Protein AF-A0A2G9SAF8-F1 (afdb_monomer_lite)

Structure (mmCIF, N/CA/C/O backbone):
data_AF-A0A2G9SAF8-F1
#
_entry.id   AF-A0A2G9SAF8-F1
#
loop_
_atom_site.group_PDB
_atom_site.id
_atom_site.type_symbol
_atom_site.label_atom_id
_atom_site.label_alt_id
_atom_site.label_comp_id
_atom_site.label_asym_id
_atom_site.label_entity_id
_atom_site.label_seq_id
_atom_site.pdbx_PDB_ins_code
_atom_site.Cartn_x
_atom_site.Cartn_y
_atom_site.Cartn_z
_atom_site.occupancy
_atom_site.B_iso_or_equiv
_atom_site.auth_seq_id
_atom_site.auth_comp_id
_atom_site.auth_asym_id
_atom_site.auth_atom_id
_atom_site.pdbx_PDB_model_num
ATOM 1 N N . MET A 1 1 ? -116.095 24.180 180.280 1.00 42.31 1 MET A N 1
ATOM 2 C CA . MET A 1 1 ? -117.222 24.719 181.083 1.00 42.31 1 MET A CA 1
ATOM 3 C C . MET A 1 1 ? -118.511 24.058 180.611 1.00 42.31 1 MET A C 1
ATOM 5 O O . MET A 1 1 ? -118.489 23.504 179.523 1.00 42.31 1 MET A O 1
ATOM 9 N N . PHE A 1 2 ? -119.586 24.133 181.405 1.00 39.44 2 PHE A N 1
ATOM 10 C CA . PHE A 1 2 ? -120.868 23.430 181.208 1.00 39.44 2 PHE A CA 1
ATOM 11 C C . PHE A 1 2 ? -120.804 21.903 181.369 1.00 39.44 2 PHE A C 1
ATOM 13 O O . PHE A 1 2 ? -120.799 21.150 180.402 1.00 39.44 2 PHE A O 1
ATOM 20 N N . ASN A 1 3 ? -120.842 21.456 182.629 1.00 44.88 3 ASN A N 1
ATOM 21 C CA . ASN A 1 3 ? -121.274 20.098 182.951 1.00 44.88 3 ASN A CA 1
ATOM 22 C C . ASN A 1 3 ? -122.800 20.025 182.800 1.00 44.88 3 ASN A C 1
ATOM 24 O O . ASN A 1 3 ? -123.527 20.600 183.611 1.00 44.88 3 ASN A O 1
ATOM 28 N N . LEU A 1 4 ? -123.280 19.300 181.791 1.00 44.03 4 LEU A N 1
ATOM 29 C CA . LEU A 1 4 ? -124.613 18.694 181.830 1.00 44.03 4 LEU A CA 1
ATOM 30 C C . LEU A 1 4 ? -124.527 17.387 182.648 1.00 44.03 4 LEU A C 1
ATOM 32 O O . LEU A 1 4 ? -123.475 16.744 182.640 1.00 44.03 4 LEU A O 1
ATOM 36 N N . PRO A 1 5 ? -125.577 17.000 183.394 1.00 38.56 5 PRO A N 1
ATOM 37 C CA . PRO A 1 5 ? -125.509 15.854 184.296 1.00 38.56 5 PRO A CA 1
ATOM 38 C C . PRO A 1 5 ? -125.453 14.542 183.506 1.00 38.56 5 PRO A C 1
ATOM 40 O O . PRO A 1 5 ? -126.404 14.178 182.817 1.00 38.56 5 PRO A O 1
ATOM 43 N N . ILE A 1 6 ? -124.335 13.823 183.616 1.00 44.94 6 ILE A N 1
ATOM 44 C CA . ILE A 1 6 ? -124.135 12.551 182.918 1.00 44.94 6 ILE A CA 1
ATOM 45 C C . ILE A 1 6 ? -124.890 11.444 183.667 1.00 44.94 6 ILE A C 1
ATOM 47 O O . ILE A 1 6 ? -124.571 11.123 184.813 1.00 44.94 6 ILE A O 1
ATOM 51 N N . ALA A 1 7 ? -125.886 10.846 183.016 1.00 42.88 7 ALA A N 1
ATOM 52 C CA . ALA A 1 7 ? -126.608 9.691 183.538 1.00 42.88 7 ALA A CA 1
ATOM 53 C C . ALA A 1 7 ? -125.824 8.399 183.244 1.00 42.88 7 ALA A C 1
ATOM 55 O O . ALA A 1 7 ? -125.937 7.820 182.165 1.00 42.88 7 ALA A O 1
ATOM 56 N N . TYR A 1 8 ? -125.019 7.949 184.207 1.00 48.41 8 TYR A N 1
ATOM 57 C CA . TYR A 1 8 ? -124.280 6.691 184.102 1.00 48.41 8 TYR A CA 1
ATOM 58 C C . TYR A 1 8 ? -125.176 5.485 184.424 1.00 48.41 8 TYR A C 1
ATOM 60 O O . TYR A 1 8 ? -125.739 5.394 185.513 1.00 48.41 8 TYR A O 1
ATOM 68 N N . TYR A 1 9 ? -125.262 4.533 183.489 1.00 58.41 9 TYR A N 1
ATOM 69 C CA . TYR A 1 9 ? -125.967 3.253 183.670 1.00 58.41 9 TYR A CA 1
ATOM 70 C C . TYR A 1 9 ? -125.164 2.202 184.458 1.00 58.41 9 TYR A C 1
ATOM 72 O O . TYR A 1 9 ? -125.717 1.179 184.857 1.00 58.41 9 TYR A O 1
ATOM 80 N N . LEU A 1 10 ? -123.870 2.448 184.685 1.00 57.53 10 LEU A N 1
ATOM 81 C CA . LEU A 1 10 ? -122.967 1.607 185.471 1.00 57.53 10 LEU A CA 1
ATOM 82 C C . LEU A 1 10 ? -122.283 2.457 186.558 1.00 57.53 10 LEU A C 1
ATOM 84 O O . LEU A 1 10 ? -121.993 3.626 186.299 1.00 57.53 10 LEU A O 1
ATOM 88 N N . PRO A 1 11 ? -122.035 1.920 187.768 1.00 58.22 11 PRO A N 1
ATOM 89 C CA . PRO A 1 11 ? -121.413 2.685 188.850 1.00 58.22 11 PRO A CA 1
ATOM 90 C C . PRO A 1 11 ? -119.976 3.118 188.519 1.00 58.22 11 PRO A C 1
ATOM 92 O O . PRO A 1 11 ? -119.257 2.402 187.825 1.00 58.22 11 PRO A O 1
ATOM 95 N N . HIS A 1 12 ? -119.547 4.274 189.035 1.00 59.84 12 HIS A N 1
ATOM 96 C CA . HIS A 1 12 ? -118.190 4.779 188.804 1.00 59.84 12 HIS A CA 1
ATOM 97 C C . HIS A 1 12 ? -117.145 3.991 189.613 1.00 59.84 12 HIS A C 1
ATOM 99 O O . HIS A 1 12 ? -117.429 3.600 190.750 1.00 59.84 12 HIS A O 1
ATOM 105 N N . PRO A 1 13 ? -115.910 3.846 189.106 1.00 61.28 13 PRO A N 1
ATOM 106 C CA . PRO A 1 13 ? -114.768 3.464 189.927 1.00 61.28 13 PRO A CA 1
ATOM 107 C C . PRO A 1 13 ? -114.382 4.605 190.880 1.00 61.28 13 PRO A C 1
ATOM 109 O O . PRO A 1 13 ? -114.222 5.748 190.454 1.00 61.28 13 PRO A O 1
ATOM 112 N N . GLY A 1 14 ? -114.212 4.305 192.170 1.00 62.09 14 GLY A N 1
ATOM 113 C CA . GLY A 1 14 ? -113.801 5.282 193.186 1.00 62.09 14 GLY A CA 1
ATOM 114 C C . GLY A 1 14 ? -114.386 5.003 194.572 1.00 62.09 14 GLY A C 1
ATOM 115 O O . GLY A 1 14 ? -115.128 4.048 194.765 1.00 62.09 14 GLY A O 1
ATOM 116 N N . GLU A 1 15 ? -114.087 5.862 195.549 1.00 61.72 15 GLU A N 1
ATOM 117 C CA . GLU A 1 15 ? -114.528 5.706 196.953 1.00 61.72 15 GLU A CA 1
ATOM 118 C C . GLU A 1 15 ? -116.053 5.861 197.162 1.00 61.72 15 GLU A C 1
ATOM 120 O O . GLU A 1 15 ? -116.565 5.689 198.270 1.00 61.72 15 GLU A O 1
ATOM 125 N N . GLN A 1 16 ? -116.797 6.171 196.096 1.00 60.03 16 GLN A N 1
ATOM 126 C CA . GLN A 1 16 ? -118.252 6.253 196.084 1.00 60.03 16 GLN A CA 1
ATOM 127 C C . GLN A 1 16 ? -118.853 4.861 196.356 1.00 60.03 16 GLN A C 1
ATOM 129 O O . GLN A 1 16 ? -118.887 3.997 195.487 1.00 60.03 16 GLN A O 1
ATOM 134 N N . GLN A 1 17 ? -119.330 4.636 197.579 1.00 70.19 17 GLN A N 1
ATOM 135 C CA . GLN A 1 17 ? -119.909 3.354 197.981 1.00 70.19 17 GLN A CA 1
ATOM 136 C C . GLN A 1 17 ? -121.287 3.110 197.350 1.00 70.19 17 GLN A C 1
ATOM 138 O O . GLN A 1 17 ? -122.216 3.899 197.537 1.00 70.19 17 GLN A O 1
ATOM 143 N N . TYR A 1 18 ? -121.441 1.972 196.671 1.00 73.69 18 TYR A N 1
ATOM 144 C CA . TYR A 1 18 ? -122.699 1.546 196.057 1.00 73.69 18 TYR A CA 1
ATOM 145 C C . TYR A 1 18 ? -123.358 0.420 196.862 1.00 73.69 18 TYR A C 1
ATOM 147 O O . TYR A 1 18 ? -122.687 -0.484 197.351 1.00 73.69 18 TYR A O 1
ATOM 155 N N . GLN A 1 19 ? -124.685 0.477 197.003 1.00 75.69 19 GLN A N 1
ATOM 156 C CA . GLN A 1 19 ? -125.510 -0.514 197.707 1.00 75.69 19 GLN A CA 1
ATOM 157 C C . GLN A 1 19 ? -126.690 -0.911 196.820 1.00 75.69 19 GLN A C 1
ATOM 159 O O . GLN A 1 19 ? -127.361 -0.040 196.259 1.00 75.69 19 GLN A O 1
ATOM 164 N N . PHE A 1 20 ? -127.004 -2.203 196.741 1.00 70.31 20 PHE A N 1
ATOM 165 C CA . PHE A 1 20 ? -128.222 -2.660 196.079 1.00 70.31 20 PHE A CA 1
ATOM 166 C C . PHE A 1 20 ? -129.413 -2.566 197.036 1.00 70.31 20 PHE A C 1
ATOM 168 O O . PHE A 1 20 ? -129.374 -3.087 198.150 1.00 70.31 20 PHE A O 1
ATOM 175 N N . ARG A 1 21 ? -130.493 -1.913 196.589 1.00 70.56 21 ARG A N 1
ATOM 176 C CA . ARG A 1 21 ? -131.796 -1.907 197.268 1.00 70.56 21 ARG A CA 1
ATOM 177 C C . ARG A 1 21 ? -132.764 -2.795 196.505 1.00 70.56 21 ARG A C 1
ATOM 179 O O . ARG A 1 21 ? -132.984 -2.585 195.316 1.00 70.56 21 ARG A O 1
ATOM 186 N N . TYR A 1 22 ? -133.371 -3.743 197.203 1.00 70.88 22 TYR A N 1
ATOM 187 C CA . TYR A 1 22 ? -134.360 -4.652 196.636 1.00 70.88 22 TYR A CA 1
ATOM 188 C C . TYR A 1 22 ? -135.761 -4.109 196.917 1.00 70.88 22 TYR A C 1
ATOM 190 O O . TYR A 1 22 ? -136.133 -3.919 198.077 1.00 70.88 22 TYR A O 1
ATOM 198 N N . VAL A 1 23 ? -136.522 -3.843 195.856 1.00 71.62 23 VAL A N 1
ATOM 199 C CA . VAL A 1 23 ? -137.901 -3.331 195.891 1.00 71.62 23 VAL A CA 1
ATOM 200 C C . VAL A 1 23 ? -138.882 -4.373 195.362 1.00 71.62 23 VAL A C 1
ATOM 202 O O . VAL A 1 23 ? -138.539 -5.163 194.485 1.00 71.62 23 VAL A O 1
ATOM 205 N N . ASP A 1 24 ? -140.104 -4.379 195.897 1.00 69.06 24 ASP A N 1
ATOM 206 C CA . ASP A 1 24 ? -141.200 -5.174 195.339 1.00 69.06 24 ASP A CA 1
ATOM 207 C C . ASP A 1 24 ? -141.817 -4.530 194.080 1.00 69.06 24 ASP A C 1
ATOM 209 O O . ASP A 1 24 ? -141.515 -3.392 193.717 1.00 69.06 24 ASP A O 1
ATOM 213 N N . GLN A 1 25 ? -142.715 -5.265 193.417 1.00 68.31 25 GLN A N 1
ATOM 214 C CA . GLN A 1 25 ? -143.439 -4.843 192.206 1.00 68.31 25 GLN A CA 1
ATOM 215 C C . GLN A 1 25 ? -144.330 -3.590 192.380 1.00 68.31 25 GLN A C 1
ATOM 217 O O . GLN A 1 25 ? -144.958 -3.142 191.421 1.00 68.31 25 GLN A O 1
ATOM 222 N N . HIS A 1 26 ? -144.420 -3.037 193.593 1.00 61.56 26 HIS A N 1
ATOM 223 C CA . HIS A 1 26 ? -145.137 -1.802 193.912 1.00 61.56 26 HIS A CA 1
ATOM 224 C C . HIS A 1 26 ? -144.192 -0.702 194.442 1.00 61.56 26 HIS A C 1
ATOM 226 O O . HIS A 1 26 ? -144.651 0.354 194.870 1.00 61.56 26 HIS A O 1
ATOM 232 N N . GLY A 1 27 ? -142.872 -0.920 194.368 1.00 61.97 27 GLY A N 1
ATOM 233 C CA . GLY A 1 27 ? -141.826 0.047 194.710 1.00 61.97 27 GLY A CA 1
ATOM 234 C C . GLY A 1 27 ? -141.358 0.015 196.169 1.00 61.97 27 GLY A C 1
ATOM 235 O O . GLY A 1 27 ? -140.504 0.816 196.550 1.00 61.97 27 GLY A O 1
ATOM 236 N N . THR A 1 28 ? -141.875 -0.892 197.002 1.00 66.44 28 THR A N 1
ATOM 237 C CA . THR A 1 28 ? -141.568 -0.910 198.442 1.00 66.44 28 THR A CA 1
ATOM 238 C C . THR A 1 28 ? -140.251 -1.635 198.716 1.00 66.44 28 THR A C 1
ATOM 240 O O . THR A 1 28 ? -140.106 -2.807 198.367 1.00 66.44 28 THR A O 1
ATOM 243 N N . VAL A 1 29 ? -139.293 -0.977 199.379 1.00 70.88 29 VAL A N 1
ATOM 244 C CA . VAL A 1 29 ? -137.985 -1.576 199.716 1.00 70.88 29 VAL A CA 1
ATOM 245 C C . VAL A 1 29 ? -138.156 -2.693 200.755 1.00 70.88 29 VAL A C 1
ATOM 247 O O . VAL A 1 29 ? -138.769 -2.481 201.800 1.00 70.88 29 VAL A O 1
ATOM 250 N N . LYS A 1 30 ? -137.594 -3.878 200.481 1.00 67.75 30 LYS A N 1
ATOM 251 C CA . LYS A 1 30 ? -137.611 -5.063 201.365 1.00 67.75 30 LYS A CA 1
ATOM 252 C C . LYS A 1 30 ? -136.241 -5.435 201.937 1.00 67.75 30 LYS A C 1
ATOM 254 O O . LYS A 1 30 ? -136.185 -6.186 202.903 1.00 67.75 30 LYS A O 1
ATOM 259 N N . GLY A 1 31 ? -135.149 -4.930 201.362 1.00 69.12 31 GLY A N 1
ATOM 260 C CA . GLY A 1 31 ? -133.786 -5.207 201.822 1.00 69.12 31 GLY A CA 1
ATOM 261 C C . GLY A 1 31 ? -132.744 -4.319 201.143 1.00 69.12 31 GLY A C 1
ATOM 262 O O . GLY A 1 31 ? -133.002 -3.756 200.077 1.00 69.12 31 GLY A O 1
ATOM 263 N N . ILE A 1 32 ? -131.577 -4.180 201.774 1.00 72.00 32 ILE A N 1
ATOM 264 C CA . ILE A 1 32 ? -130.446 -3.362 201.310 1.00 72.00 32 ILE A CA 1
ATOM 265 C C . ILE A 1 32 ? -129.149 -4.147 201.557 1.00 72.00 32 ILE A C 1
ATOM 267 O O . ILE A 1 32 ? -129.024 -4.773 202.609 1.00 72.00 32 ILE A O 1
ATOM 271 N N . SER A 1 33 ? -128.211 -4.141 200.606 1.00 75.06 33 SER A N 1
ATOM 272 C CA . SER A 1 33 ? -126.894 -4.776 200.760 1.00 75.06 33 SER A CA 1
ATOM 273 C C . SER A 1 33 ? -125.914 -3.923 201.573 1.00 75.06 33 SER A C 1
ATOM 275 O O . SER A 1 33 ? -126.065 -2.705 201.680 1.00 75.06 33 SER A O 1
ATOM 277 N N . GLU A 1 34 ? -124.837 -4.547 202.052 1.00 65.19 34 GLU A N 1
ATOM 278 C CA . GLU A 1 34 ? -123.632 -3.808 202.438 1.00 65.19 34 GLU A CA 1
ATOM 279 C C . GLU A 1 34 ? -123.027 -3.054 201.229 1.00 65.19 34 GLU A C 1
ATOM 281 O O . GLU A 1 34 ? -123.283 -3.429 200.074 1.00 65.19 34 GLU A O 1
ATOM 286 N N . PRO A 1 35 ? -122.278 -1.960 201.470 1.00 67.56 35 PRO A N 1
ATOM 287 C CA . PRO A 1 35 ? -121.653 -1.167 200.417 1.00 67.56 35 PRO A CA 1
ATOM 288 C C . PRO A 1 35 ? -120.424 -1.835 199.783 1.00 67.56 35 PRO A C 1
ATOM 290 O O . PRO A 1 35 ? -119.595 -2.419 200.477 1.00 67.56 35 PRO A O 1
ATOM 293 N N . PHE A 1 36 ? -120.256 -1.656 198.471 1.00 70.69 36 PHE A N 1
ATOM 294 C CA . PHE A 1 36 ? -119.091 -2.109 197.702 1.00 70.69 36 PHE A CA 1
ATOM 295 C C . PHE A 1 36 ? -118.609 -1.041 196.698 1.00 70.69 36 PHE A C 1
ATOM 297 O O . PHE A 1 36 ? -119.226 0.016 196.545 1.00 70.69 36 PHE A O 1
ATOM 304 N N . VAL A 1 37 ? -117.482 -1.320 196.032 1.00 73.56 37 VAL A N 1
ATOM 305 C CA . VAL A 1 37 ? -116.773 -0.438 195.084 1.00 73.56 37 VAL A CA 1
ATOM 306 C C . VAL A 1 37 ? -116.437 -1.215 193.799 1.00 73.56 37 VAL A C 1
ATOM 308 O O . VAL A 1 37 ? -116.280 -2.435 193.842 1.00 73.56 37 VAL A O 1
ATOM 311 N N . ILE A 1 38 ? -116.335 -0.519 192.660 1.00 66.81 38 ILE A N 1
ATOM 312 C CA . ILE A 1 38 ? -115.964 -1.073 191.343 1.00 66.81 38 ILE A CA 1
ATOM 313 C C . ILE A 1 38 ? -114.563 -0.578 190.928 1.00 66.81 38 ILE A C 1
ATOM 315 O O . ILE A 1 38 ? -114.151 0.513 191.317 1.00 66.81 38 ILE A O 1
ATOM 319 N N . SER A 1 39 ? -113.843 -1.377 190.130 1.00 58.53 39 SER A N 1
ATOM 320 C CA . SER A 1 39 ? -112.492 -1.092 189.616 1.00 58.53 39 SER A CA 1
ATOM 321 C C . SER A 1 39 ? -112.416 -1.307 188.098 1.00 58.53 39 SER A C 1
ATOM 323 O O . SER A 1 39 ? -113.118 -2.166 187.566 1.00 58.53 39 SER A O 1
ATOM 325 N N . GLU A 1 40 ? -111.550 -0.563 187.404 1.00 62.75 40 GLU A N 1
ATOM 326 C CA . GLU A 1 40 ? -111.419 -0.603 185.934 1.00 62.75 40 GLU A CA 1
ATOM 327 C C . GLU A 1 40 ? -110.468 -1.701 185.389 1.00 62.75 40 GLU A C 1
ATOM 329 O O . GLU A 1 40 ? -109.602 -2.199 186.119 1.00 62.75 40 GLU A O 1
ATOM 334 N N . PRO A 1 41 ? -110.643 -2.123 184.115 1.00 55.47 41 PRO A N 1
ATOM 335 C CA . PRO A 1 41 ? -109.963 -3.279 183.524 1.00 55.47 41 PRO A CA 1
ATOM 336 C C . PRO A 1 41 ? -108.561 -2.970 182.961 1.00 55.47 41 PRO A C 1
ATOM 338 O O . PRO A 1 41 ? -108.153 -1.821 182.820 1.00 55.47 41 PRO A O 1
ATOM 341 N N . ARG A 1 42 ? -107.817 -4.029 182.604 1.00 51.88 42 ARG A N 1
ATOM 342 C CA . ARG A 1 42 ? -106.472 -3.957 181.996 1.00 51.88 42 ARG A CA 1
ATOM 343 C C . ARG A 1 42 ? -106.512 -4.216 180.477 1.00 51.88 42 ARG A C 1
ATOM 345 O O . ARG A 1 42 ? -107.369 -4.984 180.042 1.00 51.88 42 ARG A O 1
ATOM 352 N N . PRO A 1 43 ? -105.586 -3.642 179.683 1.00 54.62 43 PRO A N 1
ATOM 353 C CA . PRO A 1 43 ? -105.476 -3.905 178.244 1.00 54.62 43 PRO A CA 1
ATOM 354 C C . PRO A 1 43 ? -104.892 -5.297 177.924 1.00 54.62 43 PRO A C 1
ATOM 356 O O . PRO A 1 43 ? -104.259 -5.924 178.774 1.00 54.62 43 PRO A O 1
ATOM 359 N N . MET A 1 44 ? -105.075 -5.752 176.677 1.00 53.09 44 MET A N 1
ATOM 360 C CA . MET A 1 44 ? -104.428 -6.938 176.085 1.00 53.09 44 MET A CA 1
ATOM 361 C C . MET A 1 44 ? -103.602 -6.529 174.854 1.00 53.09 44 MET A C 1
ATOM 363 O O . MET A 1 44 ? -104.013 -5.636 174.119 1.00 53.09 44 MET A O 1
ATOM 367 N N . GLU A 1 45 ? -102.455 -7.177 174.625 1.00 59.50 45 GLU A N 1
ATOM 368 C CA . GLU A 1 45 ? -101.395 -6.665 173.728 1.00 59.50 45 GLU A CA 1
ATOM 369 C C . GLU A 1 45 ? -101.295 -7.362 172.347 1.00 59.50 45 GLU A C 1
ATOM 371 O O . GLU A 1 45 ? -100.577 -6.883 171.467 1.00 59.50 45 GLU A O 1
ATOM 376 N N . ASP A 1 46 ? -102.014 -8.472 172.128 1.00 60.88 46 ASP A N 1
ATOM 377 C CA . ASP A 1 46 ? -101.859 -9.352 170.946 1.00 60.88 46 ASP A CA 1
ATOM 378 C C . ASP A 1 46 ? -102.732 -8.996 169.721 1.00 60.88 46 ASP A C 1
ATOM 380 O O . ASP A 1 46 ? -102.620 -9.614 168.653 1.00 60.88 46 ASP A O 1
ATOM 384 N N . LEU A 1 47 ? -103.617 -8.007 169.859 1.00 63.12 47 LEU A N 1
ATOM 385 C CA . LEU A 1 47 ? -104.631 -7.659 168.863 1.00 63.12 47 LEU A CA 1
ATOM 386 C C . LEU A 1 47 ? -104.237 -6.405 168.074 1.00 63.12 47 LEU A C 1
ATOM 388 O O . LEU A 1 47 ? -103.836 -5.401 168.660 1.00 63.12 47 LEU A O 1
ATOM 392 N N . VAL A 1 48 ? -104.385 -6.451 166.747 1.00 67.00 48 VAL A N 1
ATOM 393 C CA . VAL A 1 48 ? -104.207 -5.294 165.860 1.00 67.00 48 VAL A CA 1
ATOM 394 C C . VAL A 1 48 ? -105.535 -4.970 165.192 1.00 67.00 48 VAL A C 1
ATOM 396 O O . VAL A 1 48 ? -106.160 -5.819 164.558 1.00 67.00 48 VAL A O 1
ATOM 399 N N . THR A 1 49 ? -105.958 -3.722 165.346 1.00 61.50 49 THR A N 1
ATOM 400 C CA . THR A 1 49 ? -107.081 -3.121 164.632 1.00 61.50 49 THR A CA 1
ATOM 401 C C . THR A 1 49 ? -106.641 -2.759 163.218 1.00 61.50 49 THR A C 1
ATOM 403 O O . THR A 1 49 ? -105.747 -1.926 163.059 1.00 61.50 49 THR A O 1
ATOM 406 N N . LEU A 1 50 ? -107.253 -3.370 162.206 1.00 66.25 50 LEU A N 1
ATOM 407 C CA . LEU A 1 50 ? -107.130 -2.930 160.820 1.00 66.25 50 LEU A CA 1
ATOM 408 C C . LEU A 1 50 ? -108.343 -2.060 160.474 1.00 66.25 50 LEU A C 1
ATOM 410 O O . LEU A 1 50 ? -109.487 -2.441 160.736 1.00 66.25 50 LEU A O 1
ATOM 414 N N . GLU A 1 51 ? -108.073 -0.888 159.906 1.00 61.12 51 GLU A N 1
ATOM 415 C CA . GLU A 1 51 ? -109.079 -0.041 159.269 1.00 61.12 51 GLU A CA 1
ATOM 416 C C . GLU A 1 51 ? -109.227 -0.532 157.822 1.00 61.12 51 GLU A C 1
ATOM 418 O O . GLU A 1 51 ? -108.259 -0.549 157.062 1.00 61.12 51 GLU A O 1
ATOM 423 N N . ASP A 1 52 ? -110.415 -1.029 157.476 1.00 59.47 52 ASP A N 1
ATOM 424 C CA . ASP A 1 52 ? -110.718 -1.596 156.160 1.00 59.47 52 ASP A CA 1
ATOM 425 C C . ASP A 1 52 ? -111.278 -0.492 155.253 1.00 59.47 52 ASP A C 1
ATOM 427 O O . ASP A 1 52 ? -112.468 -0.178 155.297 1.00 59.47 52 ASP A O 1
ATOM 431 N N . GLU A 1 53 ? -110.406 0.138 154.458 1.00 60.22 53 GLU A N 1
ATOM 432 C CA . GLU A 1 53 ? -110.772 1.267 153.587 1.00 60.22 53 GLU A CA 1
ATOM 433 C C . GLU A 1 53 ? -111.789 0.901 152.480 1.00 60.22 53 GLU A C 1
ATOM 435 O O . GLU A 1 53 ? -112.351 1.806 151.857 1.00 60.22 53 GLU A O 1
ATOM 440 N N . GLU A 1 54 ? -112.071 -0.388 152.236 1.00 58.59 54 GLU A N 1
ATOM 441 C CA . GLU A 1 54 ? -113.047 -0.837 151.228 1.00 58.59 54 GLU A CA 1
ATOM 442 C C . GLU A 1 54 ? -114.410 -1.268 151.823 1.00 58.59 54 GLU A C 1
ATOM 444 O O . GLU A 1 54 ? -115.399 -1.355 151.084 1.00 58.59 54 GLU A O 1
ATOM 449 N N . ALA A 1 55 ? -114.519 -1.489 153.142 1.00 54.81 55 ALA A N 1
ATOM 450 C CA . ALA A 1 55 ? -115.734 -1.996 153.794 1.00 54.81 55 ALA A CA 1
ATOM 451 C C . ALA A 1 55 ? -116.523 -0.909 154.556 1.00 54.81 55 ALA A C 1
ATOM 453 O O . ALA A 1 55 ? -116.203 -0.532 155.679 1.00 54.81 55 ALA A O 1
ATOM 454 N N . SER A 1 56 ? -117.638 -0.444 153.982 1.00 53.00 56 SER A N 1
ATOM 455 C CA . SER A 1 56 ? -118.423 0.712 154.461 1.00 53.00 56 SER A CA 1
ATOM 456 C C . SER A 1 56 ? -119.341 0.479 155.684 1.00 53.00 56 SER A C 1
ATOM 458 O O . SER A 1 56 ? -120.452 1.013 155.745 1.00 53.00 56 SER A O 1
ATOM 460 N N . LEU A 1 57 ? -118.883 -0.284 156.682 1.00 52.94 57 LEU A N 1
ATOM 461 C CA . LEU A 1 57 ? -119.489 -0.386 158.019 1.00 52.94 57 LEU A CA 1
ATOM 462 C C . LEU A 1 57 ? -118.475 0.055 159.087 1.00 52.94 57 LEU A C 1
ATOM 464 O O . LEU A 1 57 ? -117.313 -0.325 159.010 1.00 52.94 57 LEU A O 1
ATOM 468 N N . ASP A 1 58 ? -118.935 0.743 160.142 1.00 57.56 58 ASP A N 1
ATOM 469 C CA . ASP A 1 58 ? -118.144 1.046 161.354 1.00 57.56 58 ASP A CA 1
ATOM 470 C C . ASP A 1 58 ? -117.882 -0.231 162.191 1.00 57.56 58 ASP A C 1
ATOM 472 O O . ASP A 1 58 ? -118.366 -0.404 163.312 1.00 57.56 58 ASP A O 1
ATOM 476 N N . MET A 1 59 ? -117.131 -1.173 161.619 1.00 58.44 59 MET A N 1
ATOM 477 C CA . MET A 1 59 ? -116.724 -2.442 162.217 1.00 58.44 59 MET A CA 1
ATOM 478 C C . MET A 1 59 ? -115.218 -2.628 162.037 1.00 58.44 59 MET A C 1
ATOM 480 O O . MET A 1 59 ? -114.756 -3.132 161.019 1.00 58.44 59 MET A O 1
ATOM 484 N N . ILE A 1 60 ? -114.450 -2.255 163.061 1.00 63.41 60 ILE A N 1
ATOM 485 C CA . ILE A 1 60 ? -112.993 -2.416 163.070 1.00 63.41 60 ILE A CA 1
ATOM 486 C C . ILE A 1 60 ? -112.640 -3.909 162.996 1.00 63.41 60 ILE A C 1
ATOM 488 O O . ILE A 1 60 ? -113.007 -4.686 163.884 1.00 63.41 60 ILE A O 1
ATOM 492 N N . LEU A 1 61 ? -111.896 -4.311 161.962 1.00 66.06 61 LEU A N 1
ATOM 493 C CA . LEU A 1 61 ? -111.474 -5.696 161.785 1.00 66.06 61 LEU A CA 1
ATOM 494 C C . LEU A 1 61 ? -110.268 -5.983 162.688 1.00 66.06 61 LEU A C 1
ATOM 496 O O . LEU A 1 61 ? -109.134 -5.600 162.402 1.00 66.06 61 LEU A O 1
ATOM 500 N N . VAL A 1 62 ? -110.517 -6.660 163.808 1.00 67.25 62 VAL A N 1
ATOM 501 C CA . VAL A 1 62 ? -109.472 -7.019 164.771 1.00 67.25 62 VAL A CA 1
ATOM 502 C C . VAL A 1 62 ? -108.855 -8.364 164.391 1.00 67.25 62 VAL A C 1
ATOM 504 O O . VAL A 1 62 ? -109.499 -9.407 164.504 1.00 67.25 62 VAL A O 1
ATOM 507 N N . VAL A 1 63 ? -107.591 -8.345 163.968 1.00 70.56 63 VAL A N 1
ATOM 508 C CA . VAL A 1 63 ? -106.827 -9.534 163.556 1.00 70.56 63 VAL A CA 1
ATOM 509 C C . VAL A 1 63 ? -105.639 -9.726 164.505 1.00 70.56 63 VAL A C 1
ATOM 511 O O . VAL A 1 63 ? -105.098 -8.767 165.058 1.00 70.56 63 VAL A O 1
ATOM 514 N N . SER A 1 64 ? -105.204 -10.969 164.718 1.00 73.75 64 SER A N 1
ATOM 515 C CA . SER A 1 64 ? -103.974 -11.242 165.466 1.00 73.75 64 SER A CA 1
ATOM 516 C C . SER A 1 64 ? -102.756 -10.657 164.753 1.00 73.75 64 SER A C 1
ATOM 518 O O . SER A 1 64 ? -102.558 -10.878 163.555 1.00 73.75 64 SER A O 1
ATOM 520 N N . LYS A 1 65 ? -101.890 -9.977 165.513 1.00 77.06 65 LYS A N 1
ATOM 521 C CA . LYS A 1 65 ? -100.676 -9.290 165.028 1.00 77.06 65 LYS A CA 1
ATOM 522 C C . LYS A 1 65 ? -99.758 -10.163 164.159 1.00 77.06 65 LYS A C 1
ATOM 524 O O . LYS A 1 65 ? -99.114 -9.673 163.234 1.00 77.06 65 LYS A O 1
ATOM 529 N N . SER A 1 66 ? -99.726 -11.462 164.450 1.00 79.06 66 SER A N 1
ATOM 530 C CA . SER A 1 66 ? -99.026 -12.500 163.689 1.00 79.06 66 SER A CA 1
ATOM 531 C C . SER A 1 66 ? -99.474 -12.585 162.226 1.00 79.06 66 SER A C 1
ATOM 533 O O . SER A 1 66 ? -98.629 -12.662 161.338 1.00 79.06 66 SER A O 1
ATOM 535 N N . SER A 1 67 ? -100.780 -12.532 161.958 1.00 76.12 67 SER A N 1
ATOM 536 C CA . SER A 1 67 ? -101.356 -12.742 160.623 1.00 76.12 67 SER A CA 1
ATOM 537 C C . SER A 1 67 ? -101.088 -11.570 159.676 1.00 76.12 67 SER A C 1
ATOM 539 O O . SER A 1 67 ? -100.823 -11.782 158.497 1.00 76.12 67 SER A O 1
ATOM 541 N N . PHE A 1 68 ? -101.090 -10.338 160.191 1.00 80.94 68 PHE A N 1
ATOM 542 C CA . PHE A 1 68 ? -100.744 -9.154 159.399 1.00 80.94 68 PHE A CA 1
ATOM 543 C C . PHE A 1 68 ? -99.259 -9.149 158.997 1.00 80.94 68 PHE A C 1
ATOM 545 O O . PHE A 1 68 ? -98.921 -8.935 157.834 1.00 80.94 68 PHE A O 1
ATOM 552 N N . LEU A 1 69 ? -98.361 -9.455 159.943 1.00 83.44 69 LEU A N 1
ATOM 553 C CA . LEU A 1 69 ? -96.920 -9.530 159.671 1.00 83.44 69 LEU A CA 1
ATOM 554 C C . LEU A 1 69 ? -96.564 -10.687 158.724 1.00 83.44 69 LEU A C 1
ATOM 556 O O . LEU A 1 69 ? -95.678 -10.529 157.887 1.00 83.44 69 LEU A O 1
ATOM 560 N N . GLN A 1 70 ? -97.281 -11.813 158.809 1.00 83.75 70 GLN A N 1
ATOM 561 C CA . GLN A 1 70 ? -97.205 -12.918 157.846 1.00 83.75 70 GLN A CA 1
ATOM 562 C C . GLN A 1 70 ? -97.508 -12.423 156.419 1.00 83.75 70 GLN A C 1
ATOM 564 O O . GLN A 1 70 ? -96.694 -12.613 155.518 1.00 83.75 70 GLN A O 1
ATOM 569 N N . GLN A 1 71 ? -98.626 -11.716 156.224 1.00 83.38 71 GLN A N 1
ATOM 570 C CA . GLN A 1 71 ? -99.045 -11.211 154.913 1.00 83.38 71 GLN A CA 1
ATOM 571 C C . GLN A 1 71 ? -98.087 -10.144 154.350 1.00 83.38 71 GLN A C 1
ATOM 573 O O . GLN A 1 71 ? -97.743 -10.180 153.168 1.00 83.38 71 GLN A O 1
ATOM 578 N N . GLN A 1 72 ? -97.600 -9.215 155.182 1.00 83.12 72 GLN A N 1
ATOM 579 C CA . GLN A 1 72 ? -96.618 -8.209 154.754 1.00 83.12 72 GLN A CA 1
ATOM 580 C C . GLN A 1 72 ? -95.274 -8.849 154.356 1.00 83.12 72 GLN A C 1
ATOM 582 O O . GLN A 1 72 ? -94.649 -8.438 153.374 1.00 83.12 72 GLN A O 1
ATOM 587 N N . LEU A 1 73 ? -94.845 -9.883 155.087 1.00 86.44 73 LEU A N 1
ATOM 588 C CA . LEU A 1 73 ? -93.661 -10.671 154.755 1.00 86.44 73 LEU A CA 1
ATOM 589 C C . LEU A 1 73 ? -93.843 -11.428 153.430 1.00 86.44 73 LEU A C 1
ATOM 591 O O . LEU A 1 73 ? -92.921 -11.443 152.616 1.00 86.44 73 LEU A O 1
ATOM 595 N N . GLU A 1 74 ? -95.017 -12.010 153.184 1.00 85.31 74 GLU A N 1
ATOM 596 C CA . GLU A 1 74 ? -95.347 -12.690 151.925 1.00 85.31 74 GLU A CA 1
ATOM 597 C C . GLU A 1 74 ? -95.344 -11.723 150.729 1.00 85.31 74 GLU A C 1
ATOM 599 O O . GLU A 1 74 ? -94.701 -12.021 149.722 1.00 85.31 74 GLU A O 1
ATOM 604 N N . PHE A 1 75 ? -95.933 -10.526 150.851 1.00 85.31 75 PHE A N 1
ATOM 605 C CA . PHE A 1 75 ? -95.850 -9.490 149.809 1.00 85.31 75 PHE A CA 1
ATOM 606 C C . PHE A 1 75 ? -94.406 -9.050 149.522 1.00 85.31 75 PHE A C 1
ATOM 608 O O . PHE A 1 75 ? -94.007 -8.977 148.360 1.00 85.31 75 PHE A O 1
ATOM 615 N N . SER A 1 76 ? -93.590 -8.813 150.555 1.00 85.50 76 SER A N 1
ATOM 616 C CA . SER A 1 76 ? -92.181 -8.437 150.363 1.00 85.50 76 SER A CA 1
ATOM 617 C C . SER A 1 76 ? -91.355 -9.575 149.742 1.00 85.50 76 SER A C 1
ATOM 619 O O . SER A 1 76 ? -90.487 -9.337 148.900 1.00 85.50 76 SER A O 1
ATOM 621 N N . GLN A 1 77 ? -91.650 -10.834 150.086 1.00 85.25 77 GLN A N 1
ATOM 622 C CA . GLN A 1 77 ? -91.044 -11.994 149.428 1.00 85.25 77 GLN A CA 1
ATOM 623 C C . GLN A 1 77 ? -91.470 -12.108 147.959 1.00 85.25 77 GLN A C 1
ATOM 625 O O . GLN A 1 77 ? -90.610 -12.378 147.120 1.00 85.25 77 GLN A O 1
ATOM 630 N N . GLN A 1 78 ? -92.746 -11.866 147.639 1.00 87.56 78 GLN A N 1
ATOM 631 C CA . GLN A 1 78 ? -93.281 -11.835 146.274 1.00 87.56 78 GLN A CA 1
ATOM 632 C C . GLN A 1 78 ? -92.562 -10.769 145.429 1.00 87.56 78 GLN A C 1
ATOM 634 O O . GLN A 1 78 ? -91.966 -11.104 144.407 1.00 87.56 78 GLN A O 1
ATOM 639 N N . GLU A 1 79 ? -92.515 -9.515 145.891 1.00 87.75 79 GLU A N 1
ATOM 640 C CA . GLU A 1 79 ? -91.822 -8.415 145.203 1.00 87.75 79 GLU A CA 1
ATOM 641 C C . GLU A 1 79 ? -90.333 -8.727 144.990 1.00 87.75 79 GLU A C 1
ATOM 643 O O . GLU A 1 79 ? -89.806 -8.592 143.886 1.00 87.75 79 GLU A O 1
ATOM 648 N N . ARG A 1 80 ? -89.647 -9.228 146.024 1.00 90.06 80 ARG A N 1
ATOM 649 C CA . ARG A 1 80 ? -88.240 -9.639 145.936 1.00 90.06 80 ARG A CA 1
ATOM 650 C C . ARG A 1 80 ? -88.033 -10.770 144.921 1.00 90.06 80 ARG A C 1
ATOM 652 O O . ARG A 1 80 ? -87.019 -10.783 144.222 1.00 90.06 80 ARG A O 1
ATOM 659 N N . ASN A 1 81 ? -88.965 -11.720 144.827 1.00 90.69 81 ASN A N 1
ATOM 660 C CA . ASN A 1 81 ? -88.926 -12.787 143.826 1.00 90.69 81 ASN A CA 1
ATOM 661 C C . ASN A 1 81 ? -89.152 -12.228 142.410 1.00 90.69 81 ASN A C 1
ATOM 663 O O . ASN A 1 81 ? -88.501 -12.677 141.469 1.00 90.69 81 ASN A O 1
ATOM 667 N N . ASP A 1 82 ? -90.000 -11.216 142.252 1.00 90.94 82 ASP A N 1
ATOM 668 C CA . ASP A 1 82 ? -90.305 -10.594 140.961 1.00 90.94 82 ASP A CA 1
ATOM 669 C C . ASP A 1 82 ? -89.160 -9.709 140.467 1.00 90.94 82 ASP A C 1
ATOM 671 O O . ASP A 1 82 ? -88.726 -9.841 139.320 1.00 90.94 82 ASP A O 1
ATOM 675 N N . LEU A 1 83 ? -88.562 -8.917 141.358 1.00 91.81 83 LEU A N 1
ATOM 676 C CA . LEU A 1 83 ? -87.313 -8.205 141.098 1.00 91.81 83 LEU A CA 1
ATOM 677 C C . LEU A 1 83 ? -86.169 -9.175 140.771 1.00 91.81 83 LEU A C 1
ATOM 679 O O . LEU A 1 83 ? -85.386 -8.899 139.866 1.00 91.81 83 LEU A O 1
ATOM 683 N N . MET A 1 84 ? -86.090 -10.340 141.427 1.00 92.06 84 MET A N 1
ATOM 684 C CA . MET A 1 84 ? -85.125 -11.392 141.075 1.00 92.06 84 MET A CA 1
ATOM 685 C C . MET A 1 84 ? -85.382 -11.954 139.665 1.00 92.06 84 MET A C 1
ATOM 687 O O . MET A 1 84 ? -84.427 -12.123 138.905 1.00 92.06 84 MET A O 1
ATOM 691 N N . ARG A 1 85 ? -86.647 -12.191 139.278 1.00 91.50 85 ARG A N 1
ATOM 692 C CA . ARG A 1 85 ? -87.016 -12.613 137.912 1.00 91.50 85 ARG A CA 1
ATOM 693 C C . ARG A 1 85 ? -86.598 -11.569 136.870 1.00 91.50 85 ARG A C 1
ATOM 695 O O . ARG A 1 85 ? -85.974 -11.932 135.876 1.00 91.50 85 ARG A O 1
ATOM 702 N N . VAL A 1 86 ? -86.870 -10.285 137.114 1.00 92.88 86 VAL A N 1
ATOM 703 C CA . VAL A 1 86 ? -86.460 -9.178 136.227 1.00 92.88 86 VAL A CA 1
ATOM 704 C C . VAL A 1 86 ? -84.935 -9.028 136.171 1.00 92.88 86 VAL A C 1
ATOM 706 O O . VAL A 1 86 ? -84.377 -8.806 135.099 1.00 92.88 86 VAL A O 1
ATOM 709 N N . ARG A 1 87 ? -84.227 -9.194 137.295 1.00 92.12 87 ARG A N 1
ATOM 710 C CA . ARG A 1 87 ? -82.759 -9.122 137.324 1.00 92.12 87 ARG A CA 1
ATOM 711 C C . ARG A 1 87 ? -82.125 -10.227 136.478 1.00 92.12 87 ARG A C 1
ATOM 713 O O . ARG A 1 87 ? -81.206 -9.942 135.718 1.00 92.12 87 ARG A O 1
ATOM 720 N N . LEU A 1 88 ? -82.646 -11.454 136.563 1.00 93.88 88 LEU A N 1
ATOM 721 C CA . LEU A 1 88 ? -82.181 -12.590 135.762 1.00 93.88 88 LEU A CA 1
ATOM 722 C C . LEU A 1 88 ? -82.422 -12.373 134.259 1.00 93.88 88 LEU A C 1
ATOM 724 O O . LEU A 1 88 ? -81.498 -12.561 133.471 1.00 93.88 88 LEU A O 1
ATOM 728 N N . THR A 1 89 ? -83.604 -11.904 133.843 1.00 92.44 89 THR A N 1
ATOM 729 C CA . THR A 1 89 ? -83.858 -11.634 132.412 1.00 92.44 89 THR A CA 1
ATOM 730 C C . THR A 1 89 ? -83.022 -10.466 131.881 1.00 92.44 89 THR A C 1
ATOM 732 O O . THR A 1 89 ? -82.571 -10.505 130.736 1.00 92.44 89 THR A O 1
ATOM 735 N N . LEU A 1 90 ? -82.723 -9.453 132.703 1.00 92.75 90 LEU A N 1
ATOM 736 C CA . LEU A 1 90 ? -81.775 -8.392 132.345 1.00 92.75 90 LEU A CA 1
ATOM 737 C C . LEU A 1 90 ? -80.325 -8.900 132.269 1.00 92.75 90 LEU A C 1
ATOM 739 O O . LEU A 1 90 ? -79.603 -8.513 131.351 1.00 92.75 90 LEU A O 1
ATOM 743 N N . GLU A 1 91 ? -79.897 -9.794 133.164 1.00 92.94 91 GLU A N 1
ATOM 744 C CA . GLU A 1 91 ? -78.590 -10.468 133.092 1.00 92.94 91 GLU A CA 1
ATOM 745 C C . GLU A 1 91 ? -78.461 -11.301 131.802 1.00 92.94 91 GLU A C 1
ATOM 747 O O . GLU A 1 91 ? -77.447 -11.209 131.101 1.00 92.94 91 GLU A O 1
ATOM 752 N N . GLU A 1 92 ? -79.511 -12.031 131.414 1.00 93.94 92 GLU A N 1
ATOM 753 C CA . GLU A 1 92 ? -79.589 -12.761 130.144 1.00 93.94 92 GLU A CA 1
ATOM 754 C C . GLU A 1 92 ? -79.524 -11.824 128.926 1.00 93.94 92 GLU A C 1
ATOM 756 O O . GLU A 1 92 ? -78.705 -12.044 128.024 1.00 93.94 92 GLU A O 1
ATOM 761 N N . VAL A 1 93 ? -80.317 -10.745 128.905 1.00 94.94 93 VAL A N 1
ATOM 762 C CA . VAL A 1 93 ? -80.311 -9.738 127.826 1.00 94.94 93 VAL A CA 1
ATOM 763 C C . VAL A 1 93 ? -78.944 -9.057 127.712 1.00 94.94 93 VAL A C 1
ATOM 765 O O . VAL A 1 93 ? -78.401 -8.964 126.612 1.00 94.94 93 VAL A O 1
ATOM 768 N N . VAL A 1 94 ? -78.314 -8.666 128.822 1.00 93.94 94 VAL A N 1
ATOM 769 C CA . VAL A 1 94 ? -76.952 -8.106 128.812 1.00 93.94 94 VAL A CA 1
ATOM 770 C C . VAL A 1 94 ? -75.931 -9.140 128.325 1.00 93.94 94 VAL A C 1
ATOM 772 O O . VAL A 1 94 ? -75.031 -8.789 127.561 1.00 93.94 94 VAL A O 1
ATOM 775 N N . SER A 1 95 ? -76.067 -10.420 128.692 1.00 93.69 95 SER A N 1
ATOM 776 C CA . SER A 1 95 ? -75.169 -11.478 128.205 1.00 93.69 95 SER A CA 1
ATOM 777 C C . SER A 1 95 ? -75.303 -11.719 126.694 1.00 93.69 95 SER A C 1
ATOM 779 O O . SER A 1 95 ? -74.300 -11.925 126.007 1.00 93.69 95 SER A O 1
ATOM 781 N N . THR A 1 96 ? -76.524 -11.660 126.152 1.00 95.00 96 THR A N 1
ATOM 782 C CA . THR A 1 96 ? -76.785 -11.863 124.719 1.00 95.00 96 THR A CA 1
ATOM 783 C C . THR A 1 96 ? -76.418 -10.634 123.892 1.00 95.00 96 THR A C 1
ATOM 785 O O . THR A 1 96 ? -75.878 -10.791 122.798 1.00 95.00 96 THR A O 1
ATOM 788 N N . LEU A 1 97 ? -76.604 -9.419 124.421 1.00 94.94 97 LEU A N 1
ATOM 789 C CA . LEU A 1 97 ? -76.103 -8.188 123.807 1.00 94.94 97 LEU A CA 1
ATOM 790 C C . LEU A 1 97 ? -74.571 -8.153 123.773 1.00 94.94 97 LEU A C 1
ATOM 792 O O . LEU A 1 97 ? -74.016 -7.886 122.712 1.00 94.94 97 LEU A O 1
ATOM 796 N N . LYS A 1 98 ? -73.874 -8.517 124.861 1.00 95.19 98 LYS A N 1
ATOM 797 C CA . LYS A 1 98 ? -72.400 -8.628 124.865 1.00 95.19 98 LYS A CA 1
ATOM 798 C C . LYS A 1 98 ? -71.893 -9.614 123.806 1.00 95.19 98 LYS A C 1
ATOM 800 O O . LYS A 1 98 ? -70.999 -9.269 123.042 1.00 95.19 98 LYS A O 1
ATOM 805 N N . LYS A 1 99 ? -72.517 -10.794 123.691 1.00 94.75 99 LYS A N 1
ATOM 806 C CA . LYS A 1 99 ? -72.202 -11.779 122.635 1.00 94.75 99 LYS A CA 1
ATOM 807 C C . LYS A 1 99 ? -72.458 -11.234 121.221 1.00 94.75 99 LYS A C 1
ATOM 809 O O . LYS A 1 99 ? -71.670 -11.504 120.321 1.00 94.75 99 LYS A O 1
ATOM 814 N N . LYS A 1 100 ? -73.531 -10.458 121.015 1.00 95.94 100 LYS A N 1
ATOM 815 C CA . LYS A 1 100 ? -73.818 -9.795 119.727 1.00 95.94 100 LYS A CA 1
ATOM 816 C C . LYS A 1 100 ? -72.782 -8.724 119.384 1.00 95.94 100 LYS A C 1
ATOM 818 O O . LYS A 1 100 ? -72.339 -8.692 118.244 1.00 95.94 100 LYS A O 1
ATOM 823 N N . VAL A 1 101 ? -72.382 -7.892 120.348 1.00 94.75 101 VAL A N 1
ATOM 824 C CA . VAL A 1 101 ? -71.339 -6.867 120.164 1.00 94.75 101 VAL A CA 1
ATOM 825 C C . VAL A 1 101 ? -70.016 -7.527 119.772 1.00 94.75 101 VAL A C 1
ATOM 827 O O . VAL A 1 101 ? -69.522 -7.245 118.688 1.00 94.75 101 VAL A O 1
ATOM 830 N N . GLN A 1 102 ? -69.547 -8.519 120.535 1.00 94.56 102 GLN A N 1
ATOM 831 C CA . GLN A 1 102 ? -68.326 -9.279 120.219 1.00 94.56 102 GLN A CA 1
ATOM 832 C C . GLN A 1 102 ? -68.368 -9.949 118.836 1.00 94.56 102 GLN A C 1
ATOM 834 O O . GLN A 1 102 ? -67.359 -10.012 118.136 1.00 94.56 102 GLN A O 1
ATOM 839 N N . HIS A 1 103 ? -69.534 -10.449 118.414 1.00 95.56 103 HIS A N 1
ATOM 840 C CA . HIS A 1 103 ? -69.692 -11.028 117.081 1.00 95.56 103 HIS A CA 1
ATOM 841 C C . HIS A 1 103 ? -69.643 -9.971 115.965 1.00 95.56 103 HIS A C 1
ATOM 843 O O . HIS A 1 103 ? -69.054 -10.232 114.918 1.00 95.56 103 HIS A O 1
ATOM 849 N N . LEU A 1 104 ? -70.225 -8.787 116.184 1.00 95.19 104 LEU A N 1
ATOM 850 C CA . LEU A 1 104 ? -70.175 -7.665 115.241 1.00 95.19 104 LEU A CA 1
ATOM 851 C C . LEU A 1 104 ? -68.770 -7.054 115.151 1.00 95.19 104 LEU A C 1
ATOM 853 O O . LEU A 1 104 ? -68.324 -6.756 114.049 1.00 95.19 104 LEU A O 1
ATOM 857 N N . GLU A 1 105 ? -68.058 -6.934 116.273 1.00 94.94 105 GLU A N 1
ATOM 858 C CA . GLU A 1 105 ? -66.656 -6.498 116.337 1.00 94.94 105 GLU A CA 1
ATOM 859 C C . GLU A 1 105 ? -65.758 -7.458 115.542 1.00 94.94 105 GLU A C 1
ATOM 861 O O . GLU A 1 105 ? -65.090 -7.039 114.598 1.00 94.94 105 GLU A O 1
ATOM 866 N N . ALA A 1 106 ? -65.834 -8.766 115.812 1.00 95.38 106 ALA A N 1
ATOM 867 C CA . ALA A 1 106 ? -65.078 -9.773 115.064 1.00 95.38 106 ALA A CA 1
ATOM 868 C C . ALA A 1 106 ? -65.467 -9.839 113.570 1.00 95.38 106 ALA A C 1
ATOM 870 O O . ALA A 1 106 ? -64.626 -10.131 112.717 1.00 95.38 106 ALA A O 1
ATOM 871 N N . ALA A 1 107 ? -66.731 -9.567 113.223 1.00 95.56 107 ALA A N 1
ATOM 872 C CA . ALA A 1 107 ? -67.177 -9.486 111.832 1.00 95.56 107 ALA A CA 1
ATOM 873 C C . ALA A 1 107 ? -66.646 -8.230 111.117 1.00 95.56 107 ALA A C 1
ATOM 875 O O . ALA A 1 107 ? -66.296 -8.317 109.937 1.00 95.56 107 ALA A O 1
ATOM 876 N N . LEU A 1 108 ? -66.552 -7.097 111.822 1.00 96.00 108 LEU A N 1
ATOM 877 C CA . LEU A 1 108 ? -65.964 -5.852 111.330 1.00 96.00 108 LEU A CA 1
ATOM 878 C C . LEU A 1 108 ? -64.455 -6.016 111.111 1.00 96.00 108 LEU A C 1
ATOM 880 O O . LEU A 1 108 ? -63.993 -5.827 109.989 1.00 96.00 108 LEU A O 1
ATOM 884 N N . GLU A 1 109 ? -63.712 -6.508 112.107 1.00 96.12 109 GLU A N 1
ATOM 885 C CA . GLU A 1 109 ? -62.280 -6.815 111.969 1.00 96.12 109 GLU A CA 1
ATOM 886 C C . GLU A 1 109 ? -62.010 -7.780 110.804 1.00 96.12 109 GLU A C 1
ATOM 888 O O . GLU A 1 109 ? -61.080 -7.581 110.018 1.00 96.12 109 GLU A O 1
ATOM 893 N N . ALA A 1 110 ? -62.840 -8.818 110.645 1.00 95.38 110 ALA A N 1
ATOM 894 C CA . ALA A 1 110 ? -62.741 -9.762 109.533 1.00 95.38 110 ALA A CA 1
ATOM 895 C C . ALA A 1 110 ? -63.161 -9.164 108.175 1.00 95.38 110 ALA A C 1
ATOM 897 O O . ALA A 1 110 ? -62.841 -9.750 107.137 1.00 95.38 110 ALA A O 1
ATOM 898 N N . SER A 1 111 ? -63.878 -8.038 108.157 1.00 93.31 111 SER A N 1
ATOM 899 C CA . SER A 1 111 ? -64.175 -7.252 106.955 1.00 93.31 111 SER A CA 1
ATOM 900 C C . SER A 1 111 ? -63.005 -6.331 106.608 1.00 93.31 111 SER A C 1
ATOM 902 O O . SER A 1 111 ? -62.522 -6.355 105.477 1.00 93.31 111 SER A O 1
ATOM 904 N N . ASP A 1 112 ? -62.459 -5.615 107.590 1.00 96.25 112 ASP A N 1
ATOM 905 C CA . ASP A 1 112 ? -61.329 -4.700 107.407 1.00 96.25 112 ASP A CA 1
ATOM 906 C C . ASP A 1 112 ? -60.063 -5.448 106.966 1.00 96.25 112 ASP A C 1
ATOM 908 O O . ASP A 1 112 ? -59.396 -5.040 106.014 1.00 96.25 112 ASP A O 1
ATOM 912 N N . HIS A 1 113 ? -59.792 -6.629 107.534 1.00 95.88 113 HIS A N 1
ATOM 913 C CA . HIS A 1 113 ? -58.717 -7.509 107.060 1.00 95.88 113 HIS A CA 1
ATOM 914 C C . HIS A 1 113 ? -58.917 -8.001 105.614 1.00 95.88 113 HIS A C 1
ATOM 916 O O . HIS A 1 113 ? -57.931 -8.301 104.936 1.00 95.88 113 HIS A O 1
ATOM 922 N N . LYS A 1 114 ? -60.160 -8.107 105.118 1.00 96.12 114 LYS A N 1
ATOM 923 C CA . LYS A 1 114 ? -60.432 -8.421 103.701 1.00 96.12 114 LYS A CA 1
ATOM 924 C C . LYS A 1 114 ? -60.228 -7.189 102.828 1.00 96.12 114 LYS A C 1
ATOM 926 O O . LYS A 1 114 ? -59.572 -7.309 101.799 1.00 96.12 114 LYS A O 1
ATOM 931 N N . HIS A 1 115 ? -60.720 -6.023 103.248 1.00 95.75 115 HIS A N 1
ATOM 932 C CA . HIS A 1 115 ? -60.502 -4.758 102.543 1.00 95.75 115 HIS A CA 1
ATOM 933 C C . HIS A 1 115 ? -59.012 -4.429 102.404 1.00 95.75 115 HIS A C 1
ATOM 935 O O . HIS A 1 115 ? -58.574 -4.097 101.306 1.00 95.75 115 HIS A O 1
ATOM 941 N N . LEU A 1 116 ? -58.217 -4.597 103.466 1.00 97.00 116 LEU A N 1
ATOM 942 C CA . LEU A 1 116 ? -56.776 -4.343 103.436 1.00 97.00 116 LEU A CA 1
ATOM 943 C C . LEU A 1 116 ? -56.049 -5.285 102.460 1.00 97.00 116 LEU A C 1
ATOM 945 O O . LEU A 1 116 ? -55.257 -4.825 101.641 1.00 97.00 116 LEU A O 1
ATOM 949 N N . LYS A 1 117 ? -56.373 -6.587 102.481 1.00 96.94 117 LYS A N 1
ATOM 950 C CA . LYS A 1 117 ? -55.818 -7.576 101.537 1.00 96.94 117 LYS A CA 1
ATOM 951 C C . LYS A 1 117 ? -56.228 -7.297 100.091 1.00 96.94 117 LYS A C 1
ATOM 953 O O . LYS A 1 117 ? -55.395 -7.392 99.195 1.00 96.94 117 LYS A O 1
ATOM 958 N N . LEU A 1 118 ? -57.488 -6.927 99.857 1.00 96.69 118 LEU A N 1
ATOM 959 C CA . LEU A 1 118 ? -57.983 -6.580 98.524 1.00 96.69 118 LEU A CA 1
ATOM 960 C C . LEU A 1 118 ? -57.322 -5.292 98.003 1.00 96.69 118 LEU A C 1
ATOM 962 O O . LEU A 1 118 ? -56.999 -5.204 96.822 1.00 96.69 118 LEU A O 1
ATOM 966 N N . HIS A 1 119 ? -57.064 -4.319 98.882 1.00 95.94 119 HIS A N 1
ATOM 967 C CA . HIS A 1 119 ? -56.346 -3.092 98.542 1.00 95.94 119 HIS A CA 1
ATOM 968 C C . HIS A 1 119 ? -54.877 -3.362 98.186 1.00 95.94 119 HIS A C 1
ATOM 970 O O . HIS A 1 119 ? -54.407 -2.860 97.170 1.00 95.94 119 HIS A O 1
ATOM 976 N N . GLN A 1 120 ? -54.184 -4.214 98.950 1.00 96.81 120 GLN A N 1
ATOM 977 C CA . GLN A 1 120 ? -52.822 -4.669 98.633 1.00 96.81 120 GLN A CA 1
ATOM 978 C C . GLN A 1 120 ? -52.768 -5.390 97.277 1.00 96.81 120 GLN A C 1
ATOM 980 O O . GLN A 1 120 ? -51.942 -5.054 96.432 1.00 96.81 1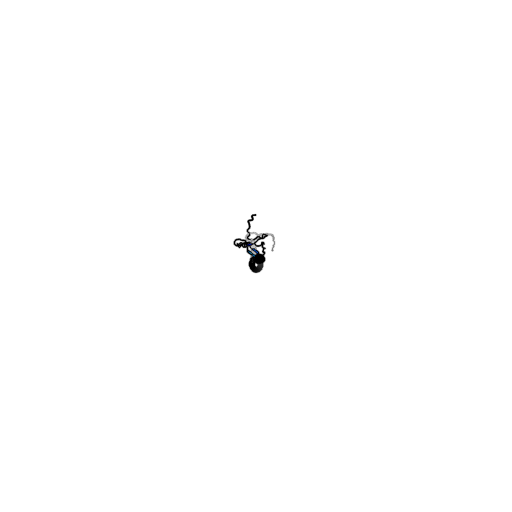20 GLN A O 1
ATOM 985 N N . GLN A 1 121 ? -53.699 -6.315 97.018 1.00 96.81 121 GLN A N 1
ATOM 986 C CA . GLN A 1 121 ? -53.805 -6.997 95.722 1.00 96.81 121 GLN A CA 1
ATOM 987 C C . GLN A 1 121 ? -54.095 -6.024 94.570 1.00 96.81 121 GLN A C 1
ATOM 989 O O . GLN A 1 121 ? -53.523 -6.167 93.492 1.00 96.81 121 GLN A O 1
ATOM 994 N N . TYR A 1 122 ? -54.943 -5.015 94.790 1.00 96.19 122 TYR A N 1
ATOM 995 C CA . TYR A 1 122 ? -55.214 -3.972 93.801 1.00 96.19 122 TYR A CA 1
ATOM 996 C C . TYR A 1 122 ? -53.977 -3.104 93.522 1.00 96.19 122 TYR A C 1
ATOM 998 O O . TYR A 1 122 ? -53.683 -2.833 92.361 1.00 96.19 122 TYR A O 1
ATOM 1006 N N . GLN A 1 123 ? -53.221 -2.713 94.555 1.00 96.81 123 GLN A N 1
ATOM 1007 C CA . GLN A 1 123 ? -51.956 -1.982 94.406 1.00 96.81 123 GLN A CA 1
ATOM 1008 C C . GLN A 1 123 ? -50.925 -2.802 93.619 1.00 96.81 123 GLN A C 1
ATOM 1010 O O . GLN A 1 123 ? -50.402 -2.316 92.620 1.00 96.81 123 GLN A O 1
ATOM 1015 N N . GLU A 1 124 ? -50.707 -4.067 93.991 1.00 96.88 124 GLU A N 1
ATOM 1016 C CA . GLU A 1 124 ? -49.823 -4.980 93.259 1.00 96.88 124 GLU A CA 1
ATOM 1017 C C . GLU A 1 124 ? -50.220 -5.136 91.782 1.00 96.88 124 GLU A C 1
ATOM 1019 O O . GLU A 1 124 ? -49.356 -5.176 90.907 1.00 96.88 124 GLU A O 1
ATOM 1024 N N . LEU A 1 125 ? -51.518 -5.270 91.489 1.00 96.81 125 LEU A N 1
ATOM 1025 C CA . LEU A 1 125 ? -52.015 -5.399 90.117 1.00 96.81 125 LEU A CA 1
ATOM 1026 C C . LEU A 1 125 ? -51.865 -4.091 89.331 1.00 96.81 125 LEU A C 1
ATOM 1028 O O . LEU A 1 125 ? -51.481 -4.138 88.166 1.00 96.81 125 LEU A O 1
ATOM 1032 N N . PHE A 1 126 ? -52.098 -2.940 89.963 1.00 96.81 126 PHE A N 1
ATOM 1033 C CA . PHE A 1 126 ? -51.904 -1.623 89.357 1.00 96.81 126 PHE A CA 1
ATOM 1034 C C . PHE A 1 126 ? -50.426 -1.340 89.045 1.00 96.81 126 PHE A C 1
ATOM 1036 O O . PHE A 1 126 ? -50.107 -0.825 87.974 1.00 96.81 126 PHE A O 1
ATOM 1043 N N . GLU A 1 127 ? -49.501 -1.727 89.928 1.00 97.06 127 GLU A N 1
ATOM 1044 C CA . GLU A 1 127 ? -48.062 -1.638 89.657 1.00 97.06 127 GLU A CA 1
ATOM 1045 C C . GLU A 1 127 ? -47.650 -2.544 88.488 1.00 97.06 127 GLU A C 1
ATOM 1047 O O . GLU A 1 127 ? -46.937 -2.088 87.592 1.00 97.06 127 GLU A O 1
ATOM 1052 N N . LYS A 1 128 ? -48.164 -3.783 88.435 1.00 96.56 128 LYS A N 1
ATOM 1053 C CA . LYS A 1 128 ? -47.923 -4.733 87.331 1.00 96.56 128 LYS A CA 1
ATOM 1054 C C . LYS A 1 128 ? -48.545 -4.267 86.006 1.00 96.56 128 LYS A C 1
ATOM 1056 O O . LYS A 1 128 ? -47.932 -4.444 84.953 1.00 96.56 128 LYS A O 1
ATOM 1061 N N . GLU A 1 129 ? -49.713 -3.619 86.025 1.00 96.25 129 GLU A N 1
ATOM 1062 C CA . GLU A 1 129 ? -50.268 -2.930 84.847 1.00 96.25 129 GLU A CA 1
ATOM 1063 C C . GLU A 1 129 ? -49.338 -1.786 84.417 1.00 96.25 129 GLU A C 1
ATOM 1065 O O . GLU A 1 129 ? -49.030 -1.632 83.237 1.00 96.25 129 GLU A O 1
ATOM 1070 N N . GLN A 1 130 ? -48.824 -0.998 85.366 1.00 96.25 130 GLN A N 1
ATOM 1071 C CA . GLN A 1 130 ? -47.970 0.142 85.048 1.00 96.25 130 GLN A CA 1
ATOM 1072 C C . GLN A 1 130 ? -46.588 -0.272 84.508 1.00 96.25 130 GLN A C 1
ATOM 1074 O O . GLN A 1 130 ? -46.056 0.427 83.641 1.00 96.25 130 GLN A O 1
ATOM 1079 N N . THR A 1 131 ? -45.990 -1.377 84.970 1.00 96.31 131 THR A N 1
ATOM 1080 C CA . THR A 1 131 ? -44.741 -1.907 84.387 1.00 96.31 131 THR A CA 1
ATOM 1081 C C . THR A 1 131 ? -44.982 -2.492 83.000 1.00 96.31 131 THR A C 1
ATOM 1083 O O . THR A 1 131 ? -44.335 -2.054 82.050 1.00 96.31 131 THR A O 1
ATOM 1086 N N . THR A 1 132 ? -45.980 -3.365 82.837 1.00 96.06 132 THR A N 1
ATOM 1087 C CA . THR A 1 132 ? -46.305 -3.959 81.526 1.00 96.06 132 THR A CA 1
ATOM 1088 C C . THR A 1 132 ? -46.739 -2.908 80.497 1.00 96.06 132 THR A C 1
ATOM 1090 O O . THR A 1 132 ? -46.376 -3.013 79.327 1.00 96.06 132 THR A O 1
ATOM 1093 N N . ARG A 1 133 ? -47.410 -1.819 80.906 1.00 96.50 133 ARG A N 1
ATOM 1094 C CA . ARG A 1 133 ? -47.688 -0.655 80.040 1.00 96.50 133 ARG A CA 1
ATOM 1095 C C . ARG A 1 133 ? -46.401 0.051 79.589 1.00 96.50 133 ARG A C 1
ATOM 1097 O O . ARG A 1 133 ? -46.302 0.436 78.4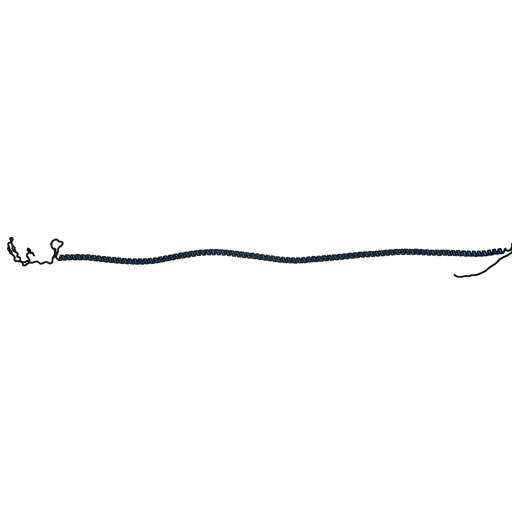24 1.00 96.50 133 ARG A O 1
ATOM 1104 N N . LYS A 1 134 ? -45.412 0.234 80.475 1.00 96.50 134 LYS A N 1
ATOM 1105 C CA . LYS A 1 134 ? -44.103 0.824 80.116 1.00 96.50 134 LYS A CA 1
ATOM 1106 C C . LYS A 1 134 ? -43.340 -0.076 79.142 1.00 96.50 134 LYS A C 1
ATOM 1108 O O . LYS A 1 134 ? -42.807 0.427 78.157 1.00 96.50 134 LYS A O 1
ATOM 1113 N N . GLU A 1 135 ? -43.340 -1.384 79.384 1.00 96.56 135 GLU A N 1
ATOM 1114 C CA . GLU A 1 135 ? -42.723 -2.394 78.515 1.00 96.56 135 GLU A CA 1
ATOM 1115 C C . GLU A 1 135 ? -43.383 -2.427 77.130 1.00 96.56 135 GLU A C 1
ATOM 1117 O O . GLU A 1 135 ? -42.687 -2.338 76.123 1.00 96.56 135 GLU A O 1
ATOM 1122 N N . LEU A 1 136 ? -44.719 -2.448 77.060 1.00 97.06 136 LEU A N 1
ATOM 1123 C CA . LEU A 1 136 ? -45.479 -2.400 75.806 1.00 97.06 136 LEU A CA 1
ATOM 1124 C C . LEU A 1 136 ? -45.183 -1.119 75.013 1.00 97.06 136 LEU A C 1
ATOM 1126 O O . LEU A 1 136 ? -44.951 -1.181 73.807 1.00 97.06 136 LEU A O 1
ATOM 1130 N N . ASN A 1 137 ? -45.125 0.037 75.682 1.00 96.38 137 ASN A N 1
ATOM 1131 C CA . ASN A 1 137 ? -44.760 1.304 75.042 1.00 96.38 137 ASN A CA 1
ATOM 1132 C C . ASN A 1 137 ? -43.310 1.297 74.518 1.00 96.38 137 ASN A C 1
ATOM 1134 O O . ASN A 1 137 ? -43.054 1.812 73.430 1.00 96.38 137 ASN A O 1
ATOM 1138 N N . ALA A 1 138 ? -42.367 0.704 75.258 1.00 97.00 138 ALA A N 1
ATOM 1139 C CA . ALA A 1 138 ? -40.974 0.573 74.830 1.00 97.00 138 ALA A CA 1
ATOM 1140 C C . ALA A 1 138 ? -40.824 -0.388 73.637 1.00 97.00 138 ALA A C 1
ATOM 1142 O O . ALA A 1 138 ? -40.153 -0.054 72.664 1.00 97.00 138 ALA A O 1
ATOM 1143 N N . LEU A 1 139 ? -41.503 -1.539 73.667 1.00 96.94 139 LEU A N 1
ATOM 1144 C CA . LEU A 1 139 ? -41.537 -2.493 72.555 1.00 96.94 139 LEU A CA 1
ATOM 1145 C C . LEU A 1 139 ? -42.171 -1.877 71.301 1.00 96.94 139 LEU A C 1
ATOM 1147 O O . LEU A 1 139 ? -41.608 -2.010 70.222 1.00 96.94 139 LEU A O 1
ATOM 1151 N N . SER A 1 140 ? -43.276 -1.140 71.446 1.00 97.12 140 SER A N 1
ATOM 1152 C CA . SER A 1 140 ? -43.932 -0.412 70.348 1.00 97.12 140 SER A CA 1
ATOM 1153 C C . SER A 1 140 ? -43.008 0.639 69.711 1.00 97.12 140 SER A C 1
ATOM 1155 O O . SER A 1 140 ? -42.922 0.738 68.486 1.00 97.12 140 SER A O 1
ATOM 1157 N N . LYS A 1 141 ? -42.236 1.375 70.527 1.00 97.25 141 LYS A N 1
ATOM 1158 C CA . LYS A 1 141 ? -41.221 2.322 70.038 1.00 97.25 141 LYS A CA 1
ATOM 1159 C C . LYS A 1 141 ? -40.091 1.612 69.285 1.00 97.25 141 LYS A C 1
ATOM 1161 O O . LYS A 1 141 ? -39.764 2.020 68.174 1.00 97.25 141 LYS A O 1
ATOM 1166 N N . ASN A 1 142 ? -39.536 0.539 69.848 1.00 97.00 142 ASN A N 1
ATOM 1167 C CA . ASN A 1 142 ? -38.477 -0.238 69.200 1.00 97.00 142 ASN A CA 1
ATOM 1168 C C . ASN A 1 142 ? -38.971 -0.884 67.892 1.00 97.00 142 ASN A C 1
ATOM 1170 O O . ASN A 1 142 ? -38.240 -0.918 66.906 1.00 97.00 142 ASN A O 1
ATOM 1174 N N . GLU A 1 143 ? -40.220 -1.358 67.847 1.00 96.94 143 GLU A N 1
ATOM 1175 C CA . GLU A 1 143 ? -40.822 -1.902 66.629 1.00 96.94 143 GLU A CA 1
ATOM 1176 C C . GLU A 1 143 ? -40.958 -0.825 65.541 1.00 96.94 143 GLU A C 1
ATOM 1178 O O . GLU A 1 143 ? -40.641 -1.086 64.381 1.00 96.94 143 GLU A O 1
ATOM 1183 N N . ALA A 1 144 ? -41.366 0.398 65.898 1.00 96.38 144 ALA A N 1
ATOM 1184 C CA . ALA A 1 144 ? -41.404 1.522 64.963 1.00 96.38 144 ALA A CA 1
ATOM 1185 C C . ALA A 1 144 ? -40.006 1.865 64.411 1.00 96.38 144 ALA A C 1
ATOM 1187 O O . ALA A 1 144 ? -39.852 1.997 63.198 1.00 96.38 144 ALA A O 1
ATOM 1188 N N . GLU A 1 145 ? -38.981 1.923 65.267 1.00 97.44 145 GLU A N 1
ATOM 1189 C CA . GLU A 1 145 ? -37.587 2.179 64.864 1.00 97.44 145 GLU A CA 1
ATOM 1190 C C . GLU A 1 145 ? -37.023 1.067 63.961 1.00 97.44 145 GLU A C 1
ATOM 1192 O O . GLU A 1 145 ? -36.356 1.344 62.961 1.00 97.44 145 GLU A O 1
ATOM 1197 N N . HIS A 1 146 ? -37.326 -0.202 64.253 1.00 97.44 146 HIS A N 1
ATOM 1198 C CA . HIS A 1 146 ? -36.933 -1.327 63.402 1.00 97.44 146 HIS A CA 1
ATOM 1199 C C . HIS A 1 146 ? -37.666 -1.325 62.053 1.00 97.44 146 HIS A C 1
ATOM 1201 O O . HIS A 1 146 ? -37.027 -1.541 61.023 1.00 97.44 146 HIS A O 1
ATOM 1207 N N . ARG A 1 147 ? -38.975 -1.032 62.028 1.00 97.75 147 ARG A N 1
ATOM 1208 C CA . ARG A 1 147 ? -39.748 -0.866 60.783 1.00 97.75 147 ARG A CA 1
ATOM 1209 C C . ARG A 1 147 ? -39.186 0.271 59.928 1.00 97.75 147 ARG A C 1
ATOM 1211 O O . ARG A 1 147 ? -39.029 0.091 58.724 1.00 97.75 147 ARG A O 1
ATOM 1218 N N . GLU A 1 148 ? -38.831 1.407 60.532 1.00 97.75 148 GLU A N 1
ATOM 1219 C CA . GLU A 1 148 ? -38.198 2.511 59.804 1.00 97.75 148 GLU A CA 1
ATOM 1220 C C . GLU A 1 148 ? -36.846 2.085 59.215 1.00 97.75 148 GLU A C 1
ATOM 1222 O O . GLU A 1 148 ? -36.607 2.294 58.025 1.00 97.75 148 GLU A O 1
ATOM 1227 N N . ARG A 1 149 ? -35.980 1.414 59.993 1.00 98.19 149 ARG A N 1
ATOM 1228 C CA . ARG A 1 149 ? -34.676 0.970 59.475 1.00 98.19 149 ARG A CA 1
ATOM 1229 C C . ARG A 1 149 ? -34.799 -0.081 58.366 1.00 98.19 149 ARG A C 1
ATOM 1231 O O . ARG A 1 149 ? -33.971 -0.073 57.457 1.00 98.19 149 ARG A O 1
ATOM 1238 N N . ILE A 1 150 ? -35.827 -0.934 58.390 1.00 97.88 150 ILE A N 1
ATOM 1239 C CA . ILE A 1 150 ? -36.143 -1.849 57.280 1.00 97.88 150 ILE A CA 1
ATOM 1240 C C . ILE A 1 150 ? -36.505 -1.051 56.019 1.00 97.88 150 ILE A C 1
ATOM 1242 O O . ILE A 1 150 ? -35.872 -1.254 54.988 1.00 97.88 150 ILE A O 1
ATOM 1246 N N . LEU A 1 151 ? -37.427 -0.086 56.104 1.00 97.75 151 LEU A N 1
ATOM 1247 C CA . LEU A 1 151 ? -37.823 0.752 54.958 1.00 97.75 151 LEU A CA 1
ATOM 1248 C C . LEU A 1 151 ? -36.648 1.573 54.388 1.00 97.75 151 LEU A C 1
ATOM 1250 O O . LEU A 1 151 ? -36.529 1.734 53.171 1.00 97.75 151 LEU A O 1
ATOM 1254 N N . GLN A 1 152 ? -35.749 2.061 55.250 1.00 97.75 152 GLN A N 1
ATOM 1255 C CA . GLN A 1 152 ? -34.501 2.707 54.827 1.00 97.75 152 GLN A CA 1
ATOM 1256 C C . GLN A 1 152 ? -33.607 1.729 54.041 1.00 97.75 152 GLN A C 1
ATOM 1258 O O . GLN A 1 152 ? -33.193 2.049 52.927 1.00 97.75 152 GLN A O 1
ATOM 1263 N N . LEU A 1 153 ? -33.359 0.525 54.572 1.00 97.62 153 LEU A N 1
ATOM 1264 C CA . LEU A 1 153 ? -32.549 -0.510 53.914 1.00 97.62 153 LEU A CA 1
ATOM 1265 C C . LEU A 1 153 ? -33.164 -0.991 52.591 1.00 97.62 153 LEU A C 1
ATOM 1267 O O . LEU A 1 153 ? -32.441 -1.191 51.618 1.00 97.62 153 LEU A O 1
ATOM 1271 N N . GLU A 1 154 ? -34.486 -1.134 52.512 1.00 97.56 154 GLU A N 1
ATOM 1272 C CA . GLU A 1 154 ? -35.190 -1.462 51.267 1.00 97.56 154 GLU A CA 1
ATOM 1273 C C . GLU A 1 154 ? -34.997 -0.367 50.207 1.00 97.56 154 GLU A C 1
ATOM 1275 O O . GLU A 1 154 ? -34.756 -0.676 49.039 1.00 97.56 154 GLU A O 1
ATOM 1280 N N . SER A 1 155 ? -35.025 0.909 50.604 1.00 97.81 155 SER A N 1
ATOM 1281 C CA . SER A 1 155 ? -34.722 2.042 49.720 1.00 97.81 155 SER A CA 1
ATOM 1282 C C . SER A 1 155 ? -33.254 2.043 49.262 1.00 97.81 155 SER A C 1
ATOM 1284 O O . SER A 1 155 ? -32.984 2.153 48.062 1.00 97.81 155 SER A O 1
ATOM 1286 N N . GLU A 1 156 ? -32.305 1.829 50.184 1.00 98.12 156 GLU A N 1
ATOM 1287 C CA . GLU A 1 156 ? -30.871 1.670 49.890 1.00 98.12 156 GLU A CA 1
ATOM 1288 C C . GLU A 1 156 ? -30.636 0.534 48.868 1.00 98.12 156 GLU A C 1
ATOM 1290 O O . GLU A 1 156 ? -29.949 0.730 47.862 1.00 98.12 156 GLU A O 1
ATOM 1295 N N . ILE A 1 157 ? -31.279 -0.625 49.059 1.00 97.81 157 ILE A N 1
ATOM 1296 C CA . ILE A 1 157 ? -31.217 -1.785 48.153 1.00 97.81 157 ILE A CA 1
ATOM 1297 C C . ILE A 1 157 ? -31.859 -1.476 46.792 1.00 97.81 157 ILE A C 1
ATOM 1299 O O . ILE A 1 157 ? -31.295 -1.827 45.755 1.00 97.81 157 ILE A O 1
ATOM 1303 N N . GLN A 1 158 ? -33.004 -0.789 46.742 1.00 97.88 158 GLN A N 1
ATOM 1304 C CA . GLN A 1 158 ? -33.627 -0.398 45.471 1.00 97.88 158 GLN A CA 1
ATOM 1305 C C . GLN A 1 158 ? -32.767 0.582 44.661 1.00 97.88 158 GLN A C 1
ATOM 1307 O O . GLN A 1 158 ? -32.794 0.534 43.429 1.00 97.88 158 GLN A O 1
ATOM 1312 N N . ILE A 1 159 ? -32.032 1.480 45.323 1.00 97.94 159 ILE A N 1
ATOM 1313 C CA . ILE A 1 159 ? -31.077 2.389 44.674 1.00 97.94 159 ILE A CA 1
ATOM 1314 C C . ILE A 1 159 ? -29.857 1.595 44.190 1.00 97.94 159 ILE A C 1
ATOM 1316 O O . ILE A 1 159 ? -29.469 1.720 43.030 1.00 97.94 159 ILE A O 1
ATOM 1320 N N . MET A 1 160 ? -29.305 0.709 45.026 1.00 97.50 160 MET A N 1
ATOM 1321 C CA . MET A 1 160 ? -28.189 -0.166 44.653 1.00 97.50 160 MET A CA 1
ATOM 1322 C C . MET A 1 160 ? -28.524 -1.038 43.433 1.00 97.50 160 MET A C 1
ATOM 1324 O O . MET A 1 160 ? -27.731 -1.106 42.496 1.00 97.50 160 MET A O 1
ATOM 1328 N N . ASN A 1 161 ? -29.718 -1.635 43.393 1.00 97.44 161 ASN A N 1
ATOM 1329 C CA . ASN A 1 161 ? -30.187 -2.459 42.277 1.00 97.44 161 ASN A CA 1
ATOM 1330 C C . ASN A 1 161 ? -30.381 -1.656 40.980 1.00 97.44 161 ASN A C 1
ATOM 1332 O O . ASN A 1 161 ? -30.078 -2.164 39.901 1.00 97.44 161 ASN A O 1
ATOM 1336 N N . ARG A 1 162 ? -30.837 -0.396 41.064 1.00 97.56 162 ARG A N 1
ATOM 1337 C CA . ARG A 1 162 ? -30.902 0.514 39.905 1.00 97.56 162 ARG A CA 1
ATOM 1338 C C . ARG A 1 162 ? -29.504 0.816 39.363 1.00 97.56 162 ARG A C 1
ATOM 1340 O O . ARG A 1 162 ? -29.259 0.596 38.179 1.00 97.56 162 ARG A O 1
ATOM 1347 N N . ASN A 1 163 ? -28.577 1.201 40.238 1.00 97.75 163 ASN A N 1
ATOM 1348 C CA . ASN A 1 163 ? -27.192 1.499 39.870 1.00 97.75 163 ASN A CA 1
ATOM 1349 C C . ASN A 1 163 ? -26.479 0.264 39.279 1.00 97.75 163 ASN A C 1
ATOM 1351 O O . ASN A 1 163 ? -25.762 0.378 38.287 1.00 97.75 163 ASN A O 1
ATOM 1355 N N . LEU A 1 164 ? -26.706 -0.929 39.842 1.00 97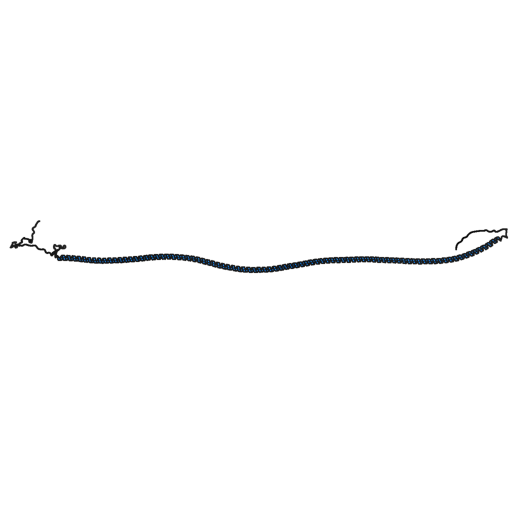.69 164 LEU A N 1
ATOM 1356 C CA . LEU A 1 164 ? -26.205 -2.198 39.300 1.00 97.69 164 LEU A CA 1
ATOM 1357 C C . LEU A 1 164 ? -26.765 -2.479 37.901 1.00 97.69 164 LEU A C 1
ATOM 1359 O O . LEU A 1 164 ? -26.002 -2.817 37.001 1.00 97.69 164 LEU A O 1
ATOM 1363 N N . LEU A 1 165 ? -28.072 -2.298 37.688 1.00 97.50 165 LEU A N 1
ATOM 1364 C CA . LEU A 1 165 ? -28.709 -2.508 36.385 1.00 97.50 165 LEU A CA 1
ATOM 1365 C C . LEU A 1 165 ? -28.200 -1.523 35.318 1.00 97.50 165 LEU A C 1
ATOM 1367 O O . LEU A 1 165 ? -28.058 -1.898 34.154 1.00 97.50 165 LEU A O 1
ATOM 1371 N N . GLU A 1 166 ? -27.912 -0.278 35.693 1.00 96.94 166 GLU A N 1
ATOM 1372 C CA . GLU A 1 166 ? -27.263 0.701 34.812 1.00 96.94 166 GLU A CA 1
ATOM 1373 C C . GLU A 1 166 ? -25.827 0.288 34.473 1.00 96.94 166 GLU A C 1
ATOM 1375 O O . GLU A 1 166 ? -25.461 0.281 33.298 1.00 96.94 166 GLU A O 1
ATOM 1380 N N . LYS A 1 167 ? -25.040 -0.165 35.458 1.00 97.19 167 LYS A N 1
ATOM 1381 C CA . LYS A 1 167 ? -23.671 -0.644 35.213 1.00 97.19 167 LYS A CA 1
ATOM 1382 C C . LYS A 1 167 ? -23.614 -1.923 34.378 1.00 97.19 167 LYS A C 1
ATOM 1384 O O . LYS A 1 167 ? -22.728 -2.028 33.535 1.00 97.19 167 LYS A O 1
ATOM 1389 N N . VAL A 1 168 ? -24.576 -2.838 34.516 1.00 97.81 168 VAL A N 1
ATOM 1390 C CA . VAL A 1 168 ? -24.709 -4.001 33.616 1.00 97.81 168 VAL A CA 1
ATOM 1391 C C . VAL A 1 168 ? -24.938 -3.540 32.171 1.00 97.81 168 VAL A C 1
ATOM 1393 O O . VAL A 1 168 ? -24.180 -3.932 31.283 1.00 97.81 168 VAL A O 1
ATOM 1396 N N . LYS A 1 169 ? -25.887 -2.620 31.937 1.00 96.94 169 LYS A N 1
ATOM 1397 C CA . LYS A 1 169 ? -26.142 -2.048 30.600 1.00 96.94 169 LYS A CA 1
ATOM 1398 C C . LYS A 1 169 ? -24.914 -1.339 30.023 1.00 96.94 169 LYS A C 1
ATOM 1400 O O . LYS A 1 169 ? -24.607 -1.522 28.849 1.00 96.94 169 LYS A O 1
ATOM 1405 N N . GLU A 1 170 ? -24.188 -0.563 30.832 1.00 97.44 170 GLU A N 1
ATOM 1406 C CA . GLU A 1 170 ? -22.909 0.034 30.421 1.00 97.44 170 GLU A CA 1
ATOM 1407 C C . GLU A 1 170 ? -21.894 -1.040 30.008 1.00 97.44 170 GLU A C 1
ATOM 1409 O O . GLU A 1 170 ? -21.259 -0.899 28.963 1.00 97.44 170 GLU A O 1
ATOM 1414 N N . THR A 1 171 ? -21.757 -2.133 30.769 1.00 97.12 171 THR A N 1
ATOM 1415 C CA . THR A 1 171 ? -20.830 -3.216 30.405 1.00 97.12 171 THR A CA 1
ATOM 1416 C C . THR A 1 171 ? -21.233 -3.955 29.130 1.00 97.12 171 THR A C 1
ATOM 1418 O O . THR A 1 171 ? -20.346 -4.293 28.349 1.00 97.12 171 THR A O 1
ATOM 1421 N N . ASP A 1 172 ? -22.527 -4.133 28.848 1.00 96.88 172 ASP A N 1
ATOM 1422 C CA . ASP A 1 172 ? -22.999 -4.726 27.587 1.00 96.88 172 ASP A CA 1
ATOM 1423 C C . ASP A 1 172 ? -22.753 -3.800 26.380 1.00 96.88 172 ASP A C 1
ATOM 1425 O O . ASP A 1 172 ? -22.324 -4.253 25.313 1.00 96.88 172 ASP A O 1
ATOM 1429 N N . ILE A 1 173 ? -22.938 -2.486 26.547 1.00 97.19 173 ILE A N 1
ATOM 1430 C CA . ILE A 1 173 ? -22.610 -1.477 25.524 1.00 97.19 173 ILE A CA 1
ATOM 1431 C C . ILE A 1 173 ? -21.094 -1.437 25.269 1.00 97.19 173 ILE A C 1
ATOM 1433 O O . ILE A 1 173 ? -20.651 -1.407 24.120 1.00 97.19 173 ILE A O 1
ATOM 1437 N N . LEU A 1 174 ? -20.273 -1.487 26.321 1.00 96.88 174 LEU A N 1
ATOM 1438 C CA . LEU A 1 174 ? -18.813 -1.527 26.192 1.00 96.88 174 LEU A CA 1
ATOM 1439 C C . LEU A 1 174 ? -18.325 -2.846 25.574 1.00 96.88 174 LEU A C 1
ATOM 1441 O O . LEU A 1 174 ? -17.397 -2.827 24.766 1.00 96.88 174 LEU A O 1
ATOM 1445 N N . LYS A 1 175 ? -18.964 -3.977 25.894 1.00 98.00 175 LYS A N 1
ATOM 1446 C CA . LYS A 1 175 ? -18.673 -5.290 25.305 1.00 98.00 175 LYS A CA 1
ATOM 1447 C C . LYS A 1 175 ? -18.992 -5.317 23.810 1.00 98.00 175 LYS A C 1
ATOM 1449 O O . LYS A 1 175 ? -18.109 -5.629 23.016 1.00 98.00 175 LYS A O 1
ATOM 1454 N N . THR A 1 176 ? -20.196 -4.913 23.413 1.00 97.19 176 THR A N 1
ATOM 1455 C CA . THR A 1 176 ? -20.585 -4.856 21.991 1.00 97.19 176 THR A CA 1
ATOM 1456 C C . THR A 1 176 ? -19.739 -3.847 21.207 1.00 97.19 176 THR A C 1
ATOM 1458 O O . THR A 1 176 ? -19.334 -4.122 20.074 1.00 97.19 176 THR A O 1
ATOM 1461 N N . ARG A 1 177 ? -19.355 -2.710 21.813 1.00 97.38 177 ARG A N 1
ATOM 1462 C CA . ARG A 1 177 ? -18.401 -1.778 21.188 1.00 97.38 177 ARG A CA 1
ATOM 1463 C C . ARG A 1 177 ? -16.990 -2.364 21.073 1.00 97.38 177 ARG A C 1
ATOM 1465 O O . ARG A 1 177 ? -16.332 -2.117 20.063 1.00 97.38 177 ARG A O 1
ATOM 1472 N N . LYS A 1 178 ? -16.529 -3.154 22.049 1.00 97.44 178 LYS A N 1
ATOM 1473 C CA . LYS A 1 178 ? -15.258 -3.892 21.968 1.00 97.44 178 LYS A CA 1
ATOM 1474 C C . LYS A 1 178 ? -15.288 -4.906 20.822 1.00 97.44 178 LYS A C 1
ATOM 1476 O O . LYS A 1 178 ? -14.369 -4.906 20.014 1.00 97.44 178 LYS A O 1
ATOM 1481 N N . GLU A 1 179 ? -16.341 -5.712 20.721 1.00 97.56 179 GLU A N 1
ATOM 1482 C CA . GLU A 1 179 ? -16.518 -6.716 19.660 1.00 97.56 179 GLU A CA 1
ATOM 1483 C C . GLU A 1 179 ? -16.523 -6.057 18.264 1.00 97.56 179 GLU A C 1
ATOM 1485 O O . GLU A 1 179 ? -15.815 -6.504 17.363 1.00 97.56 179 GLU A O 1
ATOM 1490 N N . SER A 1 180 ? -17.206 -4.914 18.118 1.00 97.06 180 SER A N 1
ATOM 1491 C CA . SER A 1 180 ? -17.157 -4.064 16.915 1.00 97.06 180 SER A CA 1
ATOM 1492 C C . SER A 1 180 ? -15.739 -3.575 16.574 1.00 97.06 180 SER A C 1
ATOM 1494 O O . SER A 1 180 ? -15.336 -3.640 15.413 1.00 97.06 180 SER A O 1
ATOM 1496 N N . LEU A 1 181 ? -14.966 -3.112 17.562 1.00 97.12 181 LEU A N 1
ATOM 1497 C CA . LEU A 1 181 ? -13.584 -2.652 17.360 1.00 97.12 181 LEU A CA 1
ATOM 1498 C C . LEU A 1 181 ? -12.605 -3.807 17.091 1.00 97.12 181 LEU A C 1
ATOM 1500 O O . LEU A 1 181 ? -11.607 -3.619 16.396 1.00 97.12 181 LEU A O 1
ATOM 1504 N N . GLU A 1 182 ? -12.862 -5.002 17.625 1.00 95.94 182 GLU A N 1
ATOM 1505 C CA . GLU A 1 182 ? -12.073 -6.203 17.336 1.00 95.94 182 GLU A CA 1
ATOM 1506 C C . GLU A 1 182 ? -12.323 -6.714 15.906 1.00 95.94 182 GLU A C 1
ATOM 1508 O O . GLU A 1 182 ? -11.363 -7.130 15.254 1.00 95.94 182 GLU A O 1
ATOM 1513 N N . ALA A 1 183 ? -13.549 -6.582 15.383 1.00 97.19 183 ALA A N 1
ATOM 1514 C CA . ALA A 1 183 ? -13.873 -6.834 13.975 1.00 97.19 183 ALA A CA 1
ATOM 1515 C C . ALA A 1 183 ? -13.221 -5.808 13.025 1.00 97.19 183 ALA A C 1
ATOM 1517 O O . ALA A 1 183 ? -12.514 -6.201 12.098 1.00 97.19 183 ALA A O 1
ATOM 1518 N N . GLU A 1 184 ? -13.350 -4.503 13.302 1.00 97.06 184 GLU A N 1
ATOM 1519 C CA . GLU A 1 184 ? -12.714 -3.424 12.520 1.00 97.06 184 GLU A CA 1
ATOM 1520 C C . GLU A 1 184 ? -11.181 -3.592 12.464 1.00 97.06 184 GLU A C 1
ATOM 1522 O O . GLU A 1 184 ? -10.551 -3.489 11.409 1.00 97.06 184 GLU A O 1
ATOM 1527 N N . LYS A 1 185 ? -10.566 -3.961 13.594 1.00 96.88 185 LYS A N 1
ATOM 1528 C CA . LYS A 1 185 ? -9.141 -4.316 13.701 1.00 96.88 185 LYS A CA 1
ATOM 1529 C C . LYS A 1 185 ? -8.771 -5.597 12.939 1.00 96.88 185 LYS A C 1
ATOM 1531 O O . LYS A 1 185 ? -7.597 -5.774 12.606 1.00 96.88 185 LYS A O 1
ATOM 1536 N N . GLY A 1 186 ? -9.727 -6.490 12.690 1.00 97.12 186 GLY A N 1
ATOM 1537 C CA . GLY A 1 186 ? -9.587 -7.639 11.797 1.00 97.12 186 GLY A CA 1
ATOM 1538 C C . GLY A 1 186 ? -9.504 -7.194 10.339 1.00 97.12 186 GLY A C 1
ATOM 1539 O O . GLY A 1 186 ? -8.475 -7.406 9.700 1.00 97.12 186 GLY A O 1
ATOM 1540 N N . GLU A 1 187 ? -10.524 -6.481 9.856 1.00 97.44 187 GLU A N 1
ATOM 1541 C CA . GLU A 1 187 ? -10.573 -5.959 8.481 1.00 97.44 187 GLU A CA 1
ATOM 1542 C C . GLU A 1 187 ? -9.353 -5.091 8.137 1.00 97.44 187 GLU A C 1
ATOM 1544 O O . GLU A 1 187 ? -8.756 -5.234 7.071 1.00 97.44 187 GLU A O 1
ATOM 1549 N N . LEU A 1 188 ? -8.928 -4.208 9.048 1.00 97.06 188 LEU A N 1
ATOM 1550 C CA . LEU A 1 188 ? -7.760 -3.350 8.830 1.00 97.06 188 LEU A CA 1
ATOM 1551 C C . LEU A 1 188 ? -6.443 -4.139 8.728 1.00 97.06 188 LEU A C 1
ATOM 1553 O O . LEU A 1 188 ? -5.533 -3.706 8.021 1.00 97.06 188 LEU A O 1
ATOM 1557 N N . LYS A 1 189 ? -6.327 -5.300 9.390 1.00 96.56 189 LYS A N 1
ATOM 1558 C CA . LYS A 1 189 ? -5.175 -6.204 9.219 1.00 96.56 189 LYS A CA 1
ATOM 1559 C C . LYS A 1 189 ? -5.218 -6.934 7.883 1.00 96.56 189 LYS A C 1
ATOM 1561 O O . LYS A 1 189 ? -4.172 -7.088 7.260 1.00 96.56 189 LYS A O 1
ATOM 1566 N N . GLU A 1 190 ? -6.397 -7.382 7.462 1.00 97.25 190 GLU A N 1
ATOM 1567 C CA . GLU A 1 190 ? -6.589 -8.083 6.192 1.00 97.25 190 GLU A CA 1
ATOM 1568 C C . GLU A 1 190 ? -6.263 -7.159 5.014 1.00 97.25 190 GLU A C 1
ATOM 1570 O O . GLU A 1 190 ? -5.345 -7.454 4.250 1.00 97.25 190 GLU A O 1
ATOM 1575 N N . ARG A 1 191 ? -6.857 -5.959 4.975 1.00 97.12 191 ARG A N 1
ATOM 1576 C CA . ARG A 1 191 ? -6.552 -4.923 3.970 1.00 97.12 191 ARG A CA 1
ATOM 1577 C C . ARG A 1 191 ? -5.069 -4.526 3.954 1.00 97.12 191 ARG A C 1
ATOM 1579 O O . ARG A 1 191 ? -4.511 -4.247 2.894 1.00 97.12 191 ARG A O 1
ATOM 1586 N N . LEU A 1 192 ? -4.399 -4.509 5.114 1.00 97.12 192 LEU A N 1
ATOM 1587 C CA . LEU A 1 192 ? -2.954 -4.258 5.197 1.00 97.12 192 LEU A CA 1
ATOM 1588 C C . LEU A 1 192 ? -2.132 -5.417 4.603 1.00 97.12 192 LEU A C 1
ATOM 1590 O O . LEU A 1 192 ? -1.145 -5.167 3.908 1.00 97.12 192 LEU A O 1
ATOM 1594 N N . ALA A 1 193 ? -2.537 -6.668 4.839 1.00 96.94 193 ALA A N 1
ATOM 1595 C CA . ALA A 1 193 ? -1.907 -7.842 4.242 1.00 96.94 193 ALA A CA 1
ATOM 1596 C C . ALA A 1 193 ? -2.100 -7.862 2.714 1.00 96.94 193 ALA A C 1
ATOM 1598 O O . ALA A 1 193 ? -1.114 -7.989 1.984 1.00 96.94 193 ALA A O 1
ATOM 1599 N N . GLU A 1 194 ? -3.321 -7.629 2.225 1.00 96.81 194 GLU A N 1
ATOM 1600 C CA . GLU A 1 194 ? -3.632 -7.481 0.798 1.00 96.81 194 GLU A CA 1
ATOM 1601 C C . GLU A 1 194 ? -2.762 -6.404 0.138 1.00 96.81 194 GLU A C 1
ATOM 1603 O O . GLU A 1 194 ? -2.030 -6.701 -0.811 1.00 96.81 194 GLU A O 1
ATOM 1608 N N . ALA A 1 195 ? -2.759 -5.182 0.685 1.00 96.00 195 ALA A N 1
ATOM 1609 C CA . ALA A 1 195 ? -1.969 -4.065 0.170 1.00 96.00 195 ALA A CA 1
ATOM 1610 C C . ALA A 1 195 ? -0.456 -4.348 0.191 1.00 96.00 195 ALA A C 1
ATOM 1612 O O . ALA A 1 195 ? 0.267 -3.929 -0.715 1.00 96.00 195 ALA A O 1
ATOM 1613 N N . SER A 1 196 ? 0.037 -5.093 1.187 1.00 95.44 196 SER A N 1
ATOM 1614 C CA . SER A 1 196 ? 1.437 -5.535 1.223 1.00 95.44 196 SER A CA 1
ATOM 1615 C C . SER A 1 196 ? 1.759 -6.545 0.113 1.00 95.44 196 SER A C 1
ATOM 1617 O O . SER A 1 196 ? 2.815 -6.446 -0.514 1.00 95.44 196 SER A O 1
ATOM 1619 N N . SER A 1 197 ? 0.826 -7.454 -0.201 1.00 95.81 197 SER A N 1
ATOM 1620 C CA . SER A 1 197 ? 0.982 -8.416 -1.296 1.00 95.81 197 SER A CA 1
ATOM 1621 C C . SER A 1 197 ? 0.962 -7.728 -2.665 1.00 95.81 197 SER A C 1
ATOM 1623 O O . SER A 1 197 ? 1.798 -8.031 -3.517 1.00 95.81 197 SER A O 1
ATOM 1625 N N . GLU A 1 198 ? 0.082 -6.742 -2.862 1.00 95.69 198 GLU A N 1
ATOM 1626 C CA . GLU A 1 198 ? -0.025 -6.003 -4.123 1.00 95.69 198 GLU A CA 1
ATOM 1627 C C . GLU A 1 198 ? 1.168 -5.062 -4.343 1.00 95.69 198 GLU A C 1
ATOM 1629 O O . GLU A 1 198 ? 1.659 -4.914 -5.464 1.00 95.69 198 GLU A O 1
ATOM 1634 N N . LYS A 1 199 ? 1.722 -4.500 -3.262 1.00 95.94 199 LYS A N 1
ATOM 1635 C CA . LYS A 1 199 ? 2.986 -3.756 -3.297 1.00 95.94 199 LYS A CA 1
ATOM 1636 C C . LYS A 1 199 ? 4.149 -4.630 -3.775 1.00 95.94 199 LYS A C 1
ATOM 1638 O O . LYS A 1 199 ? 4.931 -4.183 -4.613 1.00 95.94 199 LYS A O 1
ATOM 1643 N N . GLU A 1 200 ? 4.275 -5.861 -3.278 1.00 96.19 200 GLU A N 1
ATOM 1644 C CA . GLU A 1 200 ? 5.342 -6.771 -3.717 1.00 96.19 200 GLU A CA 1
ATOM 1645 C C . GLU A 1 200 ? 5.105 -7.298 -5.148 1.00 96.19 200 GLU A C 1
ATOM 1647 O O . GLU A 1 200 ? 6.059 -7.361 -5.923 1.00 96.19 200 GLU A O 1
ATOM 1652 N N . ARG A 1 201 ? 3.852 -7.541 -5.575 1.00 96.50 201 ARG A N 1
ATOM 1653 C CA . ARG A 1 201 ? 3.522 -7.786 -6.999 1.00 96.50 201 ARG A CA 1
ATOM 1654 C C . ARG A 1 201 ? 3.955 -6.617 -7.888 1.00 96.50 201 ARG A C 1
ATOM 1656 O O . ARG A 1 201 ? 4.648 -6.825 -8.883 1.00 96.50 201 ARG A O 1
ATOM 1663 N N . SER A 1 202 ? 3.596 -5.392 -7.508 1.00 96.44 202 SER A N 1
ATOM 1664 C CA . SER A 1 202 ? 3.939 -4.164 -8.240 1.00 96.44 202 SER A CA 1
ATOM 1665 C C . SER A 1 202 ? 5.454 -3.958 -8.343 1.00 96.44 202 SER A C 1
ATOM 1667 O O . SER A 1 202 ? 5.974 -3.610 -9.399 1.00 96.44 202 SER A O 1
ATOM 1669 N N . LYS A 1 203 ? 6.187 -4.231 -7.260 1.00 97.31 203 LYS A N 1
ATOM 1670 C CA . LYS A 1 203 ? 7.654 -4.179 -7.205 1.00 97.31 203 LYS A CA 1
ATOM 1671 C C . LYS A 1 203 ? 8.302 -5.200 -8.147 1.00 97.31 203 LYS A C 1
ATOM 1673 O O . LYS A 1 203 ? 9.156 -4.816 -8.938 1.00 97.31 203 LYS A O 1
ATOM 1678 N N . LEU A 1 204 ? 7.834 -6.453 -8.153 1.00 97.31 204 LEU A N 1
ATOM 1679 C CA . LEU A 1 204 ? 8.301 -7.478 -9.099 1.00 97.31 204 LEU A CA 1
ATOM 1680 C C . LEU A 1 204 ? 8.036 -7.087 -10.565 1.00 97.31 204 LEU A C 1
ATOM 1682 O O . LEU A 1 204 ? 8.882 -7.330 -11.427 1.00 97.31 204 LEU A O 1
ATOM 1686 N N . GLN A 1 205 ? 6.904 -6.437 -10.861 1.00 97.31 205 GLN A N 1
ATOM 1687 C CA . GLN A 1 205 ? 6.636 -5.880 -12.195 1.00 97.31 205 GLN A CA 1
ATOM 1688 C C . GLN A 1 205 ? 7.613 -4.748 -12.551 1.00 97.31 205 GLN A C 1
ATOM 1690 O O . GLN A 1 205 ? 8.169 -4.750 -13.649 1.00 97.31 205 GLN A O 1
ATOM 1695 N N . ILE A 1 206 ? 7.872 -3.814 -11.628 1.00 97.44 206 ILE A N 1
ATOM 1696 C CA . ILE A 1 206 ? 8.838 -2.718 -11.812 1.00 97.44 206 ILE A CA 1
ATOM 1697 C C . ILE A 1 206 ? 10.248 -3.264 -12.072 1.00 97.44 206 ILE A C 1
ATOM 1699 O O . ILE A 1 206 ? 10.909 -2.810 -13.004 1.00 97.44 206 ILE A O 1
ATOM 1703 N N . ASP A 1 207 ? 10.700 -4.259 -11.310 1.00 97.31 207 ASP A N 1
ATOM 1704 C CA . ASP A 1 207 ? 12.024 -4.862 -11.491 1.00 97.31 207 ASP A CA 1
ATOM 1705 C C . ASP A 1 207 ? 12.116 -5.668 -12.802 1.00 97.31 207 ASP A C 1
ATOM 1707 O O . ASP A 1 207 ? 13.114 -5.575 -13.516 1.00 97.31 207 ASP A O 1
ATOM 1711 N N . THR A 1 208 ? 11.029 -6.327 -13.221 1.00 97.69 208 THR A N 1
ATOM 1712 C CA . THR A 1 208 ? 10.923 -6.954 -14.555 1.00 97.69 208 THR A CA 1
ATOM 1713 C C . THR A 1 208 ? 11.003 -5.924 -15.692 1.00 97.69 208 THR A C 1
ATOM 1715 O O . THR A 1 208 ? 11.597 -6.191 -16.739 1.00 97.69 208 THR A O 1
ATOM 1718 N N . LEU A 1 209 ? 10.411 -4.737 -15.520 1.00 97.50 209 LEU A N 1
ATOM 1719 C CA . LEU A 1 209 ? 10.475 -3.651 -16.506 1.00 97.50 209 LEU A CA 1
ATOM 1720 C C . LEU A 1 209 ? 11.855 -2.977 -16.538 1.00 97.50 209 LEU A C 1
ATOM 1722 O O . LEU A 1 209 ? 12.337 -2.652 -17.622 1.00 97.50 209 LEU A O 1
ATOM 1726 N N . ARG A 1 210 ? 12.517 -2.825 -15.383 1.00 97.94 210 ARG A N 1
ATOM 1727 C CA . ARG A 1 210 ? 13.911 -2.355 -15.277 1.00 97.94 210 ARG A CA 1
ATOM 1728 C C . ARG A 1 210 ? 14.876 -3.282 -16.012 1.00 97.94 210 ARG A C 1
ATOM 1730 O O . ARG A 1 210 ? 15.723 -2.794 -16.754 1.00 97.94 210 ARG A O 1
ATOM 1737 N N . GLU A 1 211 ? 14.717 -4.596 -15.856 1.00 97.50 211 GLU A N 1
ATOM 1738 C CA . GLU A 1 211 ? 15.541 -5.580 -16.562 1.00 97.50 211 GLU A CA 1
ATOM 1739 C C . GLU A 1 211 ? 15.348 -5.486 -18.082 1.00 97.50 211 GLU A C 1
ATOM 1741 O O . GLU A 1 211 ? 16.318 -5.359 -18.825 1.00 97.50 211 GLU A O 1
ATOM 1746 N N . LYS A 1 212 ? 14.094 -5.434 -18.553 1.00 97.50 212 LYS A N 1
ATOM 1747 C CA . LYS A 1 212 ? 13.792 -5.237 -19.982 1.00 97.50 212 LYS A CA 1
ATOM 1748 C C . LYS A 1 212 ? 14.406 -3.947 -20.530 1.00 97.50 212 LYS A C 1
ATOM 1750 O O . LYS A 1 212 ? 14.987 -3.977 -21.612 1.00 97.50 212 LYS A O 1
ATOM 1755 N N . LEU A 1 213 ? 14.310 -2.844 -19.780 1.00 97.75 213 LEU A N 1
ATOM 1756 C CA . LEU A 1 213 ? 14.909 -1.562 -20.154 1.00 97.75 213 LEU A CA 1
ATOM 1757 C C . LEU A 1 213 ? 16.435 -1.674 -20.288 1.00 97.75 213 LEU A C 1
ATOM 1759 O O . LEU A 1 213 ? 16.981 -1.210 -21.291 1.00 97.75 213 LEU A O 1
ATOM 1763 N N . ARG A 1 214 ? 17.108 -2.341 -19.337 1.00 98.31 214 ARG A N 1
ATOM 1764 C CA . ARG A 1 214 ? 18.550 -2.628 -19.403 1.00 98.31 214 ARG A CA 1
ATOM 1765 C C . ARG A 1 214 ? 18.899 -3.393 -20.678 1.00 98.31 214 ARG A C 1
ATOM 1767 O O . ARG A 1 214 ? 19.662 -2.874 -21.484 1.00 98.31 214 ARG A O 1
ATOM 1774 N N . CYS A 1 215 ? 18.251 -4.532 -20.936 1.00 97.88 215 CYS A N 1
ATOM 1775 C CA . CYS A 1 215 ? 18.505 -5.314 -22.148 1.00 97.88 215 CYS A CA 1
ATOM 1776 C C . CYS A 1 215 ? 18.303 -4.495 -23.438 1.00 97.88 215 CYS A C 1
ATOM 1778 O O . CYS A 1 215 ? 19.097 -4.612 -24.370 1.00 97.88 215 CYS A O 1
ATOM 1780 N N . THR A 1 216 ? 17.273 -3.641 -23.510 1.00 97.12 216 THR A N 1
ATOM 1781 C CA . THR A 1 216 ? 17.075 -2.768 -24.683 1.00 97.12 216 THR A CA 1
ATOM 1782 C C . THR A 1 216 ? 18.143 -1.682 -24.814 1.00 97.12 216 THR A C 1
ATOM 1784 O O . THR A 1 216 ? 18.526 -1.354 -25.936 1.00 97.12 216 THR A O 1
ATOM 1787 N N . GLN A 1 217 ? 18.659 -1.157 -23.700 1.00 98.00 217 GLN A N 1
ATOM 1788 C CA . GLN A 1 217 ? 19.742 -0.173 -23.691 1.00 98.00 217 GLN A CA 1
ATOM 1789 C C . GLN A 1 217 ? 21.076 -0.802 -24.122 1.00 98.00 217 GLN A C 1
ATOM 1791 O O . GLN A 1 217 ? 21.808 -0.202 -24.910 1.00 98.00 217 GLN A O 1
ATOM 1796 N N . ASP A 1 218 ? 21.360 -2.029 -23.678 1.00 98.00 218 ASP A N 1
ATOM 1797 C CA . ASP A 1 218 ? 22.547 -2.788 -24.079 1.00 98.00 218 ASP A CA 1
ATOM 1798 C C . ASP A 1 218 ? 22.528 -3.055 -25.595 1.00 98.00 218 ASP A C 1
ATOM 1800 O O . ASP A 1 218 ? 23.485 -2.725 -26.302 1.00 98.00 218 ASP A O 1
ATOM 1804 N N . ILE A 1 219 ? 21.396 -3.543 -26.125 1.00 97.75 219 ILE A N 1
ATOM 1805 C CA . ILE A 1 219 ? 21.177 -3.757 -27.568 1.00 97.75 219 ILE A CA 1
ATOM 1806 C C . ILE A 1 219 ? 21.318 -2.446 -28.359 1.00 97.75 219 ILE A C 1
ATOM 1808 O O . ILE A 1 219 ? 21.941 -2.434 -29.424 1.00 97.75 219 ILE A O 1
ATOM 1812 N N . LEU A 1 220 ? 20.778 -1.333 -27.848 1.00 97.81 220 LEU A N 1
ATOM 1813 C CA . LEU A 1 220 ? 20.920 -0.017 -28.475 1.00 97.81 220 LEU A CA 1
ATOM 1814 C C . LEU A 1 220 ? 22.391 0.417 -28.539 1.00 97.81 220 LEU A C 1
ATOM 1816 O O . LEU A 1 220 ? 22.837 0.870 -29.592 1.00 97.81 220 LEU A O 1
ATOM 1820 N N . SER A 1 221 ? 23.157 0.227 -27.461 1.00 97.38 221 SER A N 1
ATOM 1821 C CA . SER A 1 221 ? 24.582 0.585 -27.417 1.00 97.38 221 SER A CA 1
ATOM 1822 C C . SER A 1 221 ? 25.425 -0.232 -28.409 1.00 97.38 221 SER A C 1
ATOM 1824 O O . SER A 1 221 ? 26.232 0.335 -29.147 1.00 97.38 221 SER A O 1
ATOM 1826 N N . ALA A 1 222 ? 25.169 -1.540 -28.523 1.00 98.00 222 ALA A N 1
ATOM 1827 C CA . ALA A 1 222 ? 25.826 -2.409 -29.500 1.00 98.00 222 ALA A CA 1
ATOM 1828 C C . ALA A 1 222 ? 25.450 -2.036 -30.948 1.00 98.00 222 ALA A C 1
ATOM 1830 O O . ALA A 1 222 ? 26.297 -2.047 -31.843 1.00 98.00 222 ALA A O 1
ATOM 1831 N N . SER A 1 223 ? 24.191 -1.646 -31.180 1.00 96.69 223 SER A N 1
ATOM 1832 C CA . SER A 1 223 ? 23.730 -1.129 -32.474 1.00 96.69 223 SER A CA 1
ATOM 1833 C C . SER A 1 223 ? 24.425 0.189 -32.842 1.00 96.69 223 SER A C 1
ATOM 1835 O O . SER A 1 223 ? 24.913 0.340 -33.960 1.00 96.69 223 SER A O 1
ATOM 1837 N N . GLN A 1 224 ? 24.561 1.117 -31.888 1.00 98.00 224 GLN A N 1
ATOM 1838 C CA . GLN A 1 224 ? 25.281 2.382 -32.073 1.00 98.00 224 GLN A CA 1
ATOM 1839 C C . GLN A 1 224 ? 26.766 2.156 -32.397 1.00 98.00 224 GLN A C 1
ATOM 1841 O O . GLN A 1 224 ? 27.271 2.743 -33.352 1.00 98.00 224 GLN A O 1
ATOM 1846 N N . GLN A 1 225 ? 27.449 1.256 -31.680 1.00 97.81 225 GLN A N 1
ATOM 1847 C CA . GLN A 1 225 ? 28.831 0.863 -31.992 1.00 97.81 225 GLN A CA 1
ATOM 1848 C C . GLN A 1 225 ? 28.957 0.283 -33.408 1.00 97.81 225 GLN A C 1
ATOM 1850 O O . GLN A 1 225 ? 29.846 0.684 -34.157 1.00 97.81 225 GLN A O 1
ATOM 1855 N N . LYS A 1 226 ? 28.030 -0.593 -33.819 1.00 98.12 226 LYS A N 1
ATOM 1856 C CA . LYS A 1 226 ? 27.999 -1.138 -35.184 1.00 98.12 226 LYS A CA 1
ATOM 1857 C C . LYS A 1 226 ? 27.799 -0.050 -36.247 1.00 98.12 226 LYS A C 1
ATOM 1859 O O . LYS A 1 226 ? 28.425 -0.121 -37.299 1.00 98.12 226 LYS A O 1
ATOM 1864 N N . VAL A 1 227 ? 26.959 0.955 -35.988 1.00 98.31 227 VAL A N 1
ATOM 1865 C CA . VAL A 1 227 ? 26.760 2.092 -36.905 1.00 98.31 227 VAL A CA 1
ATOM 1866 C C . VAL A 1 227 ? 28.021 2.956 -37.017 1.00 98.31 227 VAL A C 1
ATOM 1868 O O . VAL A 1 227 ? 28.342 3.382 -38.124 1.00 98.31 227 VAL A O 1
ATOM 1871 N N . MET A 1 228 ? 28.766 3.172 -35.926 1.00 97.81 228 MET A N 1
ATOM 1872 C CA . MET A 1 228 ? 30.051 3.886 -35.985 1.00 97.81 228 MET A CA 1
ATOM 1873 C C . MET A 1 228 ? 31.078 3.130 -36.839 1.00 97.81 228 MET A C 1
ATOM 1875 O O . MET A 1 228 ? 31.620 3.714 -37.772 1.00 97.81 228 MET A O 1
ATOM 1879 N N . LEU A 1 229 ? 31.264 1.825 -36.602 1.00 97.81 229 LEU A N 1
ATOM 1880 C CA . LEU A 1 229 ? 32.197 0.991 -37.375 1.00 97.81 229 LEU A CA 1
ATOM 1881 C C . LEU A 1 229 ? 31.846 0.955 -38.873 1.00 97.81 229 LEU A C 1
ATOM 1883 O O . LEU A 1 229 ? 32.717 1.152 -39.713 1.00 97.81 229 LEU A O 1
ATOM 1887 N N . LEU A 1 230 ? 30.563 0.798 -39.223 1.00 97.81 230 LEU A N 1
ATOM 1888 C CA . LEU A 1 230 ? 30.111 0.868 -40.622 1.00 97.81 230 LEU A CA 1
ATOM 1889 C C . LEU A 1 230 ? 30.317 2.265 -41.242 1.00 97.81 230 LEU A C 1
ATOM 1891 O O . LEU A 1 230 ? 30.530 2.379 -42.449 1.00 97.81 230 LEU A O 1
ATOM 1895 N N . GLY A 1 231 ? 30.262 3.330 -40.436 1.00 98.12 231 GLY A N 1
ATOM 1896 C CA . GLY A 1 231 ? 30.590 4.692 -40.859 1.00 98.12 231 GLY A CA 1
ATOM 1897 C C . GLY A 1 231 ? 32.083 4.884 -41.140 1.00 98.12 231 GLY A C 1
ATOM 1898 O O . GLY A 1 231 ? 32.441 5.501 -42.144 1.00 98.12 231 GLY A O 1
ATOM 1899 N N . GLU A 1 232 ? 32.950 4.315 -40.301 1.00 97.81 232 GLU A N 1
ATOM 1900 C CA . GLU A 1 232 ? 34.405 4.292 -40.500 1.00 97.81 232 GLU A CA 1
ATOM 1901 C C . GLU A 1 232 ? 34.782 3.477 -41.747 1.00 97.81 232 GLU A C 1
ATOM 1903 O O . GLU A 1 232 ? 35.504 3.978 -42.613 1.00 97.81 232 GLU A O 1
ATOM 1908 N N . GLU A 1 233 ? 34.225 2.272 -41.909 1.00 98.06 233 GLU A N 1
ATOM 1909 C CA . GLU A 1 233 ? 34.376 1.457 -43.121 1.00 98.06 233 GLU A CA 1
ATOM 1910 C C . GLU A 1 233 ? 33.967 2.249 -44.374 1.00 98.06 233 GLU A C 1
ATOM 1912 O O . GLU A 1 233 ? 34.762 2.383 -45.309 1.00 98.06 233 GLU A O 1
ATOM 1917 N N . LEU A 1 234 ? 32.778 2.864 -44.378 1.00 98.00 234 LEU A N 1
ATOM 1918 C CA . LEU A 1 234 ? 32.292 3.666 -45.505 1.00 98.00 234 LEU A CA 1
ATOM 1919 C C . LEU A 1 234 ? 33.192 4.880 -45.803 1.00 98.00 234 LEU A C 1
ATOM 1921 O O . LEU A 1 234 ? 33.419 5.202 -46.973 1.00 98.00 234 LEU A O 1
ATOM 1925 N N . ALA A 1 235 ? 33.748 5.527 -44.775 1.00 97.94 235 ALA A N 1
ATOM 1926 C CA . ALA A 1 235 ? 34.701 6.623 -44.937 1.00 97.94 235 ALA A CA 1
ATOM 1927 C C . ALA A 1 235 ? 36.024 6.149 -45.568 1.00 97.94 235 ALA A C 1
ATOM 1929 O O . ALA A 1 235 ? 36.531 6.804 -46.486 1.00 97.94 235 ALA A O 1
ATOM 1930 N N . THR A 1 236 ? 36.557 4.990 -45.155 1.00 98.12 236 THR A N 1
ATOM 1931 C CA . THR A 1 236 ? 37.750 4.409 -45.801 1.00 98.12 236 THR A CA 1
ATOM 1932 C C . THR A 1 236 ? 37.478 4.034 -47.259 1.00 98.12 236 THR A C 1
ATOM 1934 O O . THR A 1 236 ? 38.279 4.372 -48.129 1.00 98.12 236 THR A O 1
ATOM 1937 N N . VAL A 1 237 ? 36.318 3.440 -47.563 1.00 98.00 237 VAL A N 1
ATOM 1938 C CA . VAL A 1 237 ? 35.911 3.095 -48.936 1.00 98.00 237 VAL A CA 1
ATOM 1939 C C . VAL A 1 237 ? 35.741 4.345 -49.806 1.00 98.00 237 VAL A C 1
ATOM 1941 O O . VAL A 1 237 ? 36.176 4.335 -50.959 1.00 98.00 237 VAL A O 1
ATOM 1944 N N . SER A 1 238 ? 35.188 5.443 -49.273 1.00 97.94 238 SER A N 1
ATOM 1945 C CA . SER A 1 238 ? 35.146 6.727 -49.992 1.00 97.94 238 SER A CA 1
ATOM 1946 C C . SER A 1 238 ? 36.555 7.240 -50.285 1.00 97.94 238 SER A C 1
ATOM 1948 O O . SER A 1 238 ? 36.861 7.532 -51.434 1.00 97.94 238 SER A O 1
ATOM 1950 N N . SER A 1 239 ? 37.442 7.268 -49.285 1.00 97.94 239 SER A N 1
A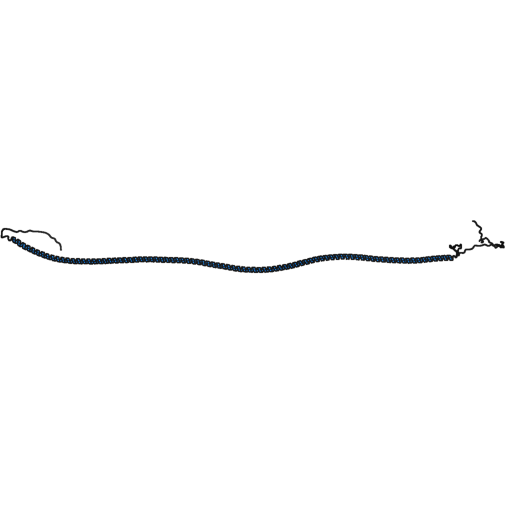TOM 1951 C CA . SER A 1 239 ? 38.834 7.714 -49.449 1.00 97.94 239 SER A CA 1
ATOM 1952 C C . SER A 1 239 ? 39.590 6.901 -50.513 1.00 97.94 239 SER A C 1
ATOM 1954 O O . SER A 1 239 ? 40.267 7.468 -51.374 1.00 97.94 239 SER A O 1
ATOM 1956 N N . ILE A 1 240 ? 39.407 5.574 -50.527 1.00 97.88 240 ILE A N 1
ATOM 1957 C CA . ILE A 1 240 ? 39.967 4.683 -51.554 1.00 97.88 240 ILE A CA 1
ATOM 1958 C C . ILE A 1 240 ? 39.387 5.015 -52.936 1.00 97.88 240 ILE A C 1
ATOM 1960 O O . ILE A 1 240 ? 40.158 5.213 -53.873 1.00 97.88 240 ILE A O 1
ATOM 1964 N N . ARG A 1 241 ? 38.057 5.137 -53.068 1.00 97.62 241 ARG A N 1
ATOM 1965 C CA . ARG A 1 241 ? 37.386 5.510 -54.328 1.00 97.62 241 ARG A CA 1
ATOM 1966 C C . ARG A 1 241 ? 37.911 6.839 -54.868 1.00 97.62 241 ARG A C 1
ATOM 1968 O O . ARG A 1 241 ? 38.249 6.929 -56.046 1.00 97.62 241 ARG A O 1
ATOM 1975 N N . ASP A 1 242 ? 37.979 7.856 -54.020 1.00 98.31 242 ASP A N 1
ATOM 1976 C CA . ASP A 1 242 ? 38.334 9.222 -54.405 1.00 98.31 242 ASP A CA 1
ATOM 1977 C C . ASP A 1 242 ? 39.815 9.303 -54.820 1.00 98.31 242 ASP A C 1
ATOM 1979 O O . ASP A 1 242 ? 40.158 9.959 -55.809 1.00 98.31 242 ASP A O 1
ATOM 1983 N N . ARG A 1 243 ? 40.680 8.513 -54.168 1.00 97.81 243 ARG A N 1
ATOM 1984 C CA . ARG A 1 243 ? 42.053 8.267 -54.621 1.00 97.81 243 ARG A CA 1
ATOM 1985 C C . ARG A 1 243 ? 42.109 7.544 -55.971 1.00 97.81 243 ARG A C 1
ATOM 1987 O O . ARG A 1 243 ? 42.798 8.021 -56.865 1.00 97.81 243 ARG A O 1
ATOM 1994 N N . THR A 1 244 ? 41.374 6.444 -56.157 1.00 98.06 244 THR A N 1
ATOM 1995 C CA . THR A 1 244 ? 41.341 5.697 -57.431 1.00 98.06 244 THR A CA 1
ATOM 1996 C C . THR A 1 244 ? 40.834 6.557 -58.593 1.00 98.06 244 THR A C 1
ATOM 1998 O O . THR A 1 244 ? 41.353 6.454 -59.703 1.00 98.06 244 THR A O 1
ATOM 2001 N N . ILE A 1 245 ? 39.868 7.447 -58.347 1.00 97.94 245 ILE A N 1
ATOM 2002 C CA . ILE A 1 245 ? 39.409 8.444 -59.322 1.00 97.94 245 ILE A CA 1
ATOM 2003 C C . ILE A 1 245 ? 40.557 9.401 -59.684 1.00 97.94 245 ILE A C 1
ATOM 2005 O O . ILE A 1 245 ? 40.811 9.615 -60.869 1.00 97.94 245 ILE A O 1
ATOM 2009 N N . SER A 1 246 ? 41.291 9.924 -58.696 1.00 98.12 246 SER A N 1
ATOM 2010 C CA . SER A 1 246 ? 42.457 10.794 -58.923 1.00 98.12 246 SER A CA 1
ATOM 2011 C C . SER A 1 246 ? 43.568 10.099 -59.728 1.00 98.12 246 SER A C 1
ATOM 2013 O O . SER A 1 246 ? 44.030 10.633 -60.740 1.00 98.12 246 SER A O 1
ATOM 2015 N N . ASP A 1 247 ? 43.933 8.869 -59.354 1.00 98.00 247 ASP A N 1
ATOM 2016 C CA . ASP A 1 247 ? 44.946 8.063 -60.049 1.00 98.00 247 ASP A CA 1
ATOM 2017 C C . ASP A 1 247 ? 44.518 7.745 -61.503 1.00 98.00 247 ASP A C 1
ATOM 2019 O O . ASP A 1 247 ? 45.328 7.837 -62.431 1.00 98.00 247 ASP A O 1
ATOM 2023 N N . LEU A 1 248 ? 43.226 7.479 -61.746 1.00 98.00 248 LEU A N 1
ATOM 2024 C CA . LEU A 1 248 ? 42.657 7.319 -63.092 1.00 98.00 248 LEU A CA 1
ATOM 2025 C C . LEU A 1 248 ? 42.693 8.625 -63.907 1.00 98.00 248 LEU A C 1
ATOM 2027 O O . LEU A 1 248 ? 42.995 8.594 -65.102 1.00 98.00 248 LEU A O 1
ATOM 2031 N N . HIS A 1 249 ? 42.401 9.776 -63.295 1.00 98.19 249 HIS A N 1
ATOM 2032 C CA . HIS A 1 249 ? 42.529 11.078 -63.958 1.00 98.19 249 HIS A CA 1
ATOM 2033 C C . HIS A 1 249 ? 43.985 11.373 -64.343 1.00 98.19 249 HIS A C 1
ATOM 2035 O O . HIS A 1 249 ? 44.234 11.800 -65.472 1.00 98.19 249 HIS A O 1
ATOM 2041 N N . LYS A 1 250 ? 44.949 11.074 -63.463 1.00 98.38 250 LYS A N 1
ATOM 2042 C CA . LYS A 1 250 ? 46.386 11.200 -63.748 1.00 98.38 250 LYS A CA 1
ATOM 2043 C C . LYS A 1 250 ? 46.811 10.304 -64.916 1.00 98.38 250 LYS A C 1
ATOM 2045 O O . LYS A 1 250 ? 47.388 10.803 -65.877 1.00 98.38 250 LYS A O 1
ATOM 2050 N N . SER A 1 251 ? 46.434 9.024 -64.895 1.00 97.50 251 SER A N 1
ATOM 2051 C CA . SER A 1 251 ? 46.734 8.074 -65.977 1.00 97.50 251 SER A CA 1
ATOM 2052 C C . SER A 1 251 ? 46.132 8.496 -67.330 1.00 97.50 251 SER A C 1
ATOM 2054 O O . SER A 1 251 ? 46.775 8.363 -68.374 1.00 97.50 251 SER A O 1
ATOM 2056 N N . ARG A 1 252 ? 44.927 9.087 -67.336 1.00 98.31 252 ARG A N 1
ATOM 2057 C CA . ARG A 1 252 ? 44.313 9.664 -68.548 1.00 98.31 252 ARG A CA 1
ATOM 2058 C C . ARG A 1 252 ? 45.098 10.859 -69.100 1.00 98.31 252 ARG A C 1
ATOM 2060 O O . ARG A 1 252 ? 45.249 10.956 -70.315 1.00 98.31 252 ARG A O 1
ATOM 2067 N N . LEU A 1 253 ? 45.614 11.737 -68.237 1.00 98.12 253 LEU A N 1
ATOM 2068 C CA . LEU A 1 253 ? 46.455 12.870 -68.648 1.00 98.12 253 LEU A CA 1
ATOM 2069 C C . LEU A 1 253 ? 47.809 12.400 -69.203 1.00 98.12 253 LEU A C 1
ATOM 2071 O O . LEU A 1 253 ? 48.229 12.874 -70.255 1.00 98.12 253 LEU A O 1
ATOM 2075 N N . GLU A 1 254 ? 48.445 11.418 -68.561 1.00 97.75 254 GLU A N 1
ATOM 2076 C CA . GLU A 1 254 ? 49.681 10.784 -69.048 1.00 97.75 254 GLU A CA 1
ATOM 2077 C C . GLU A 1 254 ? 49.472 10.108 -70.414 1.00 97.75 254 GLU A C 1
ATOM 2079 O O . GLU A 1 254 ? 50.292 10.252 -71.318 1.00 97.75 254 GLU A O 1
ATOM 2084 N N . THR A 1 255 ? 48.330 9.441 -70.609 1.00 97.94 255 THR A N 1
ATOM 2085 C CA . THR A 1 255 ? 47.956 8.844 -71.902 1.00 97.94 255 THR A CA 1
ATOM 2086 C C . THR A 1 255 ? 47.784 9.909 -72.995 1.00 97.94 255 THR A C 1
ATOM 2088 O O . THR A 1 255 ? 48.204 9.694 -74.132 1.00 97.94 255 THR A O 1
ATOM 2091 N N . ALA A 1 256 ? 47.204 11.069 -72.668 1.00 97.81 256 ALA A N 1
ATOM 2092 C CA . ALA A 1 256 ? 47.033 12.173 -73.614 1.00 97.81 256 ALA A CA 1
ATOM 2093 C C . ALA A 1 256 ? 48.372 12.835 -73.998 1.00 97.81 256 ALA A C 1
ATOM 2095 O O . ALA A 1 256 ? 48.611 13.086 -75.178 1.00 97.81 256 ALA A O 1
ATOM 2096 N N . ASP A 1 257 ? 49.269 13.057 -73.035 1.00 98.06 257 ASP A N 1
ATOM 2097 C CA . ASP A 1 257 ? 50.634 13.551 -73.275 1.00 98.06 257 ASP A CA 1
ATOM 2098 C C . ASP A 1 257 ? 51.453 12.586 -74.157 1.00 98.06 257 ASP A C 1
ATOM 2100 O O . ASP A 1 257 ? 52.107 13.012 -75.113 1.00 98.06 257 ASP A O 1
ATOM 2104 N N . LEU A 1 258 ? 51.350 11.273 -73.924 1.00 97.31 258 LEU A N 1
ATOM 2105 C CA . LEU A 1 258 ? 51.960 10.265 -74.796 1.00 97.31 258 LEU A CA 1
ATOM 2106 C C . LEU A 1 258 ? 51.354 10.271 -76.211 1.00 97.31 258 LEU A C 1
ATOM 2108 O O . LEU A 1 258 ? 52.097 10.156 -77.187 1.00 97.31 258 LEU A O 1
ATOM 2112 N N . ALA A 1 259 ? 50.038 10.457 -76.353 1.00 98.06 259 ALA A N 1
ATOM 2113 C CA . ALA A 1 259 ? 49.385 10.562 -77.660 1.00 98.06 259 ALA A CA 1
ATOM 2114 C C . ALA A 1 259 ? 49.826 11.815 -78.446 1.00 98.06 259 ALA A C 1
ATOM 2116 O O . ALA A 1 259 ? 50.033 11.736 -79.661 1.00 98.06 259 ALA A O 1
ATOM 2117 N N . LEU A 1 260 ? 50.041 12.947 -77.764 1.00 98.12 260 LEU A N 1
ATOM 2118 C CA . LEU A 1 260 ? 50.641 14.147 -78.359 1.00 98.12 260 LEU A CA 1
ATOM 2119 C C . LEU A 1 260 ? 52.081 13.870 -78.817 1.00 98.12 260 LEU A C 1
ATOM 2121 O O . LEU A 1 260 ? 52.398 14.092 -79.982 1.00 98.12 260 LEU A O 1
ATOM 2125 N N . LYS A 1 261 ? 52.924 13.275 -77.965 1.00 97.81 261 LYS A N 1
ATOM 2126 C CA . LYS A 1 261 ? 54.318 12.923 -78.308 1.00 97.81 261 LYS A CA 1
ATOM 2127 C C . LYS A 1 261 ? 54.422 11.966 -79.500 1.00 97.81 261 LYS A C 1
ATOM 2129 O O . LYS A 1 261 ? 55.275 12.154 -80.365 1.00 97.81 261 LYS A O 1
ATOM 2134 N N . VAL A 1 262 ? 53.542 10.966 -79.589 1.00 97.69 262 VAL A N 1
ATOM 2135 C CA . VAL A 1 262 ? 53.456 10.067 -80.756 1.00 97.69 262 VAL A CA 1
ATOM 2136 C C . VAL A 1 262 ? 53.033 10.831 -82.016 1.00 97.69 262 VAL A C 1
ATOM 2138 O O . VAL A 1 262 ? 53.578 10.581 -83.093 1.00 97.69 262 VAL A O 1
ATOM 2141 N N . SER A 1 263 ? 52.112 11.790 -81.889 1.00 96.81 263 SER A N 1
ATOM 2142 C CA . SER A 1 263 ? 51.667 12.638 -83.002 1.00 96.81 263 SER A CA 1
ATOM 2143 C C . SER A 1 263 ? 52.788 13.554 -83.506 1.00 96.81 263 SER A C 1
ATOM 2145 O O . SER A 1 263 ? 53.044 13.575 -84.709 1.00 96.81 263 SER A O 1
ATOM 2147 N N . ASP A 1 264 ? 53.522 14.215 -82.605 1.00 97.75 264 ASP A N 1
ATOM 2148 C CA . ASP A 1 264 ? 54.685 15.057 -82.921 1.00 97.75 264 ASP A CA 1
ATOM 2149 C C . ASP A 1 264 ? 55.793 14.268 -83.632 1.00 97.75 264 ASP A C 1
ATOM 2151 O O . ASP A 1 264 ? 56.346 14.718 -84.637 1.00 97.75 264 ASP A O 1
ATOM 2155 N N . ILE A 1 265 ? 56.116 13.066 -83.142 1.00 97.31 265 ILE A N 1
ATOM 2156 C CA . ILE A 1 265 ? 57.125 12.194 -83.763 1.00 97.31 265 ILE A CA 1
ATOM 2157 C C . ILE A 1 265 ? 56.649 11.717 -85.145 1.00 97.31 265 ILE A C 1
ATOM 2159 O O . ILE A 1 265 ? 57.433 11.711 -86.095 1.00 97.31 265 ILE A O 1
ATOM 2163 N N . SER A 1 266 ? 55.363 11.374 -85.295 1.00 97.69 266 SER A N 1
ATOM 2164 C CA . SER A 1 266 ? 54.776 10.997 -86.590 1.00 97.69 266 SER A CA 1
ATOM 2165 C C . SER A 1 266 ? 54.780 12.158 -87.592 1.00 97.69 266 SER A C 1
ATOM 2167 O O . SER A 1 266 ? 55.027 11.940 -88.780 1.00 97.69 266 SER A O 1
ATOM 2169 N N . LEU A 1 267 ? 54.541 13.387 -87.125 1.00 97.31 267 LEU A N 1
ATOM 2170 C CA . LEU A 1 267 ? 54.617 14.605 -87.928 1.00 97.31 267 LEU A CA 1
ATOM 2171 C C . LEU A 1 267 ? 56.056 14.857 -88.397 1.00 97.31 267 LEU A C 1
ATOM 2173 O O . LEU A 1 267 ? 56.285 14.874 -89.604 1.00 97.31 267 LEU A O 1
ATOM 2177 N N . ARG A 1 268 ? 57.035 14.898 -87.483 1.00 96.88 268 ARG A N 1
ATOM 2178 C CA . ARG A 1 268 ? 58.463 15.071 -87.824 1.00 96.88 268 ARG A CA 1
ATOM 2179 C C . ARG A 1 268 ? 58.983 13.998 -88.781 1.00 96.88 268 ARG A C 1
ATOM 2181 O O . ARG A 1 268 ? 59.772 14.297 -89.674 1.00 96.88 268 ARG A O 1
ATOM 2188 N N . TYR A 1 269 ? 58.528 12.752 -88.637 1.00 96.00 269 TYR A N 1
ATOM 2189 C CA . TYR A 1 269 ? 58.855 11.681 -89.581 1.00 96.00 269 TYR A CA 1
ATOM 2190 C C . TYR A 1 269 ? 58.297 11.961 -90.987 1.00 96.00 269 TYR A C 1
ATOM 2192 O O . TYR A 1 269 ? 59.017 11.814 -91.974 1.00 96.00 269 TYR A O 1
ATOM 2200 N N . LYS A 1 270 ? 57.038 12.409 -91.099 1.00 96.81 270 LYS A N 1
ATOM 2201 C CA . LYS A 1 270 ? 56.429 12.790 -92.387 1.00 96.81 270 LYS A CA 1
ATOM 2202 C C . LYS A 1 270 ? 57.110 14.012 -93.006 1.00 96.81 270 LYS A C 1
ATOM 2204 O O . LYS A 1 270 ? 57.328 14.018 -94.214 1.00 96.81 270 LYS A O 1
ATOM 2209 N N . GLU A 1 271 ? 57.483 15.003 -92.199 1.00 96.31 271 GLU A N 1
ATOM 2210 C CA . GLU A 1 271 ? 58.245 16.179 -92.634 1.00 96.31 271 GLU A CA 1
ATOM 2211 C C . GLU A 1 271 ? 59.620 15.780 -93.182 1.00 96.31 271 GLU A C 1
ATOM 2213 O O . GLU A 1 271 ? 59.947 16.143 -94.310 1.00 96.31 271 GLU A O 1
ATOM 2218 N N . GLY A 1 272 ? 60.386 14.965 -92.448 1.00 95.81 272 GLY A N 1
ATOM 2219 C CA . GLY A 1 272 ? 61.690 14.460 -92.894 1.00 95.81 272 GLY A CA 1
ATOM 2220 C C . GLY A 1 272 ? 61.602 13.590 -94.153 1.00 95.81 272 GLY A C 1
ATOM 2221 O O . GLY A 1 272 ? 62.405 13.745 -95.072 1.00 95.81 272 GLY A O 1
ATOM 2222 N N . MET A 1 273 ? 60.579 12.735 -94.263 1.00 95.94 273 MET A N 1
ATOM 2223 C CA . MET A 1 273 ? 60.295 11.998 -95.502 1.00 95.94 273 MET A CA 1
ATOM 2224 C C . MET A 1 273 ? 59.941 12.942 -96.663 1.00 95.94 273 MET A C 1
ATOM 2226 O O . MET A 1 273 ? 60.366 12.702 -97.792 1.00 95.94 273 MET A O 1
ATOM 2230 N N . GLY A 1 274 ? 59.193 14.018 -96.405 1.00 95.31 274 GLY A N 1
ATOM 2231 C CA . GLY A 1 274 ? 58.874 15.055 -97.390 1.00 95.31 274 GLY A CA 1
ATOM 2232 C C . GLY A 1 274 ? 60.114 15.808 -97.876 1.00 95.31 274 GLY A C 1
ATOM 2233 O O . GLY A 1 274 ? 60.312 15.935 -99.083 1.00 95.31 274 GLY A O 1
ATOM 2234 N N . GLN A 1 275 ? 60.986 16.224 -96.954 1.00 95.19 275 GLN A N 1
ATOM 2235 C CA . GLN A 1 275 ? 62.283 16.843 -97.252 1.00 95.19 275 GLN A CA 1
ATOM 2236 C C . GLN A 1 275 ? 63.166 15.906 -98.086 1.00 95.19 275 GLN A C 1
ATOM 2238 O O . GLN A 1 275 ? 63.695 16.323 -99.113 1.00 95.19 275 GLN A O 1
ATOM 2243 N N . TRP A 1 276 ? 63.253 14.621 -97.726 1.00 95.38 276 TRP A N 1
ATOM 2244 C CA . TRP A 1 276 ? 64.000 13.630 -98.505 1.00 95.38 276 TRP A CA 1
ATOM 2245 C C . TRP A 1 276 ? 63.433 13.430 -99.916 1.00 95.38 276 TRP A C 1
ATOM 2247 O O . TRP A 1 276 ? 64.193 13.321 -100.877 1.00 95.38 276 TRP A O 1
ATOM 2257 N N . TRP A 1 277 ? 62.106 13.416 -100.088 1.00 94.00 277 TRP A N 1
ATOM 2258 C CA . TRP A 1 277 ? 61.498 13.371 -101.423 1.00 94.00 277 TRP A CA 1
ATOM 2259 C C . TRP A 1 277 ? 61.802 14.640 -102.239 1.00 94.00 277 TRP A C 1
ATOM 2261 O O . TRP A 1 277 ? 62.093 14.538 -103.435 1.00 94.00 277 TRP A O 1
ATOM 2271 N N . GLN A 1 278 ? 61.799 15.821 -101.614 1.00 94.31 278 GLN A N 1
ATOM 2272 C CA . GLN A 1 278 ? 62.202 17.080 -102.254 1.00 94.31 278 GLN A CA 1
ATOM 2273 C C . GLN A 1 278 ? 63.680 17.049 -102.672 1.00 94.31 278 GLN A C 1
ATOM 2275 O O . GLN A 1 278 ? 63.985 17.266 -103.841 1.00 94.31 278 GLN A O 1
ATOM 2280 N N . GLU A 1 279 ? 64.596 16.684 -101.775 1.00 94.56 279 GLU A N 1
ATOM 2281 C CA . GLU A 1 279 ? 66.025 16.564 -102.084 1.00 94.56 279 GLU A CA 1
ATOM 2282 C C . GLU A 1 279 ? 66.285 15.523 -103.185 1.00 94.56 279 GLU A C 1
ATOM 2284 O O . GLU A 1 279 ? 66.971 15.807 -104.165 1.00 94.56 279 GLU A O 1
ATOM 2289 N N . LYS A 1 280 ? 65.661 14.343 -103.104 1.00 95.44 280 LYS A N 1
ATOM 2290 C CA . LYS A 1 280 ? 65.745 13.292 -104.129 1.00 95.44 280 LYS A CA 1
ATOM 2291 C C . LYS A 1 280 ? 65.238 13.760 -105.495 1.00 95.44 280 LYS A C 1
ATOM 2293 O O . LYS A 1 280 ? 65.822 13.406 -106.520 1.00 95.44 280 LYS A O 1
ATOM 2298 N N . THR A 1 281 ? 64.160 14.546 -105.537 1.00 94.06 281 THR A N 1
ATOM 2299 C CA . THR A 1 281 ? 63.677 15.134 -106.798 1.00 94.06 281 THR A CA 1
ATOM 2300 C C . THR A 1 281 ? 64.617 16.223 -107.307 1.00 94.06 281 THR A C 1
ATOM 2302 O O . THR A 1 281 ? 64.908 16.225 -108.501 1.00 94.06 281 THR A O 1
ATOM 2305 N N . ALA A 1 282 ? 65.173 17.080 -106.449 1.00 94.25 282 ALA A N 1
ATOM 2306 C CA . ALA A 1 282 ? 66.173 18.079 -106.834 1.00 94.25 282 ALA A CA 1
ATOM 2307 C C . ALA A 1 282 ? 67.467 17.436 -107.376 1.00 94.25 282 ALA A C 1
ATOM 2309 O O . ALA A 1 282 ? 67.959 17.828 -108.436 1.00 94.25 282 ALA A O 1
ATOM 2310 N N . LEU A 1 283 ? 67.973 16.390 -106.714 1.00 94.06 283 LEU A N 1
ATOM 2311 C CA . LEU A 1 283 ? 69.111 15.590 -107.174 1.00 94.06 283 LEU A CA 1
ATOM 2312 C C . LEU A 1 283 ? 68.821 14.912 -108.517 1.00 94.06 283 LEU A C 1
ATOM 2314 O O . LEU A 1 283 ? 69.675 14.946 -109.400 1.00 94.06 283 LEU A O 1
ATOM 2318 N N . ASN A 1 284 ? 67.617 14.367 -108.723 1.00 94.12 284 ASN A N 1
ATOM 2319 C CA . ASN A 1 284 ? 67.219 13.814 -110.021 1.00 94.12 284 ASN A CA 1
ATOM 2320 C C . ASN A 1 284 ? 67.183 14.881 -111.127 1.00 94.12 284 ASN A C 1
ATOM 2322 O O . ASN A 1 284 ? 67.714 14.629 -112.205 1.00 94.12 284 ASN A O 1
ATOM 2326 N N . HIS A 1 285 ? 66.631 16.075 -110.877 1.00 94.06 285 HIS A N 1
ATOM 2327 C CA . HIS A 1 285 ? 66.651 17.172 -111.858 1.00 94.06 285 HIS A CA 1
ATOM 2328 C C . HIS A 1 285 ? 68.082 17.646 -112.162 1.00 94.06 285 HIS A C 1
ATOM 2330 O O . HIS A 1 285 ? 68.410 17.894 -113.319 1.00 94.06 285 HIS A O 1
ATOM 2336 N N . SER A 1 286 ? 68.957 17.716 -111.153 1.00 93.69 286 SER A N 1
ATOM 2337 C CA . SER A 1 286 ? 70.379 18.049 -111.322 1.00 93.69 286 SER A CA 1
ATOM 2338 C C . SER A 1 286 ? 71.123 16.986 -112.145 1.00 93.69 286 SER A C 1
ATOM 2340 O O . SER A 1 286 ? 71.835 17.309 -113.098 1.00 93.69 286 SER A O 1
ATOM 2342 N N . MET A 1 287 ? 70.892 15.702 -111.851 1.00 93.00 287 MET A N 1
ATOM 2343 C CA . MET A 1 287 ? 71.415 14.576 -112.630 1.00 93.00 287 MET A CA 1
ATOM 2344 C C . MET A 1 287 ? 70.907 14.592 -114.075 1.00 93.00 287 MET A C 1
ATOM 2346 O O . MET A 1 287 ? 71.689 14.340 -114.990 1.00 93.00 287 MET A O 1
ATOM 2350 N N . GLU A 1 288 ? 69.637 14.926 -114.309 1.00 91.94 288 GLU A N 1
ATOM 2351 C CA . GLU A 1 288 ? 69.078 15.023 -115.660 1.00 91.94 288 GLU A CA 1
ATOM 2352 C C . GLU A 1 288 ? 69.631 16.233 -116.422 1.00 91.94 288 GLU A C 1
ATOM 2354 O O . GLU A 1 288 ? 70.009 16.112 -117.584 1.00 91.94 288 GLU A O 1
ATOM 2359 N N . ALA A 1 289 ? 69.816 17.379 -115.759 1.00 92.56 289 ALA A N 1
ATOM 2360 C CA . ALA A 1 289 ? 70.535 18.515 -116.332 1.00 92.56 289 ALA A CA 1
ATOM 2361 C C . ALA A 1 289 ? 71.978 18.138 -116.725 1.00 92.56 289 ALA A C 1
ATOM 2363 O O . ALA A 1 289 ? 72.463 18.566 -117.773 1.00 92.56 289 ALA A O 1
ATOM 2364 N N . LYS A 1 290 ? 72.652 17.275 -115.949 1.00 92.00 290 LYS A N 1
ATOM 2365 C CA . LYS A 1 290 ? 73.971 16.726 -116.310 1.00 92.00 290 LYS A CA 1
ATOM 2366 C C . LYS A 1 290 ? 73.921 15.694 -117.438 1.00 92.00 290 LYS A C 1
ATOM 2368 O O . LYS A 1 290 ? 74.816 15.713 -118.280 1.00 92.00 290 LYS A O 1
ATOM 2373 N N . ARG A 1 291 ? 72.880 14.857 -117.536 1.00 93.69 291 ARG A N 1
ATOM 2374 C CA . ARG A 1 291 ? 72.654 13.993 -118.714 1.00 93.69 291 ARG A CA 1
ATOM 2375 C C . ARG A 1 291 ? 72.457 14.829 -119.976 1.00 93.69 291 ARG A C 1
ATOM 2377 O O . ARG A 1 291 ? 73.151 14.590 -120.958 1.00 93.69 291 ARG A O 1
ATOM 2384 N N . ASN A 1 292 ? 71.611 15.855 -119.919 1.00 93.50 292 ASN A N 1
ATOM 2385 C CA . ASN A 1 292 ? 71.383 16.789 -121.022 1.00 93.50 292 ASN A CA 1
ATOM 2386 C C . ASN A 1 292 ? 72.664 17.550 -121.404 1.00 93.50 292 ASN A C 1
ATOM 2388 O O . ASN A 1 292 ? 72.985 17.642 -122.585 1.00 93.50 292 ASN A O 1
ATOM 2392 N N . GLN A 1 293 ? 73.472 17.992 -120.431 1.00 93.62 293 GLN A N 1
ATOM 2393 C CA . GLN A 1 293 ? 74.790 18.581 -120.703 1.00 93.62 293 GLN A CA 1
ATOM 2394 C C . GLN A 1 293 ? 75.724 17.595 -121.438 1.00 93.62 293 GLN A C 1
ATOM 2396 O O . GLN A 1 293 ? 76.411 17.988 -122.377 1.00 93.62 293 GLN A O 1
ATOM 2401 N N . ILE A 1 294 ? 75.726 16.310 -121.064 1.00 91.38 294 ILE A N 1
ATOM 2402 C CA . ILE A 1 294 ? 76.500 15.262 -121.756 1.00 91.38 294 ILE A CA 1
ATOM 2403 C C . ILE A 1 294 ? 75.950 14.982 -123.165 1.00 91.38 294 ILE A C 1
ATOM 2405 O O . ILE A 1 294 ? 76.734 14.716 -124.074 1.00 91.38 294 ILE A O 1
ATOM 2409 N N . VAL A 1 295 ? 74.631 15.036 -123.376 1.00 93.56 295 VAL A N 1
ATOM 2410 C CA . VAL A 1 295 ? 74.014 14.888 -124.707 1.00 93.56 295 VAL A CA 1
ATOM 2411 C C . VAL A 1 295 ? 74.396 16.059 -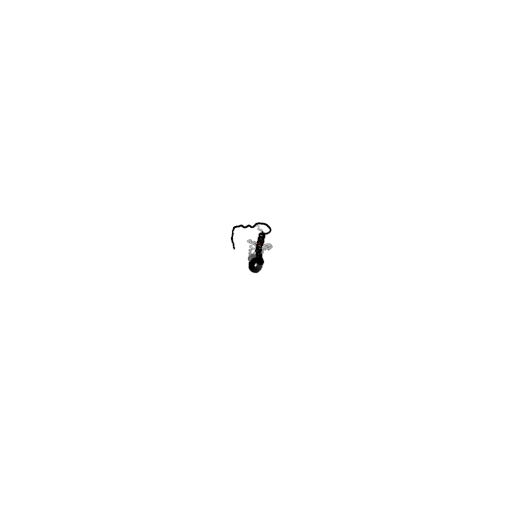125.616 1.00 93.56 295 VAL A C 1
ATOM 2413 O O . VAL A 1 295 ? 74.817 15.816 -126.745 1.00 93.56 295 VAL A O 1
ATOM 2416 N N . ASN A 1 296 ? 74.362 17.296 -125.114 1.00 92.00 296 ASN A N 1
ATOM 2417 C CA . ASN A 1 296 ? 74.800 18.476 -125.864 1.00 92.00 296 ASN A CA 1
ATOM 2418 C C . ASN A 1 296 ? 76.289 18.389 -126.228 1.00 92.00 296 ASN A C 1
ATOM 2420 O O . ASN A 1 296 ? 76.627 18.494 -127.401 1.00 92.00 296 ASN A O 1
ATOM 2424 N N . LEU A 1 297 ? 77.169 18.063 -125.273 1.00 91.62 297 LEU A N 1
ATOM 2425 C CA . LEU A 1 297 ? 78.603 17.872 -125.541 1.00 91.62 297 LEU A CA 1
ATOM 2426 C C . LEU A 1 297 ? 78.880 16.729 -126.538 1.00 91.62 297 LEU A C 1
ATOM 2428 O O . LEU A 1 297 ? 79.836 16.795 -127.308 1.00 91.62 297 LEU A O 1
ATOM 2432 N N . LYS A 1 298 ? 78.045 15.680 -126.568 1.00 91.31 298 LYS A N 1
ATOM 2433 C CA . LYS A 1 298 ? 78.110 14.634 -127.605 1.00 91.31 298 LYS A CA 1
ATOM 2434 C C . LYS A 1 298 ? 77.661 15.149 -128.974 1.00 91.31 298 LYS A C 1
ATOM 2436 O O . LYS A 1 298 ? 78.273 14.771 -129.967 1.00 91.31 298 LYS A O 1
ATOM 2441 N N . ALA A 1 299 ? 76.633 15.994 -129.038 1.00 91.19 299 ALA A N 1
ATOM 2442 C CA . ALA A 1 299 ? 76.187 16.619 -130.282 1.00 91.19 299 ALA A CA 1
ATOM 2443 C C . ALA A 1 299 ? 77.231 17.614 -130.823 1.00 91.19 299 ALA A C 1
ATOM 2445 O O . ALA A 1 299 ? 77.563 17.552 -132.001 1.00 91.19 299 ALA A O 1
ATOM 2446 N N . GLU A 1 300 ? 77.815 18.450 -129.961 1.00 91.25 300 GLU A N 1
ATOM 2447 C CA . GLU A 1 300 ? 78.932 19.351 -130.285 1.00 91.25 300 GLU A CA 1
ATOM 2448 C C . GLU A 1 300 ? 80.172 18.578 -130.759 1.00 91.25 300 GLU A C 1
ATOM 2450 O O . GLU A 1 300 ? 80.796 18.950 -131.751 1.00 91.25 300 GLU A O 1
ATOM 2455 N N . LYS A 1 301 ? 80.507 17.452 -130.111 1.00 90.25 301 LYS A N 1
ATOM 2456 C CA . LYS A 1 301 ? 81.562 16.553 -130.599 1.00 90.25 301 LYS A CA 1
ATOM 2457 C C . LYS A 1 301 ? 81.241 16.031 -132.003 1.00 90.25 301 LYS A C 1
ATOM 2459 O O . LYS A 1 301 ? 82.114 16.068 -132.862 1.00 90.25 301 LYS A O 1
ATOM 2464 N N . LEU A 1 302 ? 80.012 15.568 -132.244 1.00 92.12 302 LEU A N 1
ATOM 2465 C CA . LEU A 1 302 ? 79.602 15.033 -133.545 1.00 92.12 302 LEU A CA 1
ATOM 2466 C C . LEU A 1 302 ? 79.613 16.100 -134.650 1.00 92.12 302 LEU A C 1
ATOM 2468 O O . LEU A 1 302 ? 80.048 15.799 -135.758 1.00 92.12 302 LEU A O 1
ATOM 2472 N N . THR A 1 303 ? 79.201 17.343 -134.378 1.00 89.94 303 THR A N 1
ATOM 2473 C CA . THR A 1 303 ? 79.293 18.422 -135.378 1.00 89.94 303 THR A CA 1
ATOM 2474 C C . THR A 1 303 ? 80.742 18.821 -135.648 1.00 89.94 303 THR A C 1
ATOM 2476 O O . THR A 1 303 ? 81.099 19.025 -136.805 1.00 89.94 303 THR A O 1
ATOM 2479 N N . LEU A 1 304 ? 81.613 18.846 -134.634 1.00 91.19 304 LEU A N 1
ATOM 2480 C CA . LEU A 1 304 ? 83.054 19.045 -134.830 1.00 91.19 304 LEU A CA 1
ATOM 2481 C C . LEU A 1 304 ? 83.708 17.891 -135.611 1.00 91.19 304 LEU A C 1
ATOM 2483 O O . LEU A 1 304 ? 84.573 18.146 -136.447 1.00 91.19 304 LEU A O 1
ATOM 2487 N N . GLU A 1 305 ? 83.282 16.643 -135.399 1.00 90.44 305 GLU A N 1
ATOM 2488 C CA . GLU A 1 305 ? 83.730 15.486 -136.187 1.00 90.44 305 GLU A CA 1
ATOM 2489 C C . GLU A 1 305 ? 83.256 15.564 -137.646 1.00 90.44 305 GLU A C 1
ATOM 2491 O O . GLU A 1 305 ? 84.056 15.314 -138.547 1.00 90.44 305 GLU A O 1
ATOM 2496 N N . CYS A 1 306 ? 82.013 15.987 -137.905 1.00 87.38 306 CYS A N 1
ATOM 2497 C CA . CYS A 1 306 ? 81.531 16.263 -139.263 1.00 87.38 306 CYS A CA 1
ATOM 2498 C C . CYS A 1 306 ? 82.332 17.387 -139.938 1.00 87.38 306 CYS A C 1
ATOM 2500 O O . CYS A 1 306 ? 82.824 17.196 -141.048 1.00 87.38 306 CYS A O 1
ATOM 2502 N N . ASN A 1 307 ? 82.546 18.517 -139.258 1.00 88.31 307 ASN A N 1
ATOM 2503 C CA . ASN A 1 307 ? 83.322 19.638 -139.797 1.00 88.31 307 ASN A CA 1
ATOM 2504 C C . ASN A 1 307 ? 84.776 19.224 -140.103 1.00 88.31 307 ASN A C 1
ATOM 2506 O O . ASN A 1 307 ? 85.330 19.603 -141.134 1.00 88.31 307 ASN A O 1
ATOM 2510 N N . LEU A 1 308 ? 85.392 18.397 -139.248 1.00 89.62 308 LEU A N 1
ATOM 2511 C CA . LEU A 1 308 ? 86.724 17.834 -139.487 1.00 89.62 308 LEU A CA 1
ATOM 2512 C C . LEU A 1 308 ? 86.737 16.882 -140.697 1.00 89.62 308 LEU A C 1
ATOM 2514 O O . LEU A 1 308 ? 87.669 16.925 -141.499 1.00 89.62 308 LEU A O 1
ATOM 2518 N N . GLN A 1 309 ? 85.707 16.048 -140.854 1.00 87.62 309 GLN A N 1
ATOM 2519 C CA . GLN A 1 309 ? 85.534 15.163 -142.010 1.00 87.62 309 GLN A CA 1
ATOM 2520 C C . GLN A 1 309 ? 85.371 15.968 -143.314 1.00 87.62 309 GLN A C 1
ATOM 2522 O O . GLN A 1 309 ? 85.965 15.625 -144.342 1.00 87.62 309 GLN A O 1
ATOM 2527 N N . GLU A 1 310 ? 84.621 17.072 -143.275 1.00 84.88 310 GLU A N 1
ATOM 2528 C CA . GLU A 1 310 ? 84.467 17.998 -144.397 1.00 84.88 310 GLU A CA 1
ATOM 2529 C C . GLU A 1 310 ? 85.790 18.682 -144.755 1.00 84.88 310 GLU A C 1
ATOM 2531 O O . GLU A 1 310 ? 86.174 18.651 -145.927 1.00 84.88 310 GLU A O 1
ATOM 2536 N N . GLU A 1 311 ? 86.528 19.211 -143.774 1.00 82.81 311 GLU A N 1
ATOM 2537 C CA . GLU A 1 311 ? 87.870 19.788 -143.947 1.00 82.81 311 GLU A CA 1
ATOM 2538 C C . GLU A 1 311 ? 88.885 18.775 -144.499 1.00 82.81 311 GLU A C 1
ATOM 2540 O O . GLU A 1 311 ? 89.666 19.102 -145.396 1.00 82.81 311 GLU A O 1
ATOM 2545 N N . MET A 1 312 ? 88.847 17.512 -144.056 1.00 83.81 312 MET A N 1
ATOM 2546 C CA . MET A 1 312 ? 89.642 16.446 -144.676 1.00 83.81 312 MET A CA 1
ATOM 2547 C C . MET A 1 312 ? 89.243 16.228 -146.142 1.00 83.81 312 MET A C 1
ATOM 2549 O O . MET A 1 312 ? 90.124 16.131 -146.999 1.00 83.81 312 MET A O 1
ATOM 2553 N N . SER A 1 313 ? 87.944 16.237 -146.468 1.00 82.25 313 SER A N 1
ATOM 2554 C CA . SER A 1 313 ? 87.478 16.136 -147.860 1.00 82.25 313 SER A CA 1
ATOM 2555 C C . SER A 1 313 ? 87.916 17.337 -148.713 1.00 82.25 313 SER A C 1
ATOM 2557 O O . SER A 1 313 ? 88.244 17.174 -149.889 1.00 82.25 313 SER A O 1
ATOM 2559 N N . GLN A 1 314 ? 87.946 18.543 -148.135 1.00 84.31 314 GLN A N 1
ATOM 2560 C CA . GLN A 1 314 ? 88.405 19.762 -148.800 1.00 84.31 314 GLN A CA 1
ATOM 2561 C C . GLN A 1 314 ? 89.912 19.710 -149.054 1.00 84.31 314 GLN A C 1
ATOM 2563 O O . GLN A 1 314 ? 90.339 19.915 -150.190 1.00 84.31 314 GLN A O 1
ATOM 2568 N N . ARG A 1 315 ? 90.714 19.328 -148.051 1.00 85.25 315 ARG A N 1
ATOM 2569 C CA . ARG A 1 315 ? 92.152 19.059 -148.216 1.00 85.25 315 ARG A CA 1
ATOM 2570 C C . ARG A 1 315 ? 92.412 18.018 -149.300 1.00 85.25 315 ARG A C 1
ATOM 2572 O O . ARG A 1 315 ? 93.280 18.234 -150.136 1.00 85.25 315 ARG A O 1
ATOM 2579 N N . GLN A 1 316 ? 91.638 16.935 -149.347 1.00 83.38 316 GLN A N 1
ATOM 2580 C CA . GLN A 1 316 ? 91.785 15.895 -150.368 1.00 83.38 316 GLN A CA 1
ATOM 2581 C C . GLN A 1 316 ? 91.432 16.409 -151.779 1.00 83.38 316 GLN A C 1
ATOM 2583 O O . GLN A 1 316 ? 92.171 16.147 -152.726 1.00 83.38 316 GLN A O 1
ATOM 2588 N N . LYS A 1 317 ? 90.377 17.226 -151.925 1.00 81.50 317 LYS A N 1
ATOM 2589 C CA . LYS A 1 317 ? 90.044 17.923 -153.187 1.00 81.50 317 LYS A CA 1
ATOM 2590 C C . LYS A 1 317 ? 91.155 18.892 -153.621 1.00 81.50 317 LYS A C 1
ATOM 2592 O O . LYS A 1 317 ? 91.491 18.940 -154.802 1.00 81.50 317 LYS A O 1
ATOM 2597 N N . LEU A 1 318 ? 91.746 19.638 -152.685 1.00 81.56 318 LEU A N 1
ATOM 2598 C CA . LEU A 1 318 ? 92.881 20.533 -152.947 1.00 81.56 318 LEU A CA 1
ATOM 2599 C C . LEU A 1 318 ? 94.153 19.754 -153.320 1.00 81.56 318 LEU A C 1
ATOM 2601 O O . LEU A 1 318 ? 94.859 20.166 -154.236 1.00 81.56 318 LEU A O 1
ATOM 2605 N N . GLN A 1 319 ? 94.403 18.599 -152.697 1.00 84.25 319 GLN A N 1
ATOM 2606 C CA . GLN A 1 319 ? 95.492 17.683 -153.054 1.00 84.25 319 GLN A CA 1
ATOM 2607 C C . GLN A 1 319 ? 95.347 17.183 -154.502 1.00 84.25 319 GLN A C 1
ATOM 2609 O O . GLN A 1 319 ? 96.325 17.163 -155.248 1.00 84.25 319 GLN A O 1
ATOM 2614 N N . CYS A 1 320 ? 94.127 16.828 -154.927 1.00 80.00 320 CYS A N 1
ATOM 2615 C CA . CYS A 1 320 ? 93.844 16.453 -156.314 1.00 80.00 320 CYS A CA 1
ATOM 2616 C C . CYS A 1 320 ? 94.094 17.612 -157.289 1.00 80.00 320 CYS A C 1
ATOM 2618 O O . CYS A 1 320 ? 94.767 17.400 -158.294 1.00 80.00 320 CYS A O 1
ATOM 2620 N N . LYS A 1 321 ? 93.635 18.835 -156.976 1.00 80.38 321 LYS A N 1
ATOM 2621 C CA . LYS A 1 321 ? 93.927 20.025 -157.798 1.00 80.38 321 LYS A CA 1
ATOM 2622 C C . LYS A 1 321 ? 95.429 20.301 -157.901 1.00 80.38 321 LYS A C 1
ATOM 2624 O O . LYS A 1 321 ? 95.934 20.512 -158.993 1.00 80.38 321 LYS A O 1
ATOM 2629 N N . LEU A 1 322 ? 96.162 20.232 -156.789 1.00 84.12 322 LEU A N 1
ATOM 2630 C CA . LEU A 1 322 ? 97.615 20.431 -156.770 1.00 84.12 322 LEU A CA 1
ATOM 2631 C C . LEU A 1 322 ? 98.364 19.405 -157.636 1.00 84.12 322 LEU A C 1
ATOM 2633 O O . LEU A 1 322 ? 99.409 19.728 -158.194 1.00 84.12 322 LEU A O 1
ATOM 2637 N N . ASN A 1 323 ? 97.851 18.180 -157.753 1.00 76.94 323 ASN A N 1
ATOM 2638 C CA . ASN A 1 323 ? 98.407 17.191 -158.674 1.00 76.94 323 ASN A CA 1
ATOM 2639 C C . ASN A 1 323 ? 98.044 17.516 -160.133 1.00 76.94 323 ASN A C 1
ATOM 2641 O O . ASN A 1 323 ? 98.939 17.525 -160.968 1.00 76.94 323 ASN A O 1
ATOM 2645 N N . GLN A 1 324 ? 96.795 17.903 -160.421 1.00 77.81 324 GLN A N 1
ATOM 2646 C CA . GLN A 1 324 ? 96.374 18.341 -161.762 1.00 77.81 324 GLN A CA 1
ATOM 2647 C C . GLN A 1 324 ? 97.212 19.522 -162.288 1.00 77.81 324 GLN A C 1
ATOM 2649 O O . GLN A 1 324 ? 97.629 19.502 -163.441 1.00 77.81 324 GLN A O 1
ATOM 2654 N N . GLU A 1 325 ? 97.527 20.510 -161.443 1.00 76.81 325 GLU A N 1
ATOM 2655 C CA . GLU A 1 325 ? 98.403 21.638 -161.805 1.00 76.81 325 GLU A CA 1
ATOM 2656 C C . GLU A 1 325 ? 99.859 21.202 -162.058 1.00 76.81 325 GLU A C 1
ATOM 2658 O O . GLU A 1 325 ? 100.520 21.735 -162.951 1.00 76.81 325 GLU A O 1
ATOM 2663 N N . LYS A 1 326 ? 100.375 20.204 -161.321 1.00 79.06 326 LYS A N 1
ATOM 2664 C CA . LYS A 1 326 ? 101.707 19.624 -161.585 1.00 79.06 326 LYS A CA 1
ATOM 2665 C C . LYS A 1 326 ? 101.736 18.883 -162.917 1.00 79.06 326 LYS A C 1
ATOM 2667 O O . LYS A 1 326 ? 102.669 19.083 -163.692 1.00 79.06 326 LYS A O 1
ATOM 2672 N N . ASP A 1 327 ? 100.717 18.071 -163.183 1.00 78.38 327 ASP A N 1
ATOM 2673 C CA . ASP A 1 327 ? 100.581 17.321 -164.430 1.00 78.38 327 ASP A CA 1
ATOM 2674 C C . ASP A 1 327 ? 100.454 18.288 -165.624 1.00 78.38 327 ASP A C 1
ATOM 2676 O O . ASP A 1 327 ? 101.140 18.119 -166.632 1.00 78.38 327 ASP A O 1
ATOM 2680 N N . ALA A 1 328 ? 99.672 19.367 -165.485 1.00 76.44 328 ALA A N 1
ATOM 2681 C CA . ALA A 1 328 ? 99.545 20.427 -166.488 1.00 76.44 328 ALA A CA 1
ATOM 2682 C C . ALA A 1 328 ? 100.873 21.169 -166.740 1.00 76.44 328 ALA A C 1
ATOM 2684 O O . ALA A 1 328 ? 101.285 21.312 -167.893 1.00 76.44 328 ALA A O 1
ATOM 2685 N N . CYS A 1 329 ? 101.591 21.570 -165.683 1.00 75.31 329 CYS A N 1
ATOM 2686 C CA . CYS A 1 329 ? 102.934 22.151 -165.804 1.00 75.31 329 CYS A CA 1
ATOM 2687 C C . CYS A 1 329 ? 103.916 21.193 -166.502 1.00 75.31 329 CYS A C 1
ATOM 2689 O O . CYS A 1 329 ? 104.740 21.625 -167.309 1.00 75.31 329 CYS A O 1
ATOM 2691 N N . GLN A 1 330 ? 103.834 19.890 -166.218 1.00 81.06 330 GLN A N 1
ATOM 2692 C CA . GLN A 1 330 ? 104.685 18.876 -166.840 1.00 81.06 330 GLN A CA 1
ATOM 2693 C C . GLN A 1 330 ? 104.357 18.677 -168.331 1.00 81.06 330 GLN A C 1
ATOM 2695 O O . GLN A 1 330 ? 105.280 18.505 -169.131 1.00 81.06 330 GLN A O 1
ATOM 2700 N N . VAL A 1 331 ? 103.079 18.756 -168.723 1.00 75.94 331 VAL A N 1
ATOM 2701 C CA . VAL A 1 331 ? 102.663 18.759 -170.136 1.00 75.94 331 VAL A CA 1
ATOM 2702 C C . VAL A 1 331 ? 103.192 20.005 -170.850 1.00 75.94 331 VAL A C 1
ATOM 2704 O O . VAL A 1 331 ? 103.914 19.849 -171.835 1.00 75.94 331 VAL A O 1
ATOM 2707 N N . GLN A 1 332 ? 102.964 21.213 -170.321 1.00 72.88 332 GLN A N 1
ATOM 2708 C CA . GLN A 1 332 ? 103.446 22.457 -170.944 1.00 72.88 332 GLN A CA 1
ATOM 2709 C C . GLN A 1 332 ? 104.975 22.489 -171.092 1.00 72.88 332 GLN A C 1
ATOM 2711 O O . GLN A 1 332 ? 105.490 22.829 -172.157 1.00 72.88 332 GLN A O 1
ATOM 2716 N N . LEU A 1 333 ? 105.726 22.041 -170.077 1.00 72.75 333 LEU A N 1
ATOM 2717 C CA . LEU A 1 333 ? 107.186 21.904 -170.176 1.00 72.75 333 LEU A CA 1
ATOM 2718 C C . LEU A 1 333 ? 107.623 20.905 -171.261 1.00 72.75 333 LEU A C 1
ATOM 2720 O O . LEU A 1 333 ? 108.705 21.058 -171.832 1.00 72.75 333 LEU A O 1
ATOM 2724 N N . SER A 1 334 ? 106.811 19.889 -171.569 1.00 72.75 334 SER A N 1
ATOM 2725 C CA . SER A 1 334 ? 107.079 18.956 -172.669 1.00 72.75 334 SER A CA 1
ATOM 2726 C C . SER A 1 334 ? 106.757 19.560 -174.044 1.00 72.75 334 SER A C 1
ATOM 2728 O O . SER A 1 334 ? 107.530 19.366 -174.986 1.00 72.75 334 SER A O 1
ATOM 2730 N N . GLU A 1 335 ? 105.686 20.354 -174.143 1.00 74.81 335 GLU A N 1
ATOM 2731 C CA . GLU A 1 335 ? 105.259 21.043 -175.365 1.00 74.81 335 GLU A CA 1
ATOM 2732 C C . GLU A 1 335 ? 106.260 22.132 -175.759 1.00 74.81 335 GLU A C 1
ATOM 2734 O O . GLU A 1 335 ? 106.806 22.076 -176.861 1.00 74.81 335 GLU A O 1
ATOM 2739 N N . SER A 1 336 ? 106.645 23.020 -174.837 1.00 72.25 336 SER A N 1
ATOM 2740 C CA . SER A 1 336 ? 107.679 24.028 -175.112 1.00 72.25 336 SER A CA 1
ATOM 2741 C C . SER A 1 336 ? 109.040 23.408 -175.454 1.00 72.25 336 SER A C 1
ATOM 2743 O O . SER A 1 336 ? 109.806 23.977 -176.231 1.00 72.25 336 SER A O 1
ATOM 2745 N N . ARG A 1 337 ? 109.359 22.202 -174.956 1.00 77.25 337 ARG A N 1
ATOM 2746 C CA . ARG A 1 337 ? 110.576 21.471 -175.368 1.00 77.25 337 ARG A CA 1
ATOM 2747 C C . ARG A 1 337 ? 110.466 20.900 -176.790 1.00 77.25 337 ARG A C 1
ATOM 2749 O O . ARG A 1 337 ? 111.491 20.745 -177.462 1.00 77.25 337 ARG A O 1
ATOM 2756 N N . ARG A 1 338 ? 109.247 20.606 -177.258 1.00 77.00 338 ARG A N 1
ATOM 2757 C CA . ARG A 1 338 ? 108.928 20.224 -178.645 1.00 77.00 338 ARG A CA 1
ATOM 2758 C C . ARG A 1 338 ? 109.119 21.427 -179.573 1.00 77.00 338 ARG A C 1
ATOM 2760 O O . ARG A 1 338 ? 109.919 21.349 -180.501 1.00 77.00 338 ARG A O 1
ATOM 2767 N N . GLU A 1 339 ? 108.501 22.558 -179.242 1.00 76.81 339 GLU A N 1
ATOM 2768 C CA . GLU A 1 339 ? 108.599 23.827 -179.981 1.00 76.81 339 GLU A CA 1
ATOM 2769 C C . GLU A 1 339 ? 110.044 24.331 -180.090 1.00 76.81 339 GLU A C 1
ATOM 2771 O O . GLU A 1 339 ? 110.503 24.678 -181.174 1.00 76.81 339 GLU A O 1
ATOM 2776 N N . LEU A 1 340 ? 110.817 24.299 -178.998 1.00 77.12 340 LEU A N 1
ATOM 2777 C CA . LEU A 1 340 ? 112.227 24.716 -178.997 1.00 77.12 340 LEU A CA 1
ATOM 2778 C C . LEU A 1 340 ? 113.095 23.792 -179.880 1.00 77.12 340 LEU A C 1
ATOM 2780 O O . LEU A 1 340 ? 114.103 24.225 -180.440 1.00 77.12 340 LEU A O 1
ATOM 2784 N N . SER A 1 341 ? 112.687 22.532 -180.069 1.00 71.12 341 SER A N 1
ATOM 2785 C CA . SER A 1 341 ? 113.340 21.601 -181.001 1.00 71.12 341 SER A CA 1
ATOM 2786 C C . SER A 1 341 ? 112.979 21.898 -182.464 1.00 71.12 341 SER A C 1
ATOM 2788 O O . SER A 1 341 ? 113.860 21.873 -183.324 1.00 71.12 341 SER A O 1
ATOM 2790 N N . GLU A 1 342 ? 111.720 22.244 -182.746 1.00 75.88 342 GLU A N 1
ATOM 2791 C CA . GLU A 1 342 ? 111.253 22.668 -184.077 1.00 75.88 342 GLU A CA 1
ATOM 2792 C C . GLU A 1 342 ? 111.851 24.026 -184.489 1.00 75.88 342 GLU A C 1
ATOM 2794 O O . GLU A 1 342 ? 112.368 24.173 -185.594 1.00 75.88 342 GLU A O 1
ATOM 2799 N N . LEU A 1 343 ? 111.912 25.001 -183.581 1.00 74.62 343 LEU A N 1
ATOM 2800 C CA . LEU A 1 343 ? 112.573 26.289 -183.821 1.00 74.62 343 LEU A CA 1
ATOM 2801 C C . LEU A 1 343 ? 114.083 26.130 -184.066 1.00 74.62 343 LEU A C 1
ATOM 2803 O O . LEU A 1 343 ? 114.643 26.816 -184.923 1.00 74.62 343 LEU A O 1
ATOM 2807 N N . LYS A 1 344 ? 114.752 25.193 -183.377 1.00 75.56 344 LYS A N 1
ATOM 2808 C CA . LYS A 1 344 ? 116.161 24.858 -183.651 1.00 75.56 344 LYS A CA 1
ATOM 2809 C C . LYS A 1 344 ? 116.365 24.221 -185.027 1.00 75.56 344 LYS A C 1
ATOM 2811 O O . LYS A 1 344 ? 117.398 24.479 -185.646 1.00 75.56 344 LYS A O 1
ATOM 2816 N N . SER A 1 345 ? 115.422 23.415 -185.524 1.00 71.50 345 SER A N 1
ATOM 2817 C CA . SER A 1 345 ? 115.522 22.857 -186.879 1.00 71.50 345 SER A CA 1
ATOM 2818 C C . SER A 1 345 ? 115.265 23.929 -187.947 1.00 71.50 345 SER A C 1
ATOM 2820 O O . SER A 1 345 ? 116.050 24.030 -188.890 1.00 71.50 345 SER A O 1
ATOM 2822 N N . ALA A 1 346 ? 114.271 24.801 -187.747 1.00 75.38 346 ALA A N 1
ATOM 2823 C CA . ALA A 1 346 ? 113.980 25.931 -188.633 1.00 75.38 346 ALA A CA 1
ATOM 2824 C C . ALA A 1 346 ? 115.149 26.932 -188.726 1.00 75.38 346 ALA A C 1
ATOM 2826 O O . ALA A 1 346 ? 115.562 27.301 -189.826 1.00 75.38 346 ALA A O 1
ATOM 2827 N N . LEU A 1 347 ? 115.756 27.307 -187.591 1.00 75.12 347 LEU A N 1
ATOM 2828 C CA . LEU A 1 347 ? 116.931 28.188 -187.564 1.00 75.12 347 LEU A CA 1
ATOM 2829 C C . LEU A 1 347 ? 118.096 27.613 -188.386 1.00 75.12 347 LEU A C 1
ATOM 2831 O O . LEU A 1 347 ? 118.755 28.347 -189.123 1.00 75.12 347 LEU A O 1
ATOM 2835 N N . LYS A 1 348 ? 118.318 26.295 -188.301 1.00 75.56 348 LYS A N 1
ATOM 2836 C CA . LYS A 1 348 ? 119.374 25.605 -189.049 1.00 75.56 348 LYS A CA 1
ATOM 2837 C C . LYS A 1 348 ? 119.130 25.641 -190.563 1.00 75.56 348 LYS A C 1
ATOM 2839 O O . LYS A 1 348 ? 120.087 25.819 -191.313 1.00 75.56 348 LYS A O 1
ATOM 2844 N N . VAL A 1 349 ? 117.873 25.535 -191.009 1.00 75.81 349 VAL A N 1
ATOM 2845 C CA . VAL A 1 349 ? 117.501 25.706 -192.426 1.00 75.81 349 VAL A CA 1
ATOM 2846 C C . VAL A 1 349 ? 117.816 27.129 -192.889 1.00 75.81 349 VAL A C 1
ATOM 2848 O O . VAL A 1 349 ? 118.595 27.296 -193.826 1.00 75.81 349 VAL A O 1
ATOM 2851 N N . SER A 1 350 ? 117.338 28.159 -192.185 1.00 69.50 350 SER A N 1
ATOM 2852 C CA . SER A 1 350 ? 117.591 29.546 -192.604 1.00 69.50 350 SER A CA 1
ATOM 2853 C C . SER A 1 350 ? 119.039 30.015 -192.447 1.00 69.50 350 SER A C 1
ATOM 2855 O O . SER A 1 350 ? 119.435 30.992 -193.084 1.00 69.50 350 SER A O 1
ATOM 2857 N N . GLN A 1 351 ? 119.881 29.317 -191.679 1.00 70.06 351 GLN A N 1
ATOM 2858 C CA . GLN A 1 351 ? 121.333 29.512 -191.745 1.00 70.06 351 GLN A CA 1
ATOM 2859 C C . GLN A 1 351 ? 121.926 28.977 -193.060 1.00 70.06 351 GLN A C 1
ATOM 2861 O O . GLN A 1 351 ? 122.718 29.688 -193.679 1.00 70.06 351 GLN A O 1
ATOM 2866 N N . MET A 1 352 ? 121.493 27.804 -193.539 1.00 72.56 352 MET A N 1
ATOM 2867 C CA . MET A 1 352 ? 121.927 27.264 -194.837 1.00 72.56 352 MET A CA 1
ATOM 2868 C C . MET A 1 352 ? 121.430 28.116 -196.018 1.00 72.56 352 MET A C 1
ATOM 2870 O O . MET A 1 352 ? 122.213 28.423 -196.917 1.00 72.56 352 MET A O 1
ATOM 2874 N N . GLU A 1 353 ? 120.179 28.590 -195.986 1.00 67.00 353 GLU A N 1
ATOM 2875 C CA . GLU A 1 353 ? 119.647 29.547 -196.977 1.00 67.00 353 GLU A CA 1
ATOM 2876 C C . GLU A 1 353 ? 120.486 30.838 -197.012 1.00 67.00 353 GLU A C 1
ATOM 2878 O O . GLU A 1 353 ? 120.855 31.343 -198.075 1.00 67.00 353 GLU A O 1
ATOM 2883 N N . LYS A 1 354 ? 120.858 31.361 -195.836 1.00 71.75 354 LYS A N 1
ATOM 2884 C CA . LYS A 1 354 ? 121.693 32.564 -195.688 1.00 71.75 354 LYS A CA 1
ATOM 2885 C C . LYS A 1 354 ? 123.127 32.366 -196.190 1.00 71.75 354 LYS A C 1
ATOM 2887 O O . LYS A 1 354 ? 123.792 33.353 -196.509 1.00 71.75 354 LYS A O 1
ATOM 2892 N N . GLU A 1 355 ? 123.603 31.129 -196.292 1.00 65.12 355 GLU A N 1
ATOM 2893 C CA . GLU A 1 355 ? 124.910 30.791 -196.863 1.00 65.12 355 GLU A CA 1
ATOM 2894 C C . GLU A 1 355 ? 124.847 30.602 -198.380 1.00 65.12 355 GLU A C 1
ATOM 2896 O O . GLU A 1 355 ? 125.628 31.254 -199.075 1.00 65.12 355 GLU A O 1
ATOM 2901 N N . GLN A 1 356 ? 123.830 29.919 -198.914 1.00 65.19 356 GLN A N 1
ATOM 2902 C CA . GLN A 1 356 ? 123.551 29.926 -200.359 1.00 65.19 356 GLN A CA 1
ATOM 2903 C C . GLN A 1 356 ? 123.386 31.358 -200.905 1.00 65.19 356 GLN A C 1
ATOM 2905 O O . GLN A 1 356 ? 123.998 31.728 -201.909 1.00 65.19 356 GLN A O 1
ATOM 2910 N N . LEU A 1 357 ? 122.653 32.223 -200.195 1.00 64.75 357 LEU A N 1
ATOM 2911 C CA . LEU A 1 357 ? 122.483 33.632 -200.572 1.00 64.75 357 LEU A CA 1
ATOM 2912 C C . LEU A 1 357 ? 123.790 34.447 -200.512 1.00 64.75 357 LEU A C 1
ATOM 2914 O O . LEU A 1 357 ? 123.929 35.428 -201.248 1.00 64.75 357 LEU A O 1
ATOM 2918 N N . ARG A 1 358 ? 124.774 34.069 -199.680 1.00 58.72 358 ARG A N 1
ATOM 2919 C CA . ARG A 1 358 ? 126.120 34.680 -199.698 1.00 58.72 358 ARG A CA 1
ATOM 2920 C C . ARG A 1 358 ? 126.908 34.234 -200.929 1.00 58.72 358 ARG A C 1
ATOM 2922 O O . ARG A 1 358 ? 127.541 35.079 -201.569 1.00 58.72 358 ARG A O 1
ATOM 2929 N N . GLU A 1 359 ? 126.847 32.952 -201.281 1.00 59.62 359 GLU A N 1
ATOM 2930 C CA . GLU A 1 359 ? 127.512 32.401 -202.467 1.00 59.62 359 GLU A CA 1
ATOM 2931 C C . GLU A 1 359 ? 126.943 33.005 -203.758 1.00 59.62 359 GLU A C 1
ATOM 2933 O O . GLU A 1 359 ? 127.696 33.573 -204.555 1.00 59.62 359 GLU A O 1
ATOM 2938 N N . GLU A 1 360 ? 125.616 33.030 -203.920 1.00 60.16 360 GLU A N 1
ATOM 2939 C CA . GLU A 1 360 ? 124.956 33.704 -205.046 1.00 60.16 360 GLU A CA 1
ATOM 2940 C C . GLU A 1 360 ? 125.333 35.188 -205.154 1.00 60.16 360 GLU A C 1
ATOM 2942 O O . GLU A 1 360 ? 125.474 35.728 -206.258 1.00 60.16 360 GLU A O 1
ATOM 2947 N N . LYS A 1 361 ? 125.479 35.881 -204.018 1.00 61.41 361 LYS A N 1
ATOM 2948 C CA . LYS A 1 361 ? 125.845 37.302 -203.993 1.00 61.41 361 LYS A CA 1
ATOM 2949 C C . LYS A 1 361 ? 127.313 37.513 -204.376 1.00 61.41 361 LYS A C 1
ATOM 2951 O O . LYS A 1 361 ? 127.612 38.478 -205.082 1.00 61.41 361 LYS A O 1
ATOM 2956 N N . GLN A 1 362 ? 128.218 36.592 -204.025 1.00 57.50 362 GLN A N 1
ATOM 2957 C CA . GLN A 1 362 ? 129.580 36.582 -204.578 1.00 57.50 362 GLN A CA 1
ATOM 2958 C C . GLN A 1 362 ? 129.600 36.279 -206.085 1.00 57.50 362 GLN A C 1
ATOM 2960 O O . GLN A 1 362 ? 130.354 36.924 -206.818 1.00 57.50 362 GLN A O 1
ATOM 2965 N N . VAL A 1 363 ? 128.774 35.347 -206.571 1.00 60.44 363 VAL A N 1
ATOM 2966 C CA . VAL A 1 363 ? 128.657 35.037 -208.008 1.00 60.44 363 VAL A CA 1
ATOM 2967 C C . VAL A 1 363 ? 128.134 36.250 -208.788 1.00 60.44 363 VAL A C 1
ATOM 2969 O O . VAL A 1 363 ? 128.738 36.626 -209.795 1.00 60.44 363 VAL A O 1
ATOM 2972 N N . ARG A 1 364 ? 127.102 36.943 -208.282 1.00 55.78 364 ARG A N 1
ATOM 2973 C CA . ARG A 1 364 ? 126.618 38.221 -208.839 1.00 55.78 364 ARG A CA 1
ATOM 2974 C C . ARG A 1 364 ? 127.695 39.307 -208.854 1.00 55.78 364 ARG A C 1
ATOM 2976 O O . ARG A 1 364 ? 127.849 39.993 -209.861 1.00 55.78 364 ARG A O 1
ATOM 2983 N N . ASN A 1 365 ? 128.501 39.431 -207.798 1.00 57.69 365 ASN A N 1
ATOM 2984 C CA . ASN A 1 365 ? 129.628 40.370 -207.800 1.00 57.69 365 ASN A CA 1
ATOM 2985 C C . ASN A 1 365 ? 130.645 40.047 -208.913 1.00 57.69 365 ASN A C 1
ATOM 2987 O O . ASN A 1 365 ? 131.081 40.953 -209.628 1.00 57.69 365 ASN A O 1
ATOM 2991 N N . LYS A 1 366 ? 130.976 38.764 -209.116 1.00 56.53 366 LYS A N 1
ATOM 2992 C CA . LYS A 1 366 ? 131.906 38.307 -210.168 1.00 56.53 366 LYS A CA 1
ATOM 2993 C C . LYS A 1 366 ? 131.359 38.522 -211.589 1.00 56.53 366 LYS A C 1
ATOM 2995 O O . LYS A 1 366 ? 132.143 38.824 -212.490 1.00 56.53 366 LYS A O 1
ATOM 3000 N N . SER A 1 367 ? 130.046 38.411 -211.815 1.00 54.50 367 SER A N 1
ATOM 3001 C CA . SER A 1 367 ? 129.445 38.672 -213.133 1.00 54.50 367 SER A CA 1
ATOM 3002 C C . SER A 1 367 ? 129.315 40.169 -213.446 1.00 54.50 367 SER A C 1
ATOM 3004 O O . SER A 1 367 ? 129.646 40.571 -214.561 1.00 54.50 367 SER A O 1
ATOM 3006 N N . VAL A 1 368 ? 128.964 41.018 -212.472 1.00 57.06 368 VAL A N 1
ATOM 3007 C CA . VAL A 1 368 ? 128.927 42.487 -212.652 1.00 57.06 368 VAL A CA 1
ATOM 3008 C C . VAL A 1 368 ? 130.314 43.048 -212.998 1.00 57.06 368 VAL A C 1
ATOM 3010 O O . VAL A 1 368 ? 130.440 43.827 -213.948 1.00 57.06 368 VAL A O 1
ATOM 3013 N N . HIS A 1 369 ? 131.373 42.577 -212.326 1.00 57.03 369 HIS A N 1
ATOM 3014 C CA . HIS A 1 369 ? 132.759 42.943 -212.657 1.00 57.03 369 HIS A CA 1
ATOM 3015 C C . HIS A 1 369 ? 133.146 42.574 -214.104 1.00 57.03 369 HIS A C 1
ATOM 3017 O O . HIS A 1 369 ? 133.946 43.274 -214.723 1.00 57.03 369 HIS A O 1
ATOM 3023 N N . ARG A 1 370 ? 132.551 41.519 -214.681 1.00 56.56 370 ARG A N 1
ATOM 3024 C CA . ARG A 1 370 ? 132.798 41.080 -216.068 1.00 56.56 370 ARG A CA 1
ATOM 3025 C C . ARG A 1 370 ? 132.058 41.923 -217.120 1.00 56.56 370 ARG A C 1
ATOM 3027 O O . ARG A 1 370 ? 132.479 41.934 -218.275 1.00 56.56 370 ARG A O 1
ATOM 3034 N N . VAL A 1 371 ? 130.982 42.625 -216.752 1.00 56.72 371 VAL A N 1
ATOM 3035 C CA . VAL A 1 371 ? 130.196 43.462 -217.682 1.00 56.72 371 VAL A CA 1
ATOM 3036 C C . VAL A 1 371 ? 130.755 44.882 -217.772 1.00 56.72 371 VAL A C 1
ATOM 3038 O O . VAL A 1 371 ? 130.988 45.366 -218.878 1.00 56.72 371 VAL A O 1
ATOM 3041 N N . GLN A 1 372 ? 131.057 45.537 -216.646 1.00 51.44 372 GLN A N 1
ATOM 3042 C CA . GLN A 1 372 ? 131.567 46.918 -216.679 1.00 51.44 372 GLN A CA 1
ATOM 3043 C C . GLN A 1 372 ? 132.975 47.023 -217.296 1.00 51.44 372 GLN A C 1
ATOM 3045 O O . GLN A 1 372 ? 133.253 47.963 -218.039 1.00 51.44 372 GLN A O 1
ATOM 3050 N N . TYR A 1 373 ? 133.832 46.006 -217.129 1.00 53.44 373 TYR A N 1
ATOM 3051 C CA . TYR A 1 373 ? 135.111 45.937 -217.854 1.00 53.44 373 TYR A CA 1
ATOM 3052 C C . TYR A 1 373 ? 134.953 45.836 -219.385 1.00 53.44 373 TYR A C 1
ATOM 3054 O O . TYR A 1 373 ? 135.867 46.230 -220.106 1.00 53.44 373 TYR A O 1
ATOM 3062 N N . LYS A 1 374 ? 133.814 45.353 -219.910 1.00 53.78 374 LYS A N 1
ATOM 3063 C CA . LYS A 1 374 ? 133.581 45.278 -221.365 1.00 53.78 374 LYS A CA 1
ATOM 3064 C C . LYS A 1 374 ? 133.212 46.622 -221.988 1.00 53.78 374 LYS A C 1
ATOM 3066 O O . LYS A 1 374 ? 133.662 46.892 -223.097 1.00 53.78 374 LYS A O 1
ATOM 3071 N N . ASN A 1 375 ? 132.477 47.486 -221.284 1.00 48.78 375 ASN A N 1
ATOM 3072 C CA . ASN A 1 375 ? 132.146 48.820 -221.810 1.00 48.78 375 ASN A CA 1
ATOM 3073 C C . ASN A 1 375 ? 133.342 49.796 -221.781 1.00 48.78 375 ASN A C 1
ATOM 3075 O O . ASN A 1 375 ? 133.312 50.832 -222.430 1.00 48.78 375 ASN A O 1
ATOM 3079 N N . ILE A 1 376 ? 134.434 49.423 -221.103 1.00 47.25 376 ILE A N 1
ATOM 3080 C CA . ILE A 1 376 ? 135.743 50.093 -221.193 1.00 47.25 376 ILE A CA 1
ATOM 3081 C C . ILE A 1 376 ? 136.591 49.540 -222.364 1.00 47.25 376 ILE A C 1
ATOM 3083 O O . ILE A 1 376 ? 137.578 50.160 -222.751 1.00 47.25 376 ILE A O 1
ATOM 3087 N N . PHE A 1 377 ? 136.218 48.402 -222.969 1.00 45.41 377 PHE A N 1
ATOM 3088 C CA . PHE A 1 377 ? 137.026 47.717 -223.993 1.00 45.41 377 PHE A CA 1
ATOM 3089 C C . PHE A 1 377 ? 136.491 47.839 -225.433 1.00 45.41 377 PHE A C 1
ATOM 3091 O O . PHE A 1 377 ? 137.249 47.622 -226.372 1.00 45.41 377 PHE A O 1
ATOM 3098 N N . LEU A 1 378 ? 135.235 48.264 -225.643 1.00 51.81 378 LEU A N 1
ATOM 3099 C CA . LEU A 1 378 ? 134.728 48.665 -226.976 1.00 51.81 378 LEU A CA 1
ATOM 3100 C C . LEU A 1 378 ? 134.946 50.162 -227.295 1.00 51.81 378 LEU A C 1
ATOM 3102 O O . LEU A 1 378 ? 134.339 50.730 -228.196 1.00 51.81 378 LEU A O 1
ATOM 3106 N N . PHE A 1 379 ? 135.910 50.749 -226.590 1.00 36.56 379 PHE A N 1
ATOM 3107 C CA . PHE A 1 379 ? 136.553 52.056 -226.753 1.00 36.56 379 PHE A CA 1
ATOM 3108 C C . PHE A 1 379 ? 136.908 52.463 -228.203 1.00 36.56 379 PHE A C 1
ATOM 3110 O O . PHE A 1 379 ? 137.111 53.646 -228.454 1.00 36.56 379 PHE A O 1
ATOM 3117 N N . PHE A 1 380 ? 137.048 51.524 -229.153 1.00 32.53 380 PHE A N 1
ATOM 3118 C CA . PHE A 1 380 ? 138.121 51.664 -230.149 1.00 32.53 380 PHE A CA 1
ATOM 3119 C C . PHE A 1 380 ? 137.827 51.375 -231.638 1.00 32.53 380 PHE A C 1
ATOM 3121 O O . PHE A 1 380 ? 138.790 51.215 -232.381 1.00 32.53 380 PHE A O 1
ATOM 3128 N N . TYR A 1 381 ? 136.571 51.338 -232.129 1.00 45.91 381 TYR A N 1
ATOM 3129 C CA . TYR A 1 381 ? 136.347 51.244 -233.600 1.00 45.91 381 TYR A CA 1
ATOM 3130 C C . TYR A 1 381 ? 135.084 51.891 -234.225 1.00 45.91 381 TYR A C 1
ATOM 3132 O O . TYR A 1 381 ? 134.700 51.514 -235.331 1.00 45.91 381 TYR A O 1
ATOM 3140 N N . LYS A 1 382 ? 134.438 52.902 -233.618 1.00 31.91 382 LYS A N 1
ATOM 3141 C CA . LYS A 1 382 ? 133.522 53.777 -234.398 1.00 31.91 382 LYS A CA 1
ATOM 3142 C C . LYS A 1 382 ? 133.431 55.230 -233.921 1.00 31.91 382 LYS A C 1
ATOM 3144 O O . LYS A 1 382 ? 132.338 55.762 -233.773 1.00 31.91 382 LYS A O 1
ATOM 3149 N N . TRP A 1 383 ? 134.602 55.857 -233.780 1.00 33.78 383 TRP A N 1
ATOM 3150 C CA . TRP A 1 383 ? 134.793 57.247 -233.339 1.00 33.78 383 TRP A CA 1
ATOM 3151 C C . TRP A 1 383 ? 134.320 57.507 -231.887 1.00 33.78 383 TRP A C 1
ATOM 3153 O O . TRP A 1 383 ? 133.290 57.017 -231.452 1.00 33.78 383 TRP A O 1
ATOM 3163 N N . LEU A 1 384 ? 135.049 58.248 -231.056 1.00 41.31 384 LEU A N 1
ATOM 3164 C CA . LEU A 1 384 ? 136.253 59.050 -231.292 1.00 41.31 384 LEU A CA 1
ATOM 3165 C C . LEU A 1 384 ? 137.260 58.844 -230.143 1.00 41.31 384 LEU A C 1
ATOM 3167 O O . LEU A 1 384 ? 137.034 58.095 -229.199 1.00 41.31 384 LEU A O 1
ATOM 3171 N N . THR A 1 385 ? 138.394 59.517 -230.273 1.00 34.81 385 THR A N 1
ATOM 3172 C CA . THR A 1 385 ? 139.347 59.869 -229.212 1.00 34.81 385 THR A CA 1
ATOM 3173 C C . THR A 1 385 ? 138.798 59.944 -227.768 1.00 34.81 385 THR A C 1
ATOM 3175 O O . THR A 1 385 ? 137.878 60.721 -227.532 1.00 34.81 385 THR A O 1
ATOM 3178 N N . LEU A 1 386 ? 139.551 59.351 -226.814 1.00 46.25 386 LEU A N 1
ATOM 3179 C CA . LEU A 1 386 ? 139.768 59.824 -225.415 1.00 46.25 386 LEU A CA 1
ATOM 3180 C C . LEU A 1 386 ? 138.587 59.644 -224.392 1.00 46.25 386 LEU A C 1
ATOM 3182 O O . LEU A 1 386 ? 137.436 59.698 -224.794 1.00 46.25 386 LEU A O 1
ATOM 3186 N N . ILE A 1 387 ? 138.733 59.457 -223.051 1.00 51.31 387 ILE A N 1
ATOM 3187 C CA . ILE A 1 387 ? 139.841 59.094 -222.098 1.00 51.31 387 ILE A CA 1
ATOM 3188 C C . ILE A 1 387 ? 139.233 58.681 -220.678 1.00 51.31 387 ILE A C 1
ATOM 3190 O O . ILE A 1 387 ? 138.012 58.536 -220.641 1.00 51.31 387 ILE A O 1
ATOM 3194 N N . PRO A 1 388 ? 139.941 58.376 -219.534 1.00 62.12 388 PRO A N 1
ATOM 3195 C CA . PRO A 1 388 ? 139.487 57.355 -218.542 1.00 62.12 388 PRO A CA 1
ATOM 3196 C C . PRO A 1 388 ? 139.587 57.659 -216.995 1.00 62.12 388 PRO A C 1
ATOM 3198 O O . PRO A 1 388 ? 140.092 58.692 -216.582 1.00 62.12 388 PRO A O 1
ATOM 3201 N N . LYS A 1 389 ? 139.184 56.672 -216.150 1.00 52.81 389 LYS A N 1
ATOM 3202 C CA . LYS A 1 389 ? 139.643 56.252 -214.768 1.00 52.81 389 LYS A CA 1
ATOM 3203 C C . LYS A 1 389 ? 140.108 57.266 -213.666 1.00 52.81 389 LYS A C 1
ATOM 3205 O O . LYS A 1 389 ? 141.116 57.928 -213.869 1.00 52.81 389 LYS A O 1
ATOM 3210 N N . ILE A 1 390 ? 139.590 57.156 -212.411 1.00 48.25 390 ILE A N 1
ATOM 3211 C CA . ILE A 1 390 ? 140.251 57.486 -211.086 1.00 48.25 390 ILE A CA 1
ATOM 3212 C C . ILE A 1 390 ? 139.350 57.078 -209.859 1.00 48.25 390 ILE A C 1
ATOM 3214 O O . ILE A 1 390 ? 138.173 56.840 -210.099 1.00 48.25 390 ILE A O 1
ATOM 3218 N N . LYS A 1 391 ? 139.731 57.039 -208.547 1.00 38.53 391 LYS A N 1
ATOM 3219 C CA . LYS A 1 391 ? 140.822 56.301 -207.825 1.00 38.53 391 LYS A CA 1
ATOM 3220 C C . LYS A 1 391 ? 140.497 55.950 -206.299 1.00 38.53 391 LYS A C 1
ATOM 3222 O O . LYS A 1 391 ? 139.822 54.935 -206.177 1.00 38.53 391 LYS A O 1
ATOM 3227 N N . PRO A 1 392 ? 140.937 56.589 -205.158 1.00 58.66 392 PRO A N 1
ATOM 3228 C CA . PRO A 1 392 ? 140.920 55.964 -203.784 1.00 58.66 392 PRO A CA 1
ATOM 3229 C C . PRO A 1 392 ? 140.352 56.828 -202.597 1.00 58.66 392 PRO A C 1
ATOM 3231 O O . PRO A 1 392 ? 139.887 57.926 -202.878 1.00 58.66 392 PRO A O 1
ATOM 3234 N N . VAL A 1 393 ? 140.449 56.387 -201.303 1.00 46.69 393 VAL A N 1
ATOM 3235 C CA . VAL A 1 393 ? 140.832 57.159 -200.047 1.00 46.69 393 VAL A CA 1
ATOM 3236 C C . VAL A 1 393 ? 140.632 56.367 -198.699 1.00 46.69 393 VAL A C 1
ATOM 3238 O O . VAL A 1 393 ? 140.221 55.212 -198.730 1.00 46.69 393 VAL A O 1
ATOM 3241 N N . CYS A 1 394 ? 141.068 56.939 -197.557 1.00 43.06 394 CYS A N 1
ATOM 3242 C CA . CYS A 1 394 ? 141.610 56.365 -196.297 1.00 43.06 394 CYS A CA 1
ATOM 3243 C C . CYS A 1 394 ? 140.679 56.225 -195.045 1.00 43.06 394 CYS A C 1
ATOM 3245 O O . CYS A 1 394 ? 139.608 56.818 -195.004 1.00 43.06 394 CYS A O 1
ATOM 3247 N N . SER A 1 395 ? 141.248 55.633 -193.962 1.00 34.56 395 SER A N 1
ATOM 3248 C CA . SER A 1 395 ? 141.193 56.044 -192.514 1.00 34.56 395 SER A CA 1
ATOM 3249 C C . SER A 1 395 ? 139.892 55.935 -191.672 1.00 34.56 395 SER A C 1
ATOM 3251 O O . SER A 1 395 ? 138.821 55.991 -192.256 1.00 34.56 395 SER A O 1
ATOM 3253 N N . VAL A 1 396 ? 139.858 55.863 -190.316 1.00 35.50 396 VAL A N 1
ATOM 3254 C CA . VAL A 1 396 ? 140.774 55.510 -189.170 1.00 35.50 396 VAL A CA 1
ATOM 3255 C C . VAL A 1 396 ? 139.900 55.437 -187.872 1.00 35.50 396 VAL A C 1
ATOM 3257 O O . VAL A 1 396 ? 138.885 56.124 -187.837 1.00 35.50 396 VAL A O 1
ATOM 3260 N N . GLN A 1 397 ? 140.321 54.708 -186.810 1.00 30.34 397 GLN A N 1
ATOM 3261 C CA . GLN A 1 397 ? 139.726 54.680 -185.434 1.00 30.34 397 GLN A CA 1
ATOM 3262 C C . GLN A 1 397 ? 138.272 54.110 -185.339 1.00 30.34 397 GLN A C 1
ATOM 3264 O O . GLN A 1 397 ? 137.602 53.964 -186.354 1.00 30.34 397 GLN A O 1
ATOM 3269 N N . GLU A 1 398 ? 137.735 53.642 -184.197 1.00 34.31 398 GLU A N 1
ATOM 3270 C CA . GLU A 1 398 ? 138.222 53.603 -182.798 1.00 34.31 398 GLU A CA 1
ATOM 3271 C C . GLU A 1 398 ? 137.773 52.316 -182.032 1.00 34.31 398 GLU A C 1
ATOM 3273 O O . GLU A 1 398 ? 137.233 51.387 -182.626 1.00 34.31 398 GLU A O 1
ATOM 3278 N N . THR A 1 399 ? 138.032 52.270 -180.715 1.00 34.66 399 THR A N 1
ATOM 3279 C CA . THR A 1 399 ? 137.637 51.292 -179.659 1.00 34.66 399 THR A CA 1
ATOM 3280 C C . THR A 1 399 ? 136.239 50.643 -179.772 1.00 34.66 399 THR A C 1
ATOM 3282 O O . THR A 1 399 ? 135.330 51.255 -180.314 1.00 34.66 399 THR A O 1
ATOM 3285 N N . GLY A 1 400 ? 135.929 49.483 -179.167 1.00 34.44 400 GLY A N 1
ATOM 3286 C CA . GLY A 1 400 ? 136.626 48.671 -178.145 1.00 34.44 400 GLY A CA 1
ATOM 3287 C C . GLY A 1 400 ? 135.656 48.216 -177.022 1.00 34.44 400 GLY A C 1
ATOM 3288 O O . GLY A 1 400 ? 134.524 48.681 -177.001 1.00 34.44 400 GLY A O 1
ATOM 3289 N N . VAL A 1 401 ? 136.134 47.385 -176.073 1.00 40.12 401 VAL A N 1
ATOM 3290 C CA . VAL A 1 401 ? 135.435 46.851 -174.859 1.00 40.12 401 VAL A CA 1
ATOM 3291 C C . VAL A 1 401 ? 134.417 45.706 -175.140 1.00 40.12 401 VAL A C 1
ATOM 3293 O O . VAL A 1 401 ? 133.587 45.885 -176.021 1.00 40.12 401 VAL A O 1
ATOM 3296 N N . VAL A 1 402 ? 134.383 44.487 -174.549 1.00 39.38 402 VAL A N 1
ATOM 3297 C CA . VAL A 1 402 ? 134.976 43.750 -173.379 1.00 39.38 402 VAL A CA 1
ATOM 3298 C C . VAL A 1 402 ? 133.884 43.311 -172.369 1.00 39.38 402 VAL A C 1
ATOM 3300 O O . VAL A 1 402 ? 132.982 44.101 -172.114 1.00 39.38 402 VAL A O 1
ATOM 3303 N N . LEU A 1 403 ? 134.018 42.091 -171.798 1.00 36.88 403 LEU A N 1
ATOM 3304 C CA . LEU A 1 403 ? 133.079 41.345 -170.907 1.00 36.88 403 LEU A CA 1
ATOM 3305 C C . LEU A 1 403 ? 131.857 40.734 -171.648 1.00 36.88 403 LEU A C 1
ATOM 3307 O O . LEU A 1 403 ? 131.346 41.356 -172.577 1.00 36.88 403 LEU A O 1
ATOM 3311 N N . ASP A 1 404 ? 131.344 39.532 -171.341 1.00 40.22 404 ASP A N 1
ATOM 3312 C CA . ASP A 1 404 ? 131.754 38.460 -170.396 1.00 40.22 404 ASP A CA 1
ATOM 3313 C C . ASP A 1 404 ? 131.364 37.056 -170.957 1.00 40.22 404 ASP A C 1
ATOM 3315 O O . ASP A 1 404 ? 130.927 36.978 -172.109 1.00 40.22 404 ASP A O 1
ATOM 3319 N N . ASP A 1 405 ? 131.580 35.981 -170.175 1.00 51.25 405 ASP A N 1
ATOM 3320 C CA . ASP A 1 405 ? 131.395 34.538 -170.502 1.00 51.25 405 ASP A CA 1
ATOM 3321 C C . ASP A 1 405 ? 130.019 34.110 -171.086 1.00 51.25 405 ASP A C 1
ATOM 3323 O O . ASP A 1 405 ? 128.963 34.519 -170.544 1.00 51.25 405 ASP A O 1
#

Radius of gyration: 163.04 Å; chains: 1; bounding box: 287×73×437 Å

Foldseek 3Di:
DDDDDDDDPDDDADPPWDKDFDADPVGHTDDIGDTDGDDDDDDDDQWDFDDDPVDPDPDTDIDGPVVVVVVVVVVVVVVVVVVVVVVVVVVVVVVVVVVVVVVVVVVVVVVVVVVVVVVVVVVVVVVVVVVVVVVVVVVVVVVVVVVVVVVVVVVVVVVVVVVVVVVVVVVVVVVVVVVVVVVVVVVVVVVVVVVVVVVVVVVVVVVVVVVVVVVVVVVVVVVVVVVVVVVVVVVVVVVVVVVVVVVVVVVVVVVVVVVVVVVVVVVVVVVVVVVVVVVVVVVVVVVVVVVVVVVVVVVVVVVVVVVVVVVVVVVVVVVVVVVVVVVVVVVVVVVVVVVVVVVVVVVVVVVVVVVVVVVVVVVVVVVVVVVVVVVVVVPDPDDDDDDDDDDDDDYDDDDDDDDDD

pLDDT: mean 82.0, std 18.86, range [30.34, 98.38]

Organism: Aquarana catesbeiana (NCBI:txid8400)

Sequence (405 aa):
MFNLPIAYYLPHPGEQQYQFRYVDQHGTVKGISEPFVISEPRPMEDLVTLEDEEASLDMILVVSKSSFLQQQLEFSQQERNDLMRVRLTLEEVVSTLKKKVQHLEAALEASDHKHLKLHQQYQELFEKEQTTRKELNALSKNEAEHRERILQLESEIQIMNRNLLEKVKETDILKTRKESLEAEKGELKERLAEASSEKERSKLQIDTLREKLRCTQDILSASQQKVMLLGEELATVSSIRDRTISDLHKSRLETADLALKVSDISLRYKEGMGQWWQEKTALNHSMEAKRNQIVNLKAEKLTLECNLQEEMSQRQKLQCKLNQEKDACQVQLSESRRELSELKSALKVSQMEKEQLREEKQVRNKSVHRVQYKNIFLFFYKWLTLIPKIKPVCSVQETGVVLDD

InterPro domains:
  IPR012852 Calcium binding and coiled-coil domain-like [PF07888] (189-362)
  IPR051002 Ubiquitin-binding and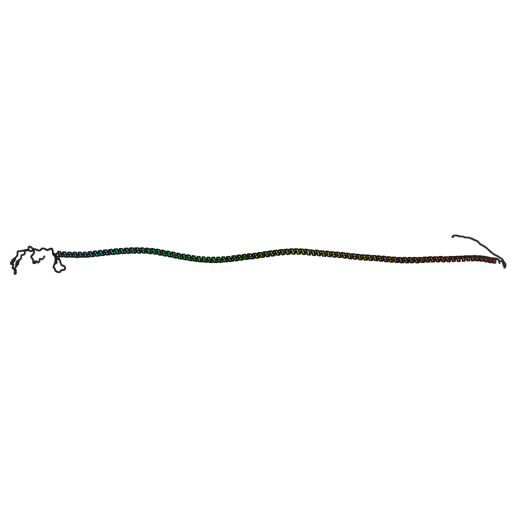 autophagy-associated domain-containing protein [PTHR31915] (7-208)

Secondary structure (DSSP, 8-state):
--------SSPPBSS--B--EEE-TTS-EEEEPPPB-B-PPPP-SSEEEEP-TT--SS--EEEEHHHHHHHHHHHHHHHHHHHHHHHHHHHHHHHHHHHHHHHHHHHHHHHHHHHHHHHHHHHHHHHHHHHHHHHHHHHHHHHHHHHHHHHHHHHHHHHHHHHHHHHHHHHHHHHHHHHHHHHHHHHHHHHHHHHHHHHHHHHHHHHHHHHHHHHHHHHHHHHHHHHHHHHHHHHHHHHHHHHHHHHHHHHHHHHHHHHHHHHHHHHHHHHHHHHHHHHHHHHHHHHHHHHHHHHHHHHHHHHHHHHHHHHHHHHHHHHHHHHHHHHHHHHHHHHHHHHHHHHHHHHHHHHHHHHHHHHHHHHHHHHHHHHHHHHTTSTTSSS----------------------